Protein AF-0000000070035149 (afdb_homodimer)

pLDDT: mean 86.57, std 19.91, range [30.02, 98.81]

Foldseek 3Di:
DPPPPPPPPPPPPPPPPPPPPPPPPPPPPPVPPPDDPVVVVVVVVVVVVCPPVDPDDPVRVVVVVVVVVVVVVVVQVVLLCLLPPDAPPLADAADAAAQWKWKWFDFPRKIKIATAHEQQWEWPAAQAVPRIWIAGVVVVNYTPAPDPDDRYRTYIGGDNDHDRYHPLRYDDNVDTLVRLVVDPVSQVVNNVVVQVVCVVVVTHTDCVSIGMHHHHD/DPPPPPPPPPPPPPPPPPPPPPPPPPPPPPVPPPDDPVVVVVVVVVVVVCPPVDPDDPVRVVVVVVVVVVVVVVVQVVLLCLLPPDAPPLADAADAAAQWKWKWFDFPRKIKIATAHEPQWEWPAAQAVPRIWIAGVVVVNYTPAPDPDDRYRTYIGGDNDHDRYHPLRYDDNVDTLVRLVVDPVSQVVNNVVVQVVCVVVVTHTDCVSIGMHHHHD

Organism: Takifugu rubripes (NCBI:txid31033)

Structure (mmCIF, N/CA/C/O backbone):
data_AF-0000000070035149-model_v1
#
loop_
_entity.id
_entity.type
_entity.pdbx_description
1 polymer Si:ch1073-126c3.2
#
loop_
_atom_site.group_PDB
_atom_site.id
_atom_site.type_symbol
_atom_site.label_atom_id
_atom_site.label_alt_id
_atom_site.label_comp_id
_atom_site.label_asym_id
_atom_site.label_entity_id
_atom_site.label_seq_id
_atom_site.pdbx_PDB_ins_code
_atom_site.Cartn_x
_atom_site.Cartn_y
_atom_site.Cartn_z
_atom_site.occupancy
_atom_site.B_iso_or_equiv
_atom_site.auth_seq_id
_atom_site.auth_comp_id
_atom_site.auth_asym_id
_atom_site.auth_atom_id
_atom_site.pdbx_PDB_model_num
ATOM 1 N N . MET A 1 1 ? -81.5 37.969 -59.875 1 30.02 1 MET A N 1
ATOM 2 C CA . MET A 1 1 ? -81.438 37.219 -58.625 1 30.02 1 MET A CA 1
ATOM 3 C C . MET A 1 1 ? -80.375 36.156 -58.656 1 30.02 1 MET A C 1
ATOM 5 O O . MET A 1 1 ? -80.562 35.031 -59.062 1 30.02 1 MET A O 1
ATOM 9 N N . SER A 1 2 ? -79.125 36.625 -59.125 1 35.19 2 SER A N 1
ATOM 10 C CA . SER A 1 2 ? -77.875 35.844 -59.312 1 35.19 2 SER A CA 1
ATOM 11 C C . SER A 1 2 ? -77.312 35.312 -58 1 35.19 2 SER A C 1
ATOM 13 O O . SER A 1 2 ? -77.125 36.094 -57.062 1 35.19 2 SER A O 1
ATOM 15 N N . SER A 1 3 ? -77.688 34.062 -57.562 1 37.16 3 SER A N 1
ATOM 16 C CA . SER A 1 3 ? -77.438 33.281 -56.375 1 37.16 3 SER A CA 1
ATOM 17 C C . SER A 1 3 ? -75.938 32.969 -56.25 1 37.16 3 SER A C 1
ATOM 19 O O . SER A 1 3 ? -75.375 32.25 -57.094 1 37.16 3 SER A O 1
ATOM 21 N N . SER A 1 4 ? -75.125 33.938 -55.844 1 35.38 4 SER A N 1
ATOM 22 C CA . SER A 1 4 ? -73.688 33.812 -55.656 1 35.38 4 SER A CA 1
ATOM 23 C C . SER A 1 4 ? -73.312 32.781 -54.594 1 35.38 4 SER A C 1
ATOM 25 O O . SER A 1 4 ? -73.812 32.875 -53.469 1 35.38 4 SER A O 1
ATOM 27 N N . VAL A 1 5 ? -73.062 31.484 -55 1 36.59 5 VAL A N 1
ATOM 28 C CA . VAL A 1 5 ? -72.688 30.312 -54.219 1 36.59 5 VAL A CA 1
ATOM 29 C C . VAL A 1 5 ? -71.375 30.562 -53.5 1 36.59 5 VAL A C 1
ATOM 31 O O . VAL A 1 5 ? -70.312 30.891 -54.125 1 36.59 5 VAL A O 1
ATOM 34 N N . PHE A 1 6 ? -71.375 31.219 -52.281 1 37.69 6 PHE A N 1
ATOM 35 C CA . PHE A 1 6 ? -70.188 31.453 -51.438 1 37.69 6 PHE A CA 1
ATOM 36 C C . PHE A 1 6 ? -69.5 30.125 -51.062 1 37.69 6 PHE A C 1
ATOM 38 O O . PHE A 1 6 ? -70.188 29.234 -50.531 1 37.69 6 PHE A O 1
ATOM 45 N N . THR A 1 7 ? -68.562 29.594 -51.875 1 35.81 7 THR A N 1
ATOM 46 C CA . THR A 1 7 ? -67.812 28.375 -51.594 1 35.81 7 THR A CA 1
ATOM 47 C C . THR A 1 7 ? -67 28.562 -50.312 1 35.81 7 THR A C 1
ATOM 49 O O . THR A 1 7 ? -66.25 29.547 -50.188 1 35.81 7 THR A O 1
ATOM 52 N N . TRP A 1 8 ? -67.5 28.141 -49.125 1 37.38 8 TRP A N 1
ATOM 53 C CA . TRP A 1 8 ? -66.812 28.094 -47.812 1 37.38 8 TRP A CA 1
ATOM 54 C C . TRP A 1 8 ? -65.562 27.234 -47.844 1 37.38 8 TRP A C 1
ATOM 56 O O . TRP A 1 8 ? -65.625 26.031 -48.125 1 37.38 8 TRP A O 1
ATOM 66 N N . THR A 1 9 ? -64.438 27.719 -48.438 1 40.25 9 THR A N 1
ATOM 67 C CA . THR A 1 9 ? -63.25 26.891 -48.344 1 40.25 9 THR A CA 1
ATOM 68 C C . THR A 1 9 ? -62.812 26.719 -46.875 1 40.25 9 THR A C 1
ATOM 70 O O . THR A 1 9 ? -62.719 27.703 -46.156 1 40.25 9 THR A O 1
ATOM 73 N N . PRO A 1 10 ? -63.094 25.531 -46.188 1 43.88 10 PRO A N 1
ATOM 74 C CA . PRO A 1 10 ? -62.625 25.266 -44.844 1 43.88 10 PRO A CA 1
ATOM 75 C C . PRO A 1 10 ? -61.125 25.375 -44.688 1 43.88 10 PRO A C 1
ATOM 77 O O . PRO A 1 10 ? -60.375 24.844 -45.5 1 43.88 10 PRO A O 1
ATOM 80 N N . GLY A 1 11 ? -60.562 26.578 -44.375 1 38.75 11 GLY A N 1
ATOM 81 C CA . GLY A 1 11 ? -59.156 26.719 -44.031 1 38.75 11 GLY A CA 1
ATOM 82 C C . GLY A 1 11 ? -58.719 25.781 -42.938 1 38.75 11 GLY A C 1
ATOM 83 O O . GLY A 1 11 ? -59.312 25.75 -41.844 1 38.75 11 GLY A O 1
ATOM 84 N N . TRP A 1 12 ? -58.156 24.609 -43.281 1 41.12 12 TRP A N 1
ATOM 85 C CA . TRP A 1 12 ? -57.531 23.656 -42.375 1 41.12 12 TRP A CA 1
ATOM 86 C C . TRP A 1 12 ? -56.438 24.328 -41.531 1 41.12 12 TRP A C 1
ATOM 88 O O . TRP A 1 12 ? -55.438 24.812 -42.094 1 41.12 12 TRP A O 1
ATOM 98 N N . VAL A 1 13 ? -56.812 24.984 -40.469 1 42.28 13 VAL A N 1
ATOM 99 C CA . VAL A 1 13 ? -55.781 25.422 -39.5 1 42.28 13 VAL A CA 1
ATOM 100 C C . VAL A 1 13 ? -54.938 24.219 -39.062 1 42.28 13 VAL A C 1
ATOM 102 O O . VAL A 1 13 ? -55.469 23.234 -38.562 1 42.28 13 VAL A O 1
ATOM 105 N N . TRP A 1 14 ? -53.812 23.953 -39.781 1 43.5 14 TRP A N 1
ATOM 106 C CA . TRP A 1 14 ? -52.781 23.031 -39.344 1 43.5 14 TRP A CA 1
ATOM 107 C C . TRP A 1 14 ? -52.281 23.391 -37.938 1 43.5 14 TRP A C 1
ATOM 109 O O . TRP A 1 14 ? -51.75 24.469 -37.719 1 43.5 14 TRP A O 1
ATOM 119 N N . LEU A 1 15 ? -52.969 22.891 -36.906 1 41.06 15 LEU A N 1
ATOM 120 C CA . LEU A 1 15 ? -52.438 22.906 -35.531 1 41.06 15 LEU A CA 1
ATOM 121 C C . LEU A 1 15 ? -51.031 22.281 -35.5 1 41.06 15 LEU A C 1
ATOM 123 O O . LEU A 1 15 ? -50.875 21.078 -35.75 1 41.06 15 LEU A O 1
ATOM 127 N N . LEU A 1 16 ? -50 23.062 -35.906 1 39.62 16 LEU A N 1
ATOM 128 C CA . LEU A 1 16 ? -48.656 22.641 -35.594 1 39.62 16 LEU A CA 1
ATOM 129 C C . LEU A 1 16 ? -48.469 22.406 -34.094 1 39.62 16 LEU A C 1
ATOM 131 O O . LEU A 1 16 ? -48.562 23.328 -33.281 1 39.62 16 LEU A O 1
ATOM 135 N N . ALA A 1 17 ? -48.812 21.234 -33.625 1 43.47 17 ALA A N 1
ATOM 136 C CA . ALA A 1 17 ? -48.406 20.812 -32.281 1 43.47 17 ALA A CA 1
ATOM 137 C C . ALA A 1 17 ? -46.906 20.844 -32.125 1 43.47 17 ALA A C 1
ATOM 139 O O . ALA A 1 17 ? -46.188 20.141 -32.812 1 43.47 17 ALA A O 1
ATOM 140 N N . VAL A 1 18 ? -46.406 22 -31.75 1 46.91 18 VAL A N 1
ATOM 141 C CA . VAL A 1 18 ? -45.031 22.062 -31.297 1 46.91 18 VAL A CA 1
ATOM 142 C C . VAL A 1 18 ? -44.781 21 -30.203 1 46.91 18 VAL A C 1
ATOM 144 O O . VAL A 1 18 ? -45.406 21.062 -29.141 1 46.91 18 VAL A O 1
ATOM 147 N N . CYS A 1 19 ? -44.406 19.766 -30.578 1 45.06 19 CYS A N 1
ATOM 148 C CA . CYS A 1 19 ? -43.875 18.797 -29.625 1 45.06 19 CYS A CA 1
ATOM 149 C C . CYS A 1 19 ? -42.688 19.375 -28.875 1 45.06 19 CYS A C 1
ATOM 151 O O . CYS A 1 19 ? -41.625 19.609 -29.469 1 45.06 19 CYS A O 1
ATOM 153 N N . THR A 1 20 ? -42.938 20.203 -27.922 1 40.62 20 THR A N 1
ATOM 154 C CA . THR A 1 20 ? -41.844 20.516 -27.031 1 40.62 20 THR A CA 1
ATOM 155 C C . THR A 1 20 ? -41.188 19.219 -26.516 1 40.62 20 THR A C 1
ATOM 157 O O . THR A 1 20 ? -41.844 18.438 -25.812 1 40.62 20 THR A O 1
ATOM 160 N N . PHE A 1 21 ? -40.25 18.672 -27.266 1 42.88 21 PHE A N 1
ATOM 161 C CA . PHE A 1 21 ? -39.312 17.734 -26.625 1 42.88 21 PHE A CA 1
ATOM 162 C C . PHE A 1 21 ? -38.75 18.312 -25.328 1 42.88 21 PHE A C 1
ATOM 164 O O . PHE A 1 21 ? -38 19.297 -25.359 1 42.88 21 PHE A O 1
ATOM 171 N N . SER A 1 22 ? -39.469 18.156 -24.281 1 42.47 22 SER A N 1
ATOM 172 C CA . SER A 1 22 ? -38.781 18.328 -23 1 42.47 22 SER A CA 1
ATOM 173 C C . SER A 1 22 ? -37.469 17.578 -22.984 1 42.47 22 SER A C 1
ATOM 175 O O . SER A 1 22 ? -37.406 16.359 -23.188 1 42.47 22 SER A O 1
ATOM 177 N N . ALA A 1 23 ? -36.344 18.266 -23.266 1 41.72 23 ALA A N 1
ATOM 178 C CA . ALA A 1 23 ? -35.062 17.734 -22.875 1 41.72 23 ALA A CA 1
ATOM 179 C C . ALA A 1 23 ? -35.125 17.047 -21.516 1 41.72 23 ALA A C 1
ATOM 181 O O . ALA A 1 23 ? -35.562 17.656 -20.531 1 41.72 23 ALA A O 1
ATOM 182 N N . ALA A 1 24 ? -35.406 15.773 -21.5 1 41.19 24 ALA A N 1
ATOM 183 C CA . ALA A 1 24 ? -35 15.047 -20.297 1 41.19 24 ALA A CA 1
ATOM 184 C C . ALA A 1 24 ? -33.688 15.562 -19.75 1 41.19 24 ALA A C 1
ATOM 186 O O . ALA A 1 24 ? -32.625 15.406 -20.391 1 41.19 24 ALA A O 1
ATOM 187 N N . GLN A 1 25 ? -33.625 16.734 -19.156 1 35 25 GLN A N 1
ATOM 188 C CA . GLN A 1 25 ? -32.469 16.953 -18.312 1 35 25 GLN A CA 1
ATOM 189 C C . GLN A 1 25 ? -32 15.656 -17.656 1 35 25 GLN A C 1
ATOM 191 O O . GLN A 1 25 ? -32.75 15.031 -16.906 1 35 25 GLN A O 1
ATOM 196 N N . HIS A 1 26 ? -31.359 14.797 -18.359 1 38.66 26 HIS A N 1
ATOM 197 C CA . HIS A 1 26 ? -30.531 13.859 -17.609 1 38.66 26 HIS A CA 1
ATOM 198 C C . HIS A 1 26 ? -29.969 14.508 -16.344 1 38.66 26 HIS A C 1
ATOM 200 O O . HIS A 1 26 ? -29.047 15.312 -16.422 1 38.66 26 HIS A O 1
ATOM 206 N N . GLU A 1 27 ? -30.797 15 -15.453 1 36.53 27 GLU A N 1
ATOM 207 C CA . GLU A 1 27 ? -30.203 15.094 -14.133 1 36.53 27 GLU A CA 1
ATOM 208 C C . GLU A 1 27 ? -29.203 13.961 -13.906 1 36.53 27 GLU A C 1
ATOM 210 O O . GLU A 1 27 ? -29.578 12.797 -13.781 1 36.53 27 GLU A O 1
ATOM 215 N N . THR A 1 28 ? -28.125 13.938 -14.523 1 39.06 28 THR A N 1
ATOM 216 C CA . THR A 1 28 ? -27.047 13.227 -13.844 1 39.06 28 THR A CA 1
ATOM 217 C C . THR A 1 28 ? -27.203 13.328 -12.328 1 39.06 28 THR A C 1
ATOM 219 O O . THR A 1 28 ? -27.016 14.398 -11.75 1 39.06 28 THR A O 1
ATOM 222 N N . LEU A 1 29 ? -28.281 12.789 -11.781 1 36.78 29 LEU A N 1
ATOM 223 C CA . LEU A 1 29 ? -28.266 12.523 -10.352 1 36.78 29 LEU A CA 1
ATOM 224 C C . LEU A 1 29 ? -26.828 12.43 -9.836 1 36.78 29 LEU A C 1
ATOM 226 O O . LEU A 1 29 ? -26.094 11.516 -10.211 1 36.78 29 LEU A O 1
ATOM 230 N N . SER A 1 30 ? -26.062 13.445 -9.789 1 43.84 30 SER A N 1
ATOM 231 C CA . SER A 1 30 ? -24.969 13.281 -8.844 1 43.84 30 SER A CA 1
ATOM 232 C C . SER A 1 30 ? -25.312 12.242 -7.777 1 43.84 30 SER A C 1
ATOM 234 O O . SER A 1 30 ? -26.281 12.414 -7.035 1 43.84 30 SER A O 1
ATOM 236 N N . GLN A 1 31 ? -25.516 10.969 -8.008 1 49.62 31 GLN A N 1
ATOM 237 C CA . GLN A 1 31 ? -25.688 9.961 -6.973 1 49.62 31 GLN A CA 1
ATOM 238 C C . GLN A 1 31 ? -25.172 10.469 -5.625 1 49.62 31 GLN A C 1
ATOM 240 O O . GLN A 1 31 ? -24 10.828 -5.496 1 49.62 31 GLN A O 1
ATOM 245 N N . ASN A 1 32 ? -25.859 11.266 -4.914 1 54.84 32 ASN A N 1
ATOM 246 C CA . ASN A 1 32 ? -25.609 11.711 -3.547 1 54.84 32 ASN A CA 1
ATOM 247 C C . ASN A 1 32 ? -24.734 10.719 -2.781 1 54.84 32 ASN A C 1
ATOM 249 O O . ASN A 1 32 ? -25.141 9.57 -2.57 1 54.84 32 ASN A O 1
ATOM 253 N N . CYS A 1 33 ? -23.469 10.633 -3.027 1 70.5 33 CYS A N 1
ATOM 254 C CA . CYS A 1 33 ? -22.531 9.891 -2.182 1 70.5 33 CYS A CA 1
ATOM 255 C C . CYS A 1 33 ? -22.922 10.008 -0.713 1 70.5 33 CYS A C 1
ATOM 257 O O . CYS A 1 33 ? -22.359 10.82 0.021 1 70.5 33 CYS A O 1
ATOM 259 N N . SER A 1 34 ? -24.219 9.617 -0.354 1 68.81 34 SER A N 1
ATOM 260 C CA . SER A 1 34 ? -24.75 9.664 1.002 1 68.81 34 SER A CA 1
ATOM 261 C C . SER A 1 34 ? -24.234 8.5 1.841 1 68.81 34 SER A C 1
ATOM 263 O O . SER A 1 34 ? -24.766 8.234 2.928 1 68.81 34 SER A O 1
ATOM 265 N N . THR A 1 35 ? -23.172 7.875 1.313 1 78.5 35 THR A N 1
ATOM 266 C CA . THR A 1 35 ? -22.719 6.758 2.131 1 78.5 35 THR A CA 1
ATOM 267 C C . THR A 1 35 ? -22.062 7.262 3.416 1 78.5 35 THR A C 1
ATOM 269 O O . THR A 1 35 ? -21.141 8.086 3.371 1 78.5 35 THR A O 1
ATOM 272 N N . GLU A 1 36 ? -22.641 6.789 4.586 1 89.19 36 GLU A N 1
ATOM 273 C CA . GLU A 1 36 ? -22.094 7.152 5.891 1 89.19 36 GLU A CA 1
ATOM 274 C C . GLU A 1 36 ? -20.797 6.418 6.164 1 89.19 36 GLU A C 1
ATOM 276 O O . GLU A 1 36 ? -20.703 5.203 5.98 1 89.19 36 GLU A O 1
ATOM 281 N N . ALA A 1 37 ? -19.75 7.062 6.547 1 94.06 37 ALA A N 1
ATOM 282 C CA . ALA A 1 37 ? -18.438 6.504 6.863 1 94.06 37 ALA A CA 1
ATOM 283 C C . ALA A 1 37 ? -18.562 5.355 7.859 1 94.06 37 ALA A C 1
ATOM 285 O O . ALA A 1 37 ? -17.875 4.336 7.723 1 94.06 37 ALA A O 1
ATOM 286 N N . ASN A 1 38 ? -19.516 5.5 8.773 1 94 38 ASN A N 1
ATOM 287 C CA . ASN A 1 38 ? -19.641 4.512 9.836 1 94 38 ASN A CA 1
ATOM 288 C C . ASN A 1 38 ? -20.156 3.178 9.305 1 94 38 ASN A C 1
ATOM 290 O O . ASN A 1 38 ? -19.797 2.117 9.805 1 94 38 ASN A O 1
ATOM 294 N N . GLN A 1 39 ? -21.016 3.258 8.312 1 93.62 39 GLN A N 1
ATOM 295 C CA . GLN A 1 39 ? -21.531 2.025 7.727 1 93.62 39 GLN A CA 1
ATOM 296 C C . GLN A 1 39 ? -20.438 1.247 7.012 1 93.62 39 GLN A C 1
ATOM 298 O O . GLN A 1 39 ? -20.312 0.033 7.184 1 93.62 39 GLN A O 1
ATOM 303 N N . LEU A 1 40 ? -19.656 1.975 6.215 1 95.81 40 LEU A N 1
ATOM 304 C CA . LEU A 1 40 ? -18.562 1.306 5.527 1 95.81 40 LEU A CA 1
ATOM 305 C C . LEU A 1 40 ? -17.531 0.781 6.527 1 95.81 40 LEU A C 1
ATOM 307 O O . LEU A 1 40 ? -17.047 -0.342 6.387 1 95.81 40 LEU A O 1
ATOM 311 N N . LEU A 1 41 ? -17.25 1.582 7.523 1 96.88 41 LEU A N 1
ATOM 312 C CA . LEU A 1 41 ? -16.281 1.181 8.539 1 96.88 41 LEU A CA 1
ATOM 313 C C . LEU A 1 41 ? -16.719 -0.121 9.211 1 96.88 41 LEU A C 1
ATOM 315 O O . LEU A 1 41 ? -15.898 -1.027 9.398 1 96.88 41 LEU A O 1
ATOM 319 N N . ALA A 1 42 ? -18 -0.224 9.508 1 94.94 42 ALA A N 1
ATOM 320 C CA . ALA A 1 42 ? -18.516 -1.428 10.148 1 94.94 42 ALA A CA 1
ATOM 321 C C . ALA A 1 42 ? -18.375 -2.643 9.234 1 94.94 42 ALA A C 1
ATOM 323 O O . ALA A 1 42 ? -18 -3.73 9.695 1 94.94 42 ALA A O 1
ATOM 324 N N . ALA A 1 43 ? -18.688 -2.467 7.957 1 94.19 43 ALA A N 1
ATOM 325 C CA . ALA A 1 43 ? -18.562 -3.561 6.996 1 94.19 43 ALA A CA 1
ATOM 326 C C . ALA A 1 43 ? -17.109 -4.023 6.875 1 94.19 43 ALA A C 1
ATOM 328 O O . ALA A 1 43 ? -16.844 -5.227 6.82 1 94.19 43 ALA A O 1
ATOM 329 N N . LEU A 1 44 ? -16.172 -3.07 6.805 1 96.88 44 LEU A N 1
ATOM 330 C CA . LEU A 1 44 ? -14.758 -3.396 6.715 1 96.88 44 LEU A CA 1
ATOM 331 C C . LEU A 1 44 ? -14.297 -4.16 7.949 1 96.88 44 LEU A C 1
ATOM 333 O O . LEU A 1 44 ? -13.633 -5.188 7.836 1 96.88 44 LEU A O 1
ATOM 337 N N . GLU A 1 45 ? -14.656 -3.689 9.125 1 95.19 45 GLU A N 1
ATOM 338 C CA . GLU A 1 45 ? -14.203 -4.273 10.383 1 95.19 45 GLU A CA 1
ATOM 339 C C . GLU A 1 45 ? -14.766 -5.68 10.57 1 95.19 45 GLU A C 1
ATOM 341 O O . GLU A 1 45 ? -14.102 -6.543 11.148 1 95.19 45 GLU A O 1
ATOM 346 N N . GLU A 1 46 ? -15.945 -5.887 10.078 1 93.44 46 GLU A N 1
ATOM 347 C CA . GLU A 1 46 ? -16.531 -7.227 10.148 1 93.44 46 GLU A CA 1
ATOM 348 C C . GLU A 1 46 ? -15.672 -8.234 9.391 1 93.44 46 GLU A C 1
ATOM 350 O O . GLU A 1 46 ? -15.414 -9.336 9.891 1 93.44 46 GLU A O 1
ATOM 355 N N . VAL A 1 47 ? -15.242 -7.887 8.219 1 94.69 47 VAL A N 1
ATOM 356 C CA . VAL A 1 47 ? -14.445 -8.797 7.406 1 94.69 47 VAL A CA 1
ATOM 357 C C . VAL A 1 47 ? -13.055 -8.961 8.023 1 94.69 47 VAL A C 1
ATOM 359 O O . VAL A 1 47 ? -12.516 -10.062 8.07 1 94.69 47 VAL A O 1
ATOM 362 N N . VAL A 1 48 ? -12.508 -7.883 8.508 1 95 48 VAL A N 1
ATOM 363 C CA . VAL A 1 48 ? -11.18 -7.93 9.117 1 95 48 VAL A CA 1
ATOM 364 C C . VAL A 1 48 ? -11.203 -8.852 10.336 1 95 48 VAL A C 1
ATOM 366 O O . VAL A 1 48 ? -10.25 -9.602 10.562 1 95 48 VAL A O 1
ATOM 369 N N . GLU A 1 49 ? -12.273 -8.867 11.039 1 92.69 49 GLU A N 1
ATOM 370 C CA . GLU A 1 49 ? -12.391 -9.703 12.227 1 92.69 49 GLU A CA 1
ATOM 371 C C . GLU A 1 49 ? -12.5 -11.18 11.852 1 92.69 49 GLU A C 1
ATOM 373 O O . GLU A 1 49 ? -12.125 -12.055 12.633 1 92.69 49 GLU A O 1
ATOM 378 N N . CYS A 1 50 ? -13 -11.406 10.633 1 90.94 50 CYS A N 1
ATOM 379 C CA . CYS A 1 50 ? -13.109 -12.781 10.156 1 90.94 50 CYS A CA 1
ATOM 380 C C . CYS A 1 50 ? -11.727 -13.391 9.93 1 90.94 50 CYS A C 1
ATOM 382 O O . CYS A 1 50 ? -11.547 -14.594 10.07 1 90.94 50 CYS A O 1
ATOM 384 N N . GLY A 1 51 ? -10.812 -12.523 9.516 1 86.12 51 GLY A N 1
ATOM 385 C CA . GLY A 1 51 ? -9.445 -12.984 9.32 1 86.12 51 GLY A CA 1
ATOM 386 C C . GLY A 1 51 ? -9.328 -14.062 8.258 1 86.12 51 GLY A C 1
ATOM 387 O O . GLY A 1 51 ? -9.797 -13.883 7.133 1 86.12 51 GLY A O 1
ATOM 388 N N . GLU A 1 52 ? -8.766 -15.266 8.664 1 84.56 52 GLU A N 1
ATOM 389 C CA . GLU A 1 52 ? -8.445 -16.328 7.723 1 84.56 52 GLU A CA 1
ATOM 390 C C . GLU A 1 52 ? -9.656 -17.219 7.457 1 84.56 52 GLU A C 1
ATOM 392 O O . GLU A 1 52 ? -9.602 -18.141 6.637 1 84.56 52 GLU A O 1
ATOM 397 N N . ASP A 1 53 ? -10.812 -16.938 7.961 1 86 53 ASP A N 1
ATOM 398 C CA . ASP A 1 53 ? -11.992 -17.781 7.844 1 86 53 ASP A CA 1
ATOM 399 C C . ASP A 1 53 ? -12.875 -17.328 6.684 1 86 53 ASP A C 1
ATOM 401 O O . ASP A 1 53 ? -14.016 -17.781 6.547 1 86 53 ASP A O 1
ATOM 405 N N . LEU A 1 54 ? -12.344 -16.438 5.906 1 88.31 54 LEU A N 1
ATOM 406 C CA . LEU A 1 54 ? -13.109 -16 4.742 1 88.31 54 LEU A CA 1
ATOM 407 C C . LEU A 1 54 ? -13.219 -17.109 3.711 1 88.31 54 LEU A C 1
ATOM 409 O O . LEU A 1 54 ? -12.234 -17.781 3.396 1 88.31 54 LEU A O 1
ATOM 413 N N . SER A 1 55 ? -14.422 -17.469 3.266 1 89.25 55 SER A N 1
ATOM 414 C CA . SER A 1 55 ? -14.656 -18.531 2.285 1 89.25 55 SER A CA 1
ATOM 415 C C . SER A 1 55 ? -14.961 -17.953 0.909 1 89.25 55 SER A C 1
ATOM 417 O O . SER A 1 55 ? -15.883 -18.391 0.225 1 89.25 55 SER A O 1
ATOM 419 N N . TRP A 1 56 ? -14.258 -16.891 0.56 1 93.06 56 TRP A N 1
ATOM 420 C CA . TRP A 1 56 ? -14.453 -16.25 -0.735 1 93.06 56 TRP A CA 1
ATOM 421 C C . TRP A 1 56 ? -13.703 -17 -1.833 1 93.06 56 TRP A C 1
ATOM 423 O O . TRP A 1 56 ? -12.633 -17.562 -1.588 1 93.06 56 TRP A O 1
ATOM 433 N N . SER A 1 57 ? -14.32 -16.969 -3.053 1 92.69 57 SER A N 1
ATOM 434 C CA . SER A 1 57 ? -13.594 -17.484 -4.207 1 92.69 57 SER A CA 1
ATOM 435 C C . SER A 1 57 ? -12.352 -16.641 -4.5 1 92.69 57 SER A C 1
ATOM 437 O O . SER A 1 57 ? -12.258 -15.492 -4.07 1 92.69 57 SER A O 1
ATOM 439 N N . SER A 1 58 ? -11.383 -17.25 -5.18 1 93.31 58 SER A N 1
ATOM 440 C CA . SER A 1 58 ? -10.172 -16.547 -5.586 1 93.31 58 SER A CA 1
ATOM 441 C C . SER A 1 58 ? -10.492 -15.281 -6.375 1 93.31 58 SER A C 1
ATOM 443 O O . SER A 1 58 ? -9.875 -14.234 -6.164 1 93.31 58 SER A O 1
ATOM 445 N N . GLU A 1 59 ? -11.461 -15.391 -7.219 1 94.75 59 GLU A N 1
ATOM 446 C CA . GLU A 1 59 ? -11.875 -14.266 -8.047 1 94.75 59 GLU A CA 1
ATOM 447 C C . GLU A 1 59 ? -12.5 -13.156 -7.199 1 94.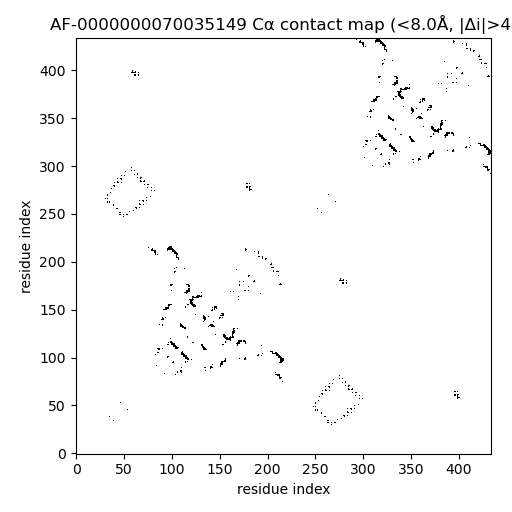75 59 GLU A C 1
ATOM 449 O O . GLU A 1 59 ? -12.195 -11.977 -7.379 1 94.75 59 GLU A O 1
ATOM 454 N N . ASP A 1 60 ? -13.367 -13.578 -6.281 1 95.38 60 ASP A N 1
ATOM 455 C CA . ASP A 1 60 ? -14.023 -12.609 -5.414 1 95.38 60 ASP A CA 1
ATOM 456 C C . ASP A 1 60 ? -13.016 -11.883 -4.527 1 95.38 60 ASP A C 1
ATOM 458 O O . ASP A 1 60 ? -13.094 -10.664 -4.348 1 95.38 60 ASP A O 1
ATOM 462 N N . LEU A 1 61 ? -12.125 -12.633 -4.016 1 96.12 61 LEU A N 1
ATOM 463 C CA . LEU A 1 61 ? -11.07 -12.062 -3.182 1 96.12 61 LEU A CA 1
ATOM 464 C C . LEU A 1 61 ? -10.266 -11.023 -3.959 1 96.12 61 LEU A C 1
ATOM 466 O O . LEU A 1 61 ? -10.023 -9.922 -3.467 1 96.12 61 LEU A O 1
ATOM 470 N N . ALA A 1 62 ? -9.914 -11.352 -5.145 1 97 62 ALA A N 1
ATOM 471 C CA . ALA A 1 62 ? -9.133 -10.438 -5.984 1 97 62 ALA A CA 1
ATOM 472 C C . ALA A 1 62 ? -9.938 -9.18 -6.312 1 97 62 ALA A C 1
ATOM 474 O O . ALA A 1 62 ? -9.391 -8.07 -6.305 1 97 62 ALA A O 1
ATOM 475 N N . SER A 1 63 ? -11.203 -9.359 -6.605 1 96.94 63 SER A N 1
ATOM 476 C CA . SER A 1 63 ? -12.047 -8.219 -6.926 1 96.94 63 SER A CA 1
ATOM 477 C C . SER A 1 63 ? -12.172 -7.266 -5.738 1 96.94 63 SER A C 1
ATOM 479 O O . SER A 1 63 ? -12.062 -6.047 -5.902 1 96.94 63 SER A O 1
ATOM 481 N N . VAL A 1 64 ? -12.406 -7.816 -4.562 1 97.75 64 VAL A N 1
ATOM 482 C CA . VAL A 1 64 ? -12.516 -6.984 -3.367 1 97.75 64 VAL A CA 1
ATOM 483 C C . VAL A 1 64 ? -11.172 -6.316 -3.08 1 97.75 64 VAL A C 1
ATOM 485 O O . VAL A 1 64 ? -11.117 -5.133 -2.734 1 97.75 64 VAL A O 1
ATOM 488 N N . LEU A 1 65 ? -10.117 -7.082 -3.207 1 98.06 65 LEU A N 1
ATOM 489 C CA . LEU A 1 65 ? -8.789 -6.531 -2.986 1 98.06 65 LEU A CA 1
ATOM 490 C C . LEU A 1 65 ? -8.523 -5.355 -3.92 1 98.06 65 LEU A C 1
ATOM 492 O O . LEU A 1 65 ? -8.016 -4.316 -3.488 1 98.06 65 LEU A O 1
ATOM 496 N N . LEU A 1 66 ? -8.914 -5.473 -5.168 1 96.94 66 LEU A N 1
ATOM 497 C CA . LEU A 1 66 ? -8.742 -4.402 -6.145 1 96.94 66 LEU A CA 1
ATOM 498 C C . LEU A 1 66 ? -9.508 -3.152 -5.719 1 96.94 66 LEU A C 1
ATOM 500 O O . LEU A 1 66 ? -8.961 -2.049 -5.734 1 96.94 66 LEU A O 1
ATOM 504 N N . SER A 1 67 ? -10.703 -3.338 -5.352 1 97.25 67 SER A N 1
ATOM 505 C CA . SER A 1 67 ? -11.523 -2.203 -4.938 1 97.25 67 SER A CA 1
ATOM 506 C C . SER A 1 67 ? -11 -1.588 -3.645 1 97.25 67 SER A C 1
ATOM 508 O O . SER A 1 67 ? -11.07 -0.371 -3.459 1 97.25 67 SER A O 1
ATOM 510 N N . THR A 1 68 ? -10.516 -2.438 -2.744 1 98.25 68 THR A N 1
ATOM 511 C CA . THR A 1 68 ? -9.93 -1.966 -1.493 1 98.25 68 THR A CA 1
ATOM 512 C C . THR A 1 68 ? -8.711 -1.087 -1.764 1 98.25 68 THR A C 1
ATOM 514 O O . THR A 1 68 ? -8.539 -0.04 -1.135 1 98.25 68 THR A O 1
ATOM 517 N N . MET A 1 69 ? -7.93 -1.502 -2.697 1 97.69 69 MET A N 1
ATOM 518 C CA . MET A 1 69 ? -6.754 -0.723 -3.068 1 97.69 69 MET A CA 1
ATOM 519 C C . MET A 1 69 ? -7.156 0.62 -3.67 1 97.69 69 MET A C 1
ATOM 521 O O . MET A 1 69 ? -6.551 1.648 -3.365 1 97.69 69 MET A O 1
ATOM 525 N N . LYS A 1 70 ? -8.133 0.623 -4.508 1 96.62 70 LYS A N 1
ATOM 526 C CA . LYS A 1 70 ? -8.641 1.864 -5.09 1 96.62 70 LYS A CA 1
ATOM 527 C C . LYS A 1 70 ? -9.164 2.805 -4.008 1 96.62 70 LYS A C 1
ATOM 529 O O . LYS A 1 70 ? -8.906 4.008 -4.047 1 96.62 70 LYS A O 1
ATOM 534 N N . LEU A 1 71 ? -9.922 2.25 -3.078 1 97.75 71 LEU A N 1
ATOM 535 C CA . LEU A 1 71 ? -10.453 3.051 -1.98 1 97.75 71 LEU A CA 1
ATOM 536 C C . LEU A 1 71 ? -9.32 3.635 -1.14 1 97.75 71 LEU A C 1
ATOM 538 O O . LEU A 1 71 ? -9.352 4.816 -0.782 1 97.75 71 LEU A O 1
ATOM 542 N N . LYS A 1 72 ? -8.359 2.775 -0.803 1 97.88 72 LYS A N 1
ATOM 543 C CA . LYS A 1 72 ? -7.211 3.234 -0.029 1 97.88 72 LYS A CA 1
ATOM 544 C C . LYS A 1 72 ? -6.555 4.449 -0.684 1 97.88 72 LYS A C 1
ATOM 546 O O . LYS A 1 72 ? -6.281 5.449 -0.016 1 97.88 72 LYS A O 1
ATOM 551 N N . ASP A 1 73 ? -6.332 4.355 -1.992 1 96.69 73 ASP A N 1
ATOM 552 C CA . ASP A 1 73 ? -5.688 5.438 -2.725 1 96.69 73 ASP A CA 1
ATOM 553 C C . ASP A 1 73 ? -6.551 6.699 -2.719 1 96.69 73 ASP A C 1
ATOM 555 O O . ASP A 1 73 ? -6.039 7.805 -2.549 1 96.69 73 ASP A O 1
ATOM 559 N N . LEU A 1 74 ? -7.777 6.547 -2.92 1 97.06 74 LEU A N 1
ATOM 560 C CA . LEU A 1 74 ? -8.711 7.672 -2.918 1 97.06 74 LEU A CA 1
ATOM 561 C C . LEU A 1 74 ? -8.703 8.383 -1.567 1 97.06 74 LEU A C 1
ATOM 563 O O . LEU A 1 74 ? -8.578 9.602 -1.506 1 97.06 74 LEU A O 1
ATOM 567 N N . LEU A 1 75 ? -8.836 7.602 -0.497 1 97.38 75 LEU A N 1
ATOM 568 C CA . LEU A 1 75 ? -8.914 8.18 0.839 1 97.38 75 LEU A CA 1
ATOM 569 C C . LEU A 1 75 ? -7.59 8.836 1.227 1 97.38 75 LEU A C 1
ATOM 571 O O . LEU A 1 75 ? -7.574 9.875 1.889 1 97.38 75 LEU A O 1
ATOM 575 N N . GLN A 1 76 ? -6.492 8.227 0.843 1 97.31 76 GLN A N 1
ATOM 576 C CA . GLN A 1 76 ? -5.184 8.82 1.083 1 97.31 76 GLN A CA 1
ATOM 577 C C . GLN A 1 76 ? -5.059 10.172 0.391 1 97.31 76 GLN A C 1
ATOM 579 O O . GLN A 1 76 ? -4.59 11.141 0.991 1 97.31 76 GLN A O 1
ATOM 584 N N . LYS A 1 77 ? -5.457 10.211 -0.842 1 95.81 77 LYS A N 1
ATOM 585 C CA . LYS A 1 77 ? -5.426 11.469 -1.587 1 95.81 77 LYS A CA 1
ATOM 586 C C . LYS A 1 77 ? -6.316 12.523 -0.932 1 95.81 77 LYS A C 1
ATOM 588 O O . LYS A 1 77 ? -5.934 13.688 -0.826 1 95.81 77 LYS A O 1
ATOM 593 N N . GLN A 1 78 ? -7.418 12.109 -0.488 1 95.38 78 GLN A N 1
ATOM 594 C CA . GLN A 1 78 ? -8.383 13.039 0.099 1 95.38 78 GLN A CA 1
ATOM 595 C C . GLN A 1 78 ? -7.867 13.609 1.416 1 95.38 78 GLN A C 1
ATOM 597 O O . GLN A 1 78 ? -8.008 14.805 1.678 1 95.38 78 GLN A O 1
ATOM 602 N N . GLN A 1 79 ? -7.352 12.75 2.281 1 95.81 79 GLN A N 1
ATOM 603 C CA . GLN A 1 79 ? -6.93 13.242 3.588 1 95.81 79 GLN A CA 1
ATOM 604 C C . GLN A 1 79 ? -5.738 14.188 3.459 1 95.81 79 GLN A C 1
ATOM 606 O O . GLN A 1 79 ? -5.547 15.07 4.301 1 95.81 79 GLN A O 1
ATOM 611 N N . LEU A 1 80 ? -4.949 14.094 2.324 1 94.88 80 LEU A N 1
ATOM 612 C CA . LEU A 1 80 ? -3.832 15 2.084 1 94.88 80 LEU A CA 1
ATOM 613 C C . LEU A 1 80 ? -4.328 16.406 1.815 1 94.88 80 LEU A C 1
ATOM 615 O O . LEU A 1 80 ? -3.553 17.375 1.882 1 94.88 80 LEU A O 1
ATOM 619 N N . LYS A 1 81 ? -5.527 16.594 1.544 1 93.19 81 LYS A N 1
ATOM 620 C CA . LYS A 1 81 ? -6.094 17.906 1.216 1 93.19 81 LYS A CA 1
ATOM 621 C C . LYS A 1 81 ? -6.594 18.609 2.469 1 93.19 81 LYS A C 1
ATOM 623 O O . LYS A 1 81 ? -7.047 19.75 2.398 1 93.19 81 LYS A O 1
ATOM 628 N N . ASP A 1 82 ? -6.508 17.969 3.598 1 93.06 82 ASP A N 1
ATOM 629 C CA . ASP A 1 82 ? -7.066 18.516 4.828 1 93.06 82 ASP A CA 1
ATOM 630 C C . ASP A 1 82 ? -6.441 19.859 5.164 1 93.06 82 ASP A C 1
ATOM 632 O O . ASP A 1 82 ? -7.078 20.719 5.785 1 93.06 82 ASP A O 1
ATOM 636 N N . CYS A 1 83 ? -5.207 20.062 4.715 1 92.19 83 CYS A N 1
ATOM 637 C CA . CYS A 1 83 ? -4.531 21.312 5.043 1 92.19 83 CYS A CA 1
ATOM 638 C C . CYS A 1 83 ? -4.547 22.266 3.855 1 92.19 83 CYS A C 1
ATOM 640 O O . CYS A 1 83 ? -3.84 23.281 3.855 1 92.19 83 CYS A O 1
ATOM 642 N N . HIS A 1 84 ? -5.309 21.906 2.836 1 90 84 HIS A N 1
ATOM 643 C CA . HIS A 1 84 ? -5.332 22.734 1.643 1 90 84 HIS A CA 1
ATOM 644 C C . HIS A 1 84 ? -6.148 24 1.876 1 90 84 HIS A C 1
ATOM 646 O O . HIS A 1 84 ? -7.043 24.031 2.725 1 90 84 HIS A O 1
ATOM 652 N N . GLY A 1 85 ? -5.754 25.016 1.188 1 86.19 85 GLY A N 1
ATOM 653 C CA . GLY A 1 85 ? -6.5 26.266 1.208 1 86.19 85 GLY A CA 1
ATOM 654 C C . GLY A 1 85 ? -6.133 27.156 2.375 1 86.19 85 GLY A C 1
ATOM 655 O O . GLY A 1 85 ? -6.789 28.172 2.619 1 86.19 85 GLY A O 1
ATOM 656 N N . ALA A 1 86 ? -5.137 26.812 3.094 1 89 86 ALA A N 1
ATOM 657 C CA . ALA A 1 86 ? -4.68 27.625 4.223 1 89 86 ALA A CA 1
ATOM 658 C C . ALA A 1 86 ? -3.957 28.875 3.74 1 89 86 ALA A C 1
ATOM 660 O O . ALA A 1 86 ? -3.35 28.875 2.666 1 89 86 ALA A O 1
ATOM 661 N N . GLN A 1 87 ? -4.082 29.938 4.547 1 91 87 GLN A N 1
ATOM 662 C CA . GLN A 1 87 ? -3.33 31.156 4.293 1 91 87 GLN A CA 1
ATOM 663 C C . GLN A 1 87 ? -1.924 31.078 4.879 1 91 87 GLN A C 1
ATOM 665 O O . GLN A 1 87 ? -1.705 30.391 5.883 1 91 87 GLN A O 1
ATOM 670 N N . PRO A 1 88 ? -1.03 31.812 4.227 1 95.12 88 PRO A N 1
ATOM 671 C CA . PRO A 1 88 ? -1.139 32.562 2.971 1 95.12 88 PRO A CA 1
ATOM 672 C C . PRO A 1 88 ? -1.151 31.656 1.744 1 95.12 88 PRO A C 1
ATOM 674 O O . PRO A 1 88 ? -0.433 30.656 1.707 1 95.12 88 PRO A O 1
ATOM 677 N N . LYS A 1 89 ? -1.846 32 0.732 1 94.38 89 LYS A N 1
ATOM 678 C CA . LYS A 1 89 ? -2.029 31.203 -0.464 1 94.38 89 LYS A CA 1
ATOM 679 C C . LYS A 1 89 ? -0.747 31.141 -1.288 1 94.38 89 LYS A C 1
ATOM 681 O O . LYS A 1 89 ? -0.582 30.234 -2.121 1 94.38 89 LYS A O 1
ATOM 686 N N . GLU A 1 90 ? 0.135 32.062 -1.124 1 95.94 90 GLU A N 1
ATOM 687 C CA . GLU A 1 90 ? 1.396 32.156 -1.854 1 95.94 90 GLU A CA 1
ATOM 688 C C . GLU A 1 90 ? 2.338 31.016 -1.441 1 95.94 90 GLU A C 1
ATOM 690 O O . GLU A 1 90 ? 3.283 30.688 -2.164 1 95.94 90 GLU A O 1
ATOM 695 N N . CYS A 1 91 ? 2.133 30.469 -0.222 1 95.06 91 CYS A N 1
ATOM 696 C CA . CYS A 1 91 ? 3.006 29.406 0.251 1 95.06 91 CYS A CA 1
ATOM 697 C C . CYS A 1 91 ? 2.707 28.094 -0.471 1 95.06 91 CYS A C 1
ATOM 699 O O . CYS A 1 91 ? 1.55 27.672 -0.564 1 95.06 91 CYS A O 1
ATOM 701 N N . PRO A 1 92 ? 3.725 27.438 -1.024 1 94.94 92 PRO A N 1
ATOM 702 C CA . PRO A 1 92 ? 3.496 26.141 -1.638 1 94.94 92 PRO A CA 1
ATOM 703 C C . PRO A 1 92 ? 3.096 25.062 -0.621 1 94.94 92 PRO A C 1
ATOM 705 O O . PRO A 1 92 ? 3.42 25.188 0.564 1 94.94 92 PRO A O 1
ATOM 708 N N . GLU A 1 93 ? 2.428 24.047 -1.063 1 94.5 93 GLU A N 1
ATOM 709 C CA . GLU A 1 93 ? 2.082 22.922 -0.192 1 94.5 93 GLU A CA 1
ATOM 710 C C . GLU A 1 93 ? 3.328 22.141 0.228 1 94.5 93 GLU A C 1
ATOM 712 O O . GLU A 1 93 ? 4.137 21.766 -0.616 1 94.5 93 GLU A O 1
ATOM 717 N N . PRO A 1 94 ? 3.48 22.031 1.507 1 96.38 94 PRO A N 1
ATOM 718 C CA . PRO A 1 94 ? 4.625 21.219 1.933 1 96.38 94 PRO A CA 1
ATOM 719 C C . PRO A 1 94 ? 4.453 19.734 1.62 1 96.38 94 PRO A C 1
ATOM 721 O O . PRO A 1 94 ? 3.326 19.25 1.564 1 96.38 94 PRO A O 1
ATOM 724 N N . LYS A 1 95 ? 5.582 19.062 1.395 1 96 95 LYS A N 1
ATOM 725 C CA . LYS A 1 95 ? 5.566 17.609 1.249 1 96 95 LYS A CA 1
ATOM 726 C C . LYS A 1 95 ? 5.324 16.938 2.592 1 96 95 LYS A C 1
ATOM 728 O O . LYS A 1 95 ? 5.891 17.328 3.609 1 96 95 LYS A O 1
ATOM 733 N N . ILE A 1 96 ? 4.496 15.977 2.584 1 97.56 96 ILE A N 1
ATOM 734 C CA . ILE A 1 96 ? 4.188 15.234 3.799 1 97.56 96 ILE A CA 1
ATOM 735 C C . ILE A 1 96 ? 5.16 14.07 3.949 1 97.56 96 ILE A C 1
ATOM 737 O O . ILE A 1 96 ? 5.309 13.25 3.035 1 97.56 96 ILE A O 1
ATOM 741 N N . PRO A 1 97 ? 5.855 14 5.066 1 97.31 97 PRO A N 1
ATOM 742 C CA . PRO A 1 97 ? 6.809 12.898 5.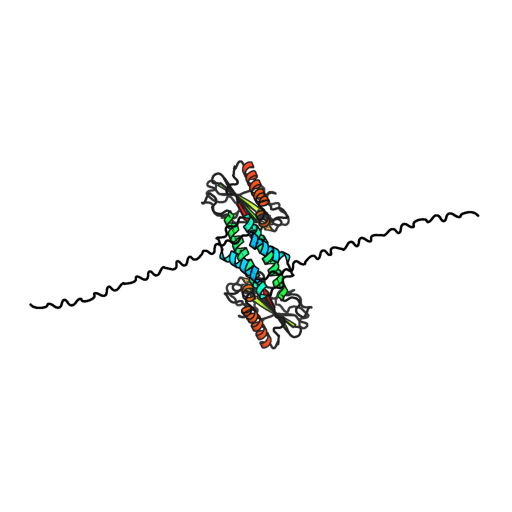191 1 97.31 97 PRO A CA 1
ATOM 743 C C . PRO A 1 97 ? 6.133 11.531 5.234 1 97.31 97 PRO A C 1
ATOM 745 O O . PRO A 1 97 ? 5.129 11.359 5.93 1 97.31 97 PRO A O 1
ATOM 748 N N . GLN A 1 98 ? 6.727 10.578 4.453 1 97.44 98 GLN A N 1
ATOM 749 C CA . GLN A 1 98 ? 6.312 9.18 4.598 1 97.44 98 GLN A CA 1
ATOM 750 C C . GLN A 1 98 ? 6.633 8.656 5.992 1 97.44 98 GLN A C 1
ATOM 752 O O . GLN A 1 98 ? 7.676 8.984 6.562 1 97.44 98 GLN A O 1
ATOM 757 N N . ASN A 1 99 ? 5.699 7.816 6.516 1 98 99 ASN A N 1
ATOM 758 C CA . ASN A 1 99 ? 5.867 7.227 7.84 1 98 99 ASN A CA 1
ATOM 759 C C . ASN A 1 99 ? 5.871 8.289 8.93 1 98 99 ASN A C 1
ATOM 761 O O . ASN A 1 99 ? 6.602 8.172 9.914 1 98 99 ASN A O 1
ATOM 765 N N . GLY A 1 100 ? 5.121 9.297 8.68 1 98.56 100 GLY A N 1
ATOM 766 C CA . GLY A 1 100 ? 4.922 10.422 9.586 1 98.56 100 GLY A CA 1
ATOM 767 C C . GLY A 1 100 ? 3.76 11.312 9.18 1 98.56 100 GLY A C 1
ATOM 768 O O . GLY A 1 100 ? 2.771 10.836 8.617 1 98.56 100 GLY A O 1
ATOM 769 N N . GLY A 1 101 ? 3.846 12.578 9.578 1 98.62 101 GLY A N 1
ATOM 770 C CA . GLY A 1 101 ? 2.799 13.539 9.266 1 98.62 101 GLY A CA 1
ATOM 771 C C . GLY A 1 101 ? 3.227 14.977 9.492 1 98.62 101 GLY A C 1
ATOM 772 O O . GLY A 1 101 ? 4.395 15.25 9.781 1 98.62 101 GLY A O 1
ATOM 773 N N . LEU A 1 102 ? 2.311 15.891 9.203 1 98.38 102 LEU A N 1
ATOM 774 C CA . LEU A 1 102 ? 2.502 17.328 9.383 1 98.38 102 LEU A CA 1
ATOM 775 C C . LEU A 1 102 ? 1.304 17.938 10.094 1 98.38 102 LEU A C 1
ATOM 777 O O . LEU A 1 102 ? 0.157 17.719 9.703 1 98.38 102 LEU A O 1
ATOM 781 N N . VAL A 1 103 ? 1.586 18.562 11.164 1 98.5 103 VAL A N 1
ATOM 782 C CA . VAL A 1 103 ? 0.562 19.391 11.781 1 98.5 103 VAL A CA 1
ATOM 783 C C . VAL A 1 103 ? 0.833 20.859 11.453 1 98.5 103 VAL A C 1
ATOM 785 O O . VAL A 1 103 ? 1.97 21.328 11.562 1 98.5 103 VAL A O 1
ATOM 788 N N . CYS A 1 104 ? -0.186 21.609 10.992 1 97.69 104 CYS A N 1
ATOM 789 C CA . CYS A 1 104 ? 0.009 22.969 10.539 1 97.69 104 CYS A CA 1
ATOM 790 C C . CYS A 1 104 ? -1.031 23.906 11.148 1 97.69 104 CYS A C 1
ATOM 792 O O . CYS A 1 104 ? -2.152 23.484 11.438 1 97.69 104 CYS A O 1
ATOM 794 N N . VAL A 1 105 ? -0.633 25.078 11.352 1 96.94 105 VAL A N 1
ATOM 795 C CA . VAL A 1 105 ? -1.502 26.141 11.844 1 96.94 105 VAL A CA 1
ATOM 796 C C . VAL A 1 105 ? -1.146 27.469 11.172 1 96.94 105 VAL A C 1
ATOM 798 O O . VAL A 1 105 ? -0.001 27.672 10.758 1 96.94 105 VAL A O 1
ATOM 801 N N . THR A 1 106 ? -2.137 28.297 10.969 1 95.31 106 THR A N 1
ATOM 802 C CA . THR A 1 106 ? -1.91 29.656 10.469 1 95.31 106 THR A CA 1
ATOM 803 C C . THR A 1 106 ? -2.15 30.688 11.562 1 95.31 106 THR A C 1
ATOM 805 O O . THR A 1 106 ? -3.129 30.594 12.305 1 95.31 106 THR A O 1
ATOM 808 N N . ALA A 1 107 ? -1.181 31.578 11.711 1 93.94 107 ALA A N 1
ATOM 809 C CA . ALA A 1 107 ? -1.288 32.688 12.641 1 93.94 107 ALA A CA 1
ATOM 810 C C . ALA A 1 107 ? -0.792 34 12.008 1 93.94 107 ALA A C 1
ATOM 812 O O . ALA A 1 107 ? 0.352 34.062 11.555 1 93.94 107 ALA A O 1
ATOM 813 N N . ALA A 1 108 ? -1.684 35.031 11.977 1 92.62 108 ALA A N 1
ATOM 814 C CA . ALA A 1 108 ? -1.305 36.344 11.453 1 92.62 108 ALA A CA 1
ATOM 815 C C . ALA A 1 108 ? -0.737 36.219 10.039 1 92.62 108 ALA A C 1
ATOM 817 O O . ALA A 1 108 ? 0.34 36.719 9.75 1 92.62 108 ALA A O 1
ATOM 818 N N . ASN A 1 109 ? -1.354 35.438 9.219 1 94.12 109 ASN A N 1
ATOM 819 C CA . ASN A 1 109 ? -1 35.25 7.816 1 94.12 109 ASN A CA 1
ATOM 820 C C . ASN A 1 109 ? 0.38 34.625 7.672 1 94.12 109 ASN A C 1
ATOM 822 O O . ASN A 1 109 ? 1.096 34.906 6.707 1 94.12 109 ASN A O 1
ATOM 826 N N . ARG A 1 110 ? 0.739 33.875 8.711 1 96.12 110 ARG A N 1
ATOM 827 C CA . ARG A 1 110 ? 1.94 33.031 8.711 1 96.12 110 ARG A CA 1
ATOM 828 C C . ARG A 1 110 ? 1.59 31.562 8.906 1 96.12 110 ARG A C 1
ATOM 830 O O . ARG A 1 110 ? 0.83 31.219 9.805 1 96.12 110 ARG A O 1
ATOM 837 N N . ARG A 1 111 ? 2.135 30.766 8.016 1 96.38 111 ARG A N 1
ATOM 838 C CA . ARG A 1 111 ? 1.869 29.328 8.086 1 96.38 111 ARG A CA 1
ATOM 839 C C . ARG A 1 111 ? 2.998 28.594 8.797 1 96.38 111 ARG A C 1
ATOM 841 O O . ARG A 1 111 ? 4.176 28.812 8.5 1 96.38 111 ARG A O 1
ATOM 848 N N . PHE A 1 112 ? 2.623 27.828 9.812 1 97.25 112 PHE A N 1
ATOM 849 C CA . PHE A 1 112 ? 3.572 27.016 10.578 1 97.25 112 PHE A CA 1
ATOM 850 C C . PHE A 1 112 ? 3.232 25.547 10.484 1 97.25 112 PHE A C 1
ATOM 852 O O . PHE A 1 112 ? 2.088 25.141 10.703 1 97.25 112 PHE A O 1
ATOM 859 N N . CYS A 1 113 ? 4.219 24.734 10.125 1 97.69 113 CYS A N 1
ATOM 860 C CA . CYS A 1 113 ? 4.027 23.297 10.062 1 97.69 113 CYS A CA 1
ATOM 861 C C . CYS A 1 113 ? 5.129 22.562 10.82 1 97.69 113 CYS A C 1
ATOM 863 O O . CYS A 1 113 ? 6.309 22.891 10.688 1 97.69 113 CYS A O 1
ATOM 865 N N . LYS A 1 114 ? 4.742 21.656 11.602 1 98.38 114 LYS A N 1
ATOM 866 C CA . LYS A 1 114 ? 5.641 20.797 12.383 1 98.38 114 LYS A CA 1
ATOM 867 C C . LYS A 1 114 ? 5.594 19.359 11.891 1 98.38 114 LYS A C 1
ATOM 869 O O . LYS A 1 114 ? 4.555 18.703 11.992 1 98.38 114 LYS A O 1
ATOM 874 N N . PRO A 1 115 ? 6.68 18.844 11.375 1 98.62 115 PRO A N 1
ATOM 875 C CA . PRO A 1 115 ? 6.719 17.438 10.992 1 98.62 115 PRO A CA 1
ATOM 876 C C . PRO A 1 115 ? 6.773 16.5 12.203 1 98.62 115 PRO A C 1
ATOM 878 O O . PRO A 1 115 ? 7.348 16.859 13.234 1 98.62 115 PRO A O 1
ATOM 881 N N . LEU A 1 116 ? 6.148 15.375 12.109 1 98.81 116 LEU A N 1
ATOM 882 C CA . LEU A 1 116 ? 6.211 14.289 13.078 1 98.81 116 LEU A CA 1
ATOM 883 C C . LEU A 1 116 ? 6.578 12.977 12.391 1 98.81 116 LEU A C 1
ATOM 885 O O . LEU A 1 116 ? 6.141 12.711 11.273 1 98.81 116 LEU A O 1
ATOM 889 N N . CYS A 1 117 ? 7.375 12.102 13.047 1 98.69 117 CYS A N 1
ATOM 890 C CA . CYS A 1 117 ? 7.695 10.781 12.531 1 98.69 117 CYS A CA 1
ATOM 891 C C . CYS A 1 117 ? 7.023 9.688 13.359 1 98.69 117 CYS A C 1
ATOM 893 O O . CYS A 1 117 ? 6.871 9.836 14.578 1 98.69 117 CYS A O 1
ATOM 895 N N . ASN A 1 118 ? 6.57 8.641 12.75 1 98.5 118 ASN A N 1
ATOM 896 C CA . ASN A 1 118 ? 6.066 7.465 13.453 1 98.5 118 ASN A CA 1
ATOM 897 C C . ASN A 1 118 ? 7.156 6.793 14.281 1 98.5 118 ASN A C 1
ATOM 899 O O . ASN A 1 118 ? 8.344 7 14.031 1 98.5 118 ASN A O 1
ATOM 903 N N . ASN A 1 119 ? 6.68 6.035 15.258 1 97.12 119 ASN A N 1
ATOM 904 C CA . ASN A 1 119 ? 7.637 5.191 15.961 1 97.12 119 ASN A CA 1
ATOM 905 C C . ASN A 1 119 ? 8.398 4.277 15 1 97.12 119 ASN A C 1
ATOM 907 O O . ASN A 1 119 ? 7.812 3.74 14.062 1 97.12 119 ASN A O 1
ATOM 911 N N . GLY A 1 120 ? 9.695 4.164 15.25 1 96.94 120 GLY A N 1
ATOM 912 C CA . GLY A 1 120 ? 10.539 3.367 14.367 1 96.94 120 GLY A CA 1
ATOM 913 C C . GLY A 1 120 ? 11.203 4.184 13.273 1 96.94 120 GLY A C 1
ATOM 914 O O . GLY A 1 120 ? 11.969 3.652 12.477 1 96.94 120 GLY A O 1
ATOM 915 N N . PHE A 1 121 ? 10.875 5.469 13.227 1 98.25 121 PHE A N 1
ATOM 916 C CA . PHE A 1 121 ? 11.453 6.391 12.258 1 98.25 121 PHE A CA 1
ATOM 917 C C . PHE A 1 121 ? 12.016 7.625 12.953 1 98.25 121 PHE A C 1
ATOM 919 O O . PHE A 1 121 ? 11.5 8.047 13.992 1 98.25 121 PHE A O 1
ATOM 926 N N . ASP A 1 122 ? 13.047 8.109 12.406 1 98.56 122 ASP A N 1
ATOM 927 C CA . ASP A 1 122 ? 13.656 9.344 12.891 1 98.56 122 ASP A CA 1
ATOM 928 C C . ASP A 1 122 ? 13.93 10.312 11.742 1 98.56 122 ASP A C 1
ATOM 930 O O . ASP A 1 122 ? 13.883 9.93 10.578 1 98.56 122 ASP A O 1
ATOM 934 N N . PHE A 1 123 ? 14.133 11.578 12.133 1 98.31 123 PHE A N 1
ATOM 935 C CA . PHE A 1 123 ? 14.398 12.609 11.133 1 98.31 123 PHE A CA 1
ATOM 936 C C . PHE A 1 123 ? 15.766 12.406 10.492 1 98.31 123 PHE A C 1
ATOM 938 O O . PHE A 1 123 ? 16.734 12.062 11.18 1 98.31 123 PHE A O 1
ATOM 945 N N . ALA A 1 124 ? 15.82 12.656 9.211 1 96.12 124 ALA A N 1
ATOM 946 C CA . ALA A 1 124 ? 17.078 12.539 8.477 1 96.12 124 ALA A CA 1
ATOM 947 C C . ALA A 1 124 ? 18.078 13.594 8.938 1 96.12 124 ALA A C 1
ATOM 949 O O . ALA A 1 124 ? 19.297 13.367 8.906 1 96.12 124 ALA A O 1
ATOM 950 N N . PHE A 1 125 ? 17.594 14.781 9.305 1 95.31 125 PHE A N 1
ATOM 951 C CA . PHE A 1 125 ? 18.422 15.859 9.836 1 95.31 125 PHE A CA 1
ATOM 952 C C . PHE A 1 125 ? 18.031 16.203 11.266 1 95.31 125 PHE A C 1
ATOM 954 O O . PHE A 1 125 ? 16.859 16.156 11.625 1 95.31 125 PHE A O 1
ATOM 961 N N . LEU A 1 126 ? 19.094 16.578 12.023 1 96.31 126 LEU A N 1
ATOM 962 C CA . LEU A 1 126 ? 18.844 17 13.398 1 96.31 126 LEU A CA 1
ATOM 963 C C . LEU A 1 126 ? 17.969 18.25 13.43 1 96.31 126 LEU A C 1
ATOM 965 O O . LEU A 1 126 ? 18.25 19.234 12.727 1 96.31 126 LEU A O 1
ATOM 969 N N . ARG A 1 127 ? 16.922 18.203 14.273 1 96.81 127 ARG A N 1
ATOM 970 C CA . ARG A 1 127 ? 16.031 19.344 14.336 1 96.81 127 ARG A CA 1
ATOM 971 C C . ARG A 1 127 ? 15.43 19.5 15.734 1 96.81 127 ARG A C 1
ATOM 973 O O . ARG A 1 127 ? 14.297 19.969 15.883 1 96.81 127 ARG A O 1
ATOM 980 N N . ARG A 1 128 ? 16.172 19.219 16.719 1 94.75 128 ARG A N 1
ATOM 981 C CA . ARG A 1 128 ? 15.711 19.312 18.109 1 94.75 128 ARG A CA 1
ATOM 982 C C . ARG A 1 128 ? 15.297 20.75 18.453 1 94.75 128 ARG A C 1
ATOM 984 O O . ARG A 1 128 ? 14.336 20.953 19.188 1 94.75 128 ARG A O 1
ATOM 991 N N . SER A 1 129 ? 16.047 21.734 17.875 1 93.25 129 SER A N 1
ATOM 992 C CA . SER A 1 129 ? 15.75 23.125 18.172 1 93.25 129 SER A CA 1
ATOM 993 C C . SER A 1 129 ? 14.859 23.75 17.109 1 93.25 129 SER A C 1
ATOM 995 O O . SER A 1 129 ? 14.438 24.906 17.219 1 93.25 129 SER A O 1
ATOM 997 N N . ARG A 1 130 ? 14.578 22.969 16.062 1 94.81 130 ARG A N 1
ATOM 998 C CA . ARG A 1 130 ? 13.695 23.391 14.992 1 94.81 130 ARG A CA 1
ATOM 999 C C . ARG A 1 130 ? 12.375 22.641 15.039 1 94.81 130 ARG A C 1
ATOM 1001 O O . ARG A 1 130 ? 12.172 21.672 14.297 1 94.81 130 ARG A O 1
ATOM 1008 N N . LEU A 1 131 ? 11.477 23.062 15.758 1 96.69 131 LEU A N 1
ATOM 1009 C CA . LEU A 1 131 ? 10.242 22.344 16.047 1 96.69 131 LEU A CA 1
ATOM 1010 C C . LEU A 1 131 ? 9.289 22.391 14.859 1 96.69 131 LEU A C 1
ATOM 1012 O O . LEU A 1 131 ? 8.484 21.484 14.664 1 96.69 131 LEU A O 1
ATOM 1016 N N . TYR A 1 132 ? 9.453 23.5 14.125 1 97.62 132 TYR A N 1
ATOM 1017 C CA . TYR A 1 132 ? 8.539 23.719 13.008 1 97.62 132 TYR A CA 1
ATOM 1018 C C . TYR A 1 132 ? 9.227 24.516 11.898 1 97.62 132 TYR A C 1
ATOM 1020 O O . TYR A 1 132 ? 10.367 24.969 12.062 1 97.62 132 TYR A O 1
ATOM 1028 N N . ASP A 1 133 ? 8.586 24.578 10.797 1 97.31 133 ASP A N 1
ATOM 1029 C CA . ASP A 1 133 ? 8.977 25.422 9.672 1 97.31 133 ASP A CA 1
ATOM 1030 C C . ASP A 1 133 ? 7.902 26.469 9.375 1 97.31 133 ASP A C 1
ATOM 1032 O O . ASP A 1 133 ? 6.715 26.219 9.609 1 97.31 133 ASP A O 1
ATOM 1036 N N . GLU A 1 134 ? 8.367 27.594 8.898 1 96.38 134 GLU A N 1
ATOM 1037 C CA . GLU A 1 134 ? 7.457 28.703 8.625 1 96.38 134 GLU A CA 1
ATOM 1038 C C . GLU A 1 134 ? 7.461 29.062 7.145 1 96.38 134 GLU A C 1
ATOM 1040 O O . GLU A 1 134 ? 8.492 28.953 6.477 1 96.38 134 GLU A O 1
ATOM 1045 N N . CYS A 1 135 ? 6.34 29.438 6.621 1 96.5 135 CYS A N 1
ATOM 1046 C CA . CYS A 1 135 ? 6.16 30.078 5.316 1 96.5 135 CYS A CA 1
ATOM 1047 C C . CYS A 1 135 ? 5.262 31.297 5.418 1 96.5 135 CYS A C 1
ATOM 1049 O O . CYS A 1 135 ? 4.102 31.188 5.824 1 96.5 135 CYS A O 1
ATOM 1051 N N . SER A 1 136 ? 5.863 32.438 5.102 1 96.62 136 SER A N 1
ATOM 1052 C CA . SER A 1 136 ? 5.164 33.719 5.203 1 96.62 136 SER A CA 1
ATOM 1053 C C . SER A 1 136 ? 5.859 34.812 4.379 1 96.62 136 SER A C 1
ATOM 1055 O O . SER A 1 136 ? 6.828 34.531 3.668 1 96.62 136 SER A O 1
ATOM 1057 N N . GLU A 1 137 ? 5.25 35.938 4.477 1 97.31 137 GLU A N 1
ATOM 1058 C CA . GLU A 1 137 ? 5.914 37.062 3.828 1 97.31 137 GLU A CA 1
ATOM 1059 C C . GLU A 1 137 ? 7.344 37.219 4.332 1 97.31 137 GLU A C 1
ATOM 1061 O O . GLU A 1 137 ? 8.25 37.562 3.559 1 97.31 137 GLU A O 1
ATOM 1066 N N . ARG A 1 138 ? 7.566 36.938 5.59 1 96 138 ARG A N 1
ATOM 1067 C CA . ARG A 1 138 ? 8.875 37.062 6.223 1 96 138 ARG A CA 1
ATOM 1068 C C . ARG A 1 138 ? 9.898 36.156 5.555 1 96 138 ARG A C 1
ATOM 1070 O O . ARG A 1 138 ? 11.086 36.469 5.492 1 96 138 ARG A O 1
ATOM 1077 N N . THR A 1 139 ? 9.422 35.062 5.09 1 95.94 139 THR A N 1
ATOM 1078 C CA . THR A 1 139 ? 10.305 34.094 4.457 1 95.94 139 THR A CA 1
ATOM 1079 C C . THR A 1 139 ? 10.18 34.156 2.936 1 95.94 139 THR A C 1
ATOM 1081 O O . THR A 1 139 ? 10.555 33.219 2.234 1 95.94 139 THR A O 1
ATOM 1084 N N . LYS A 1 140 ? 9.562 35.188 2.4 1 95.94 140 LYS A N 1
ATOM 1085 C CA . LYS A 1 140 ? 9.344 35.406 0.973 1 95.94 140 LYS A CA 1
ATOM 1086 C C . LYS A 1 140 ? 8.516 34.281 0.371 1 95.94 140 LYS A C 1
ATOM 1088 O O . LYS A 1 140 ? 8.789 33.844 -0.744 1 95.94 140 LYS A O 1
ATOM 1093 N N . TYR A 1 141 ? 7.637 33.75 1.17 1 95.94 141 TYR A N 1
ATOM 1094 C CA . TYR A 1 141 ? 6.664 32.719 0.785 1 95.94 141 TYR A CA 1
ATOM 1095 C C . TYR A 1 141 ? 7.363 31.438 0.357 1 95.94 141 TYR A C 1
ATOM 1097 O O . TYR A 1 141 ? 6.914 30.75 -0.567 1 95.94 141 TYR A O 1
ATOM 1105 N N . LYS A 1 142 ? 8.508 31.203 1.084 1 95.81 142 LYS A N 1
ATOM 1106 C CA . LYS A 1 142 ? 9.227 29.922 1.008 1 95.81 142 LYS A CA 1
ATOM 1107 C C . LYS A 1 142 ? 9.344 29.281 2.385 1 95.81 142 LYS A C 1
ATOM 1109 O O . LYS A 1 142 ? 9.508 29.984 3.391 1 95.81 142 LYS A O 1
ATOM 1114 N N . TRP A 1 143 ? 9.289 27.969 2.328 1 96.88 143 TRP A N 1
ATOM 1115 C CA . TRP A 1 143 ? 9.492 27.281 3.598 1 96.88 143 TRP A CA 1
ATOM 1116 C C . TRP A 1 143 ? 10.93 27.438 4.09 1 96.88 143 TRP A C 1
ATOM 1118 O O . TRP A 1 143 ? 11.875 27.312 3.311 1 96.88 143 TRP A O 1
ATOM 1128 N N . ASP A 1 144 ? 11.156 27.781 5.324 1 95.06 144 ASP A N 1
ATOM 1129 C CA . ASP A 1 144 ? 12.492 27.906 5.898 1 95.06 144 ASP A CA 1
ATOM 1130 C C . ASP A 1 144 ? 13.016 26.547 6.383 1 95.06 144 ASP A C 1
ATOM 1132 O O . ASP A 1 144 ? 13.43 26.422 7.535 1 95.06 144 ASP A O 1
ATOM 1136 N N . SER A 1 145 ? 12.906 25.516 5.566 1 92.81 145 SER A N 1
ATOM 1137 C CA . SER A 1 145 ? 13.281 24.141 5.914 1 92.81 145 SER A CA 1
ATOM 1138 C C . SER A 1 145 ? 14.781 23.938 5.762 1 92.81 145 SER A C 1
ATOM 1140 O O . SER A 1 145 ? 15.492 24.812 5.266 1 92.81 145 SER A O 1
ATOM 1142 N N . GLN A 1 146 ? 15.281 22.859 6.281 1 89.75 146 GLN A N 1
ATOM 1143 C CA . GLN A 1 146 ? 16.688 22.469 6.184 1 89.75 146 GLN A CA 1
ATOM 1144 C C . GLN A 1 146 ? 17 21.875 4.812 1 89.75 146 GLN A C 1
ATOM 1146 O O . GLN A 1 146 ? 18.156 21.594 4.508 1 89.75 146 GLN A O 1
ATOM 1151 N N . TYR A 1 147 ? 15.992 21.688 4.027 1 91.12 147 TYR A N 1
ATOM 1152 C CA . TYR A 1 147 ? 16.156 21.062 2.717 1 91.12 147 TYR A CA 1
ATOM 1153 C C . TYR A 1 147 ? 16.203 22.125 1.615 1 91.12 147 TYR A C 1
ATOM 1155 O O . TYR A 1 147 ? 15.508 23.141 1.694 1 91.12 147 TYR A O 1
ATOM 1163 N N . VAL A 1 148 ? 17.172 21.953 0.793 1 78.38 148 VAL A N 1
ATOM 1164 C CA . VAL A 1 148 ? 17.328 22.906 -0.296 1 78.38 148 VAL A CA 1
ATOM 1165 C C . VAL A 1 148 ? 16.219 22.719 -1.32 1 78.38 148 VAL A C 1
ATOM 1167 O O . VAL A 1 148 ? 15.805 21.594 -1.599 1 78.38 148 VAL A O 1
ATOM 1170 N N . GLY A 1 149 ? 15.773 23.828 -1.863 1 65.06 149 GLY A N 1
ATOM 1171 C CA . GLY A 1 149 ? 15.117 23.781 -3.16 1 65.06 149 GLY A CA 1
ATOM 1172 C C . GLY A 1 149 ? 13.625 23.484 -3.068 1 65.06 149 GLY A C 1
ATOM 1173 O O . GLY A 1 149 ? 12.961 23.328 -4.09 1 65.06 149 GLY A O 1
ATOM 1174 N N . GLY A 1 150 ? 12.969 23.516 -1.552 1 79.25 150 GLY A N 1
ATOM 1175 C CA . GLY A 1 150 ? 11.664 23.031 -1.967 1 79.25 150 GLY A CA 1
ATOM 1176 C C . GLY A 1 150 ? 10.672 22.953 -0.821 1 79.25 150 GLY A C 1
ATOM 1177 O O . GLY A 1 150 ? 10.656 23.797 0.065 1 79.25 150 GLY A O 1
ATOM 1178 N N . ASN A 1 151 ? 9.734 22.109 -0.935 1 93.88 151 ASN A N 1
ATOM 1179 C CA . ASN A 1 151 ? 8.578 21.984 -0.055 1 93.88 151 ASN A CA 1
ATOM 1180 C C . ASN A 1 151 ? 8.719 20.797 0.901 1 93.88 151 ASN A C 1
ATOM 1182 O O . ASN A 1 151 ? 7.758 20.422 1.571 1 93.88 151 ASN A O 1
ATOM 1186 N N . THR A 1 152 ? 10.031 20.297 0.944 1 96.75 152 THR A N 1
ATOM 1187 C CA . THR A 1 152 ? 10.289 19.234 1.91 1 96.75 152 THR A CA 1
ATOM 1188 C C . THR A 1 152 ? 10.656 19.828 3.27 1 96.75 152 THR A C 1
ATOM 1190 O O . THR A 1 152 ? 11.625 20.578 3.383 1 96.75 152 THR A O 1
ATOM 1193 N N . LEU A 1 153 ? 9.922 19.438 4.305 1 97.56 153 LEU A N 1
ATOM 1194 C CA . LEU A 1 153 ? 10.203 19.969 5.637 1 97.56 153 LEU A CA 1
ATOM 1195 C C . LEU A 1 153 ? 10.969 18.953 6.473 1 97.56 153 LEU A C 1
ATOM 1197 O O . LEU A 1 153 ? 11.766 19.328 7.34 1 97.56 153 LEU A O 1
ATOM 1201 N N . ALA A 1 154 ? 10.727 17.719 6.219 1 97.44 154 ALA A N 1
ATOM 1202 C CA . ALA A 1 154 ? 11.406 16.641 6.949 1 97.44 154 ALA A CA 1
ATOM 1203 C C . ALA A 1 154 ? 11.297 15.32 6.203 1 97.44 154 ALA A C 1
ATOM 1205 O O . ALA A 1 154 ? 10.438 15.164 5.332 1 97.44 154 ALA A O 1
ATOM 1206 N N . VAL A 1 155 ? 12.188 14.484 6.484 1 97.44 155 VAL A N 1
ATOM 1207 C CA . VAL A 1 155 ? 12.18 13.109 6.008 1 97.44 155 VAL A CA 1
ATOM 1208 C C . VAL A 1 155 ? 12.25 12.148 7.195 1 97.44 155 VAL A C 1
ATOM 1210 O O . VAL A 1 155 ? 13.086 12.312 8.078 1 97.44 155 VAL A O 1
ATOM 1213 N N . CYS A 1 156 ? 11.352 11.242 7.27 1 98.25 156 CYS A N 1
ATOM 1214 C CA . CYS A 1 156 ? 11.352 10.219 8.305 1 98.25 156 CYS A CA 1
ATOM 1215 C C . CYS A 1 156 ? 11.984 8.93 7.793 1 98.25 156 CYS A C 1
ATOM 1217 O O . CYS A 1 156 ? 11.391 8.234 6.961 1 98.25 156 CYS A O 1
ATOM 1219 N N . SER A 1 157 ? 13.086 8.633 8.328 1 98.06 157 SER A N 1
ATOM 1220 C CA . SER A 1 157 ? 13.805 7.426 7.926 1 98.06 157 SER A CA 1
ATOM 1221 C C . SER A 1 157 ? 13.766 6.371 9.023 1 98.06 157 SER A C 1
ATOM 1223 O O . SER A 1 157 ? 13.711 6.703 10.211 1 98.06 157 SER A O 1
ATOM 1225 N N . GLU A 1 158 ? 13.789 5.121 8.594 1 97.5 158 GLU A N 1
ATOM 1226 C CA . GLU A 1 158 ? 13.789 4.039 9.578 1 97.5 158 GLU A CA 1
ATOM 1227 C C . GLU A 1 158 ? 14.953 4.184 10.555 1 97.5 158 GLU A C 1
ATOM 1229 O O . GLU A 1 158 ? 16.078 4.473 10.148 1 97.5 158 GLU A O 1
ATOM 1234 N N . ALA A 1 159 ? 14.633 4.109 11.789 1 96.75 159 ALA A N 1
ATOM 1235 C CA . ALA A 1 159 ? 15.641 4.246 12.836 1 96.75 159 ALA A CA 1
ATOM 1236 C C . ALA A 1 159 ? 15.188 3.57 14.125 1 96.75 159 ALA A C 1
ATOM 1238 O O . ALA A 1 159 ? 14.008 3.648 14.492 1 96.75 159 ALA A O 1
ATOM 1239 N N . LEU A 1 160 ? 16.062 2.959 14.789 1 93.38 160 LEU A N 1
ATOM 1240 C CA . LEU A 1 160 ? 15.766 2.287 16.047 1 93.38 160 LEU A CA 1
ATOM 1241 C C . LEU A 1 160 ? 15.547 3.303 17.156 1 93.38 160 LEU A C 1
ATOM 1243 O O . LEU A 1 160 ? 14.664 3.117 18 1 93.38 160 LEU A O 1
ATOM 1247 N N . LEU A 1 161 ? 16.375 4.391 17.094 1 95.44 161 LEU A N 1
ATOM 1248 C CA . LEU A 1 161 ? 16.281 5.438 18.109 1 95.44 161 LEU A CA 1
ATOM 1249 C C . LEU A 1 161 ? 15.758 6.734 17.484 1 95.44 161 LEU A C 1
ATOM 1251 O O . LEU A 1 161 ? 16.109 7.086 16.359 1 95.44 161 LEU A O 1
ATOM 1255 N N . GLN A 1 162 ? 14.938 7.328 18.234 1 97.12 162 GLN A N 1
ATOM 1256 C CA . GLN A 1 162 ? 14.398 8.633 17.859 1 97.12 162 GLN A CA 1
ATOM 1257 C C . GLN A 1 162 ? 15.086 9.75 18.625 1 97.12 162 GLN A C 1
ATOM 1259 O O . GLN A 1 162 ? 14.695 10.078 19.75 1 97.12 162 GLN A O 1
ATOM 1264 N N . ILE A 1 163 ? 16.125 10.438 18.016 1 97.25 163 ILE A N 1
ATOM 1265 C CA . ILE A 1 163 ? 16.938 11.367 18.781 1 97.25 163 ILE A CA 1
ATOM 1266 C C . ILE A 1 163 ? 17.062 12.688 18.016 1 97.25 163 ILE A C 1
ATOM 1268 O O . ILE A 1 163 ? 17.531 13.688 18.562 1 97.25 163 ILE A O 1
ATOM 1272 N N . SER A 1 164 ? 16.641 12.75 16.781 1 97.88 164 SER A N 1
ATOM 1273 C CA . SER A 1 164 ? 16.922 13.883 15.922 1 97.88 164 SER A CA 1
ATOM 1274 C C . SER A 1 164 ? 15.938 15.023 16.156 1 97.88 164 SER A C 1
ATOM 1276 O O . SER A 1 164 ? 16.203 16.172 15.805 1 97.88 164 SER A O 1
ATOM 1278 N N . GLY A 1 165 ? 14.773 14.664 16.688 1 98 165 GLY A N 1
ATOM 1279 C CA . GLY A 1 165 ? 13.75 15.664 16.953 1 98 165 GLY A CA 1
ATOM 1280 C C . GLY A 1 165 ? 13.375 15.766 18.422 1 98 165 GLY A C 1
ATOM 1281 O O . GLY A 1 165 ? 13.883 15 19.25 1 98 165 GLY A O 1
ATOM 1282 N N . ALA A 1 166 ? 12.578 16.797 18.734 1 97.69 166 ALA A N 1
ATOM 1283 C CA . ALA A 1 166 ? 12.008 16.906 20.078 1 97.69 166 ALA A CA 1
ATOM 1284 C C . ALA A 1 166 ? 11.094 15.719 20.375 1 97.69 166 ALA A C 1
ATOM 1286 O O . ALA A 1 166 ? 10.562 15.086 19.453 1 97.69 166 ALA A O 1
ATOM 1287 N N . LYS A 1 167 ? 10.852 15.484 21.594 1 96.75 167 LYS A N 1
ATOM 1288 C CA . LYS A 1 167 ? 10.023 14.352 22.016 1 96.75 167 LYS A CA 1
ATOM 1289 C C . LYS A 1 167 ? 8.617 14.453 21.422 1 96.75 167 LYS A C 1
ATOM 1291 O O . LYS A 1 167 ? 8.016 13.438 21.062 1 96.75 167 LYS A O 1
ATOM 1296 N N . THR A 1 168 ? 8.141 15.656 21.281 1 97.88 168 THR A N 1
ATOM 1297 C CA . THR A 1 168 ? 6.773 15.891 20.828 1 97.88 168 THR A CA 1
ATOM 1298 C C . THR A 1 168 ? 6.684 15.742 19.312 1 97.88 168 THR A C 1
ATOM 1300 O O . THR A 1 168 ? 5.598 15.836 18.734 1 97.88 168 THR A O 1
ATOM 1303 N N . ALA A 1 169 ? 7.824 15.516 18.641 1 98.56 169 ALA A N 1
ATOM 1304 C CA . ALA A 1 169 ? 7.848 15.414 17.188 1 98.56 169 ALA A CA 1
ATOM 1305 C C . ALA A 1 169 ? 7.746 13.961 16.734 1 98.56 169 ALA A C 1
ATOM 1307 O O . ALA A 1 169 ? 8.008 13.648 15.57 1 98.56 169 ALA A O 1
ATOM 1308 N N . TYR A 1 170 ? 7.383 13.117 17.719 1 98.5 170 TYR A N 1
ATOM 1309 C CA . TYR A 1 170 ? 7.191 11.703 17.438 1 98.5 170 TYR A CA 1
ATOM 1310 C C . TYR A 1 170 ? 5.82 11.234 17.906 1 98.5 170 TYR A C 1
ATOM 1312 O O . TYR A 1 170 ? 5.371 11.602 18.984 1 98.5 170 TYR A O 1
ATOM 1320 N N . PHE A 1 171 ? 5.207 10.469 17.016 1 98.25 171 PHE A N 1
ATOM 1321 C CA . PHE A 1 171 ? 4.004 9.797 17.484 1 98.25 171 PHE A CA 1
ATOM 1322 C C . PHE A 1 171 ? 4.355 8.719 18.5 1 98.25 171 PHE A C 1
ATOM 1324 O O . PHE A 1 171 ? 5.391 8.055 18.391 1 98.25 171 PHE A O 1
ATOM 1331 N N . PRO A 1 172 ? 3.475 8.492 19.484 1 95.38 172 PRO A N 1
ATOM 1332 C CA . PRO A 1 172 ? 3.756 7.477 20.5 1 95.38 172 PRO A CA 1
ATOM 1333 C C . PRO A 1 172 ? 3.865 6.074 19.906 1 95.38 172 PRO A C 1
ATOM 1335 O O . PRO A 1 172 ? 3.439 5.836 18.781 1 95.38 172 PRO A O 1
ATOM 1338 N N . GLN A 1 173 ? 4.43 5.129 20.641 1 92.12 173 GLN A N 1
ATOM 1339 C CA . GLN A 1 173 ? 4.707 3.766 20.188 1 92.12 173 GLN A CA 1
ATOM 1340 C C . GLN A 1 173 ? 3.428 3.055 19.766 1 92.12 173 GLN A C 1
ATOM 1342 O O . GLN A 1 173 ? 3.438 2.27 18.812 1 92.12 173 GLN A O 1
ATOM 1347 N N . ASN A 1 174 ? 2.35 3.309 20.359 1 90.12 174 ASN A N 1
ATOM 1348 C CA . ASN A 1 174 ? 1.116 2.584 20.078 1 90.12 174 ASN A CA 1
ATOM 1349 C C . ASN A 1 174 ? 0.255 3.322 19.062 1 90.12 174 ASN A C 1
ATOM 1351 O O . ASN A 1 174 ? -0.909 2.975 18.859 1 90.12 174 ASN A O 1
ATOM 1355 N N . GLN A 1 175 ? 0.892 4.391 18.422 1 92.5 175 GLN A N 1
ATOM 1356 C CA . GLN A 1 175 ? 0.125 5.176 17.453 1 92.5 175 GLN A CA 1
ATOM 1357 C C . GLN A 1 175 ? 0.965 5.512 16.234 1 92.5 175 GLN A C 1
ATOM 1359 O O . GLN A 1 175 ? 2.184 5.664 16.328 1 92.5 175 GLN A O 1
ATOM 1364 N N . THR A 1 176 ? 0.384 5.531 15.125 1 97.44 176 THR A N 1
ATOM 1365 C CA . THR A 1 176 ? 0.889 6.172 13.914 1 97.44 176 THR A CA 1
ATOM 1366 C C . THR A 1 176 ? 0.139 7.469 13.633 1 97.44 176 THR A C 1
ATOM 1368 O O . THR A 1 176 ? -0.844 7.781 14.305 1 97.44 176 THR A O 1
ATOM 1371 N N . CYS A 1 177 ? 0.661 8.211 12.703 1 98.25 177 CYS A N 1
ATOM 1372 C CA . CYS A 1 177 ? -0.045 9.414 12.297 1 98.25 177 CYS A CA 1
ATOM 1373 C C . CYS A 1 177 ? -1.513 9.117 12.008 1 98.25 177 CYS A C 1
ATOM 1375 O O . CYS A 1 177 ? -2.4 9.797 12.531 1 98.25 177 CYS A O 1
ATOM 1377 N N . LEU A 1 178 ? -1.764 8.07 11.281 1 97.38 178 LEU A N 1
ATOM 1378 C CA . LEU A 1 178 ? -3.123 7.754 10.859 1 97.38 178 LEU A CA 1
ATOM 1379 C C . LEU A 1 178 ? -3.975 7.316 12.047 1 97.38 178 LEU A C 1
ATOM 1381 O O . LEU A 1 178 ? -5.141 7.703 12.156 1 97.38 178 LEU A O 1
ATOM 1385 N N . THR A 1 179 ? -3.438 6.5 12.898 1 97.25 179 THR A N 1
ATOM 1386 C CA . THR A 1 179 ? -4.203 6.094 14.07 1 97.25 179 THR A CA 1
ATOM 1387 C C . THR A 1 179 ? -4.488 7.293 14.969 1 97.25 179 THR A C 1
ATOM 1389 O O . THR A 1 179 ? -5.574 7.402 15.547 1 97.25 179 THR A O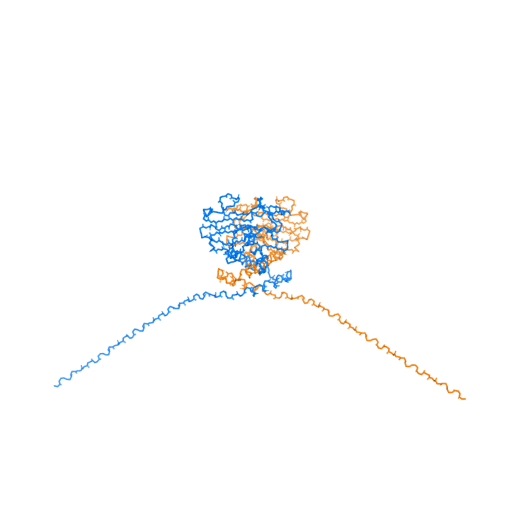 1
ATOM 1392 N N . THR A 1 180 ? -3.525 8.172 15.133 1 97.69 180 THR A N 1
ATOM 1393 C CA . THR A 1 180 ? -3.734 9.414 15.875 1 97.69 180 THR A CA 1
ATOM 1394 C C . THR A 1 180 ? -4.859 10.234 15.25 1 97.69 180 THR A C 1
ATOM 1396 O O . THR A 1 180 ? -5.754 10.711 15.953 1 97.69 180 THR A O 1
ATOM 1399 N N . LYS A 1 181 ? -4.816 10.32 13.953 1 97.31 181 LYS A N 1
ATOM 1400 C CA . LYS A 1 181 ? -5.781 11.133 13.211 1 97.31 181 LYS A CA 1
ATOM 1401 C C . LYS A 1 181 ? -7.18 10.523 13.281 1 97.31 181 LYS A C 1
ATOM 1403 O O . LYS A 1 181 ? -8.18 11.234 13.141 1 97.31 181 LYS A O 1
ATOM 1408 N N . SER A 1 182 ? -7.281 9.203 13.508 1 96.44 182 SER A N 1
ATOM 1409 C CA . SER A 1 182 ? -8.562 8.508 13.539 1 96.44 182 SER A CA 1
ATOM 1410 C C . SER A 1 182 ? -9.289 8.727 14.859 1 96.44 182 SER A C 1
ATOM 1412 O O . SER A 1 182 ? -10.453 8.352 15.008 1 96.44 182 SER A O 1
ATOM 1414 N N . SER A 1 183 ? -8.594 9.297 15.828 1 95.81 183 SER A N 1
ATOM 1415 C CA . SER A 1 183 ? -9.156 9.656 17.125 1 95.81 183 SER A CA 1
ATOM 1416 C C . SER A 1 183 ? -9.258 11.172 17.266 1 95.81 183 SER A C 1
ATOM 1418 O O . SER A 1 183 ? -8.242 11.875 17.25 1 95.81 183 SER A O 1
ATOM 1420 N N . SER A 1 184 ? -10.453 11.641 17.516 1 94.75 184 SER A N 1
ATOM 1421 C CA . SER A 1 184 ? -10.648 13.078 17.688 1 94.75 184 SER A CA 1
ATOM 1422 C C . SER A 1 184 ? -9.82 13.625 18.844 1 94.75 184 SER A C 1
ATOM 1424 O O . SER A 1 184 ? -9.211 14.688 18.719 1 94.75 184 SER A O 1
ATOM 1426 N N . GLN A 1 185 ? -9.781 12.859 19.875 1 95.88 185 GLN A N 1
ATOM 1427 C CA . GLN A 1 185 ? -9.039 13.289 21.062 1 95.88 185 GLN A CA 1
ATOM 1428 C C . GLN A 1 185 ? -7.547 13.359 20.766 1 95.88 185 GLN A C 1
ATOM 1430 O O . GLN A 1 185 ? -6.898 14.367 21.062 1 95.88 185 GLN A O 1
ATOM 1435 N N . HIS A 1 186 ? -6.965 12.336 20.172 1 97 186 HIS A N 1
ATOM 1436 C CA . HIS A 1 186 ? -5.527 12.289 19.922 1 97 186 HIS A CA 1
ATOM 1437 C C . HIS A 1 186 ? -5.117 13.344 18.891 1 97 186 HIS A C 1
ATOM 1439 O O . HIS A 1 186 ? -4.066 13.977 19.047 1 97 186 HIS A O 1
ATOM 1445 N N . GLN A 1 187 ? -5.941 13.547 17.859 1 96.25 187 GLN A N 1
ATOM 1446 C CA . GLN A 1 187 ? -5.648 14.57 16.875 1 96.25 187 GLN A CA 1
ATOM 1447 C C . GLN A 1 187 ? -5.629 15.961 17.5 1 96.25 187 GLN A C 1
ATOM 1449 O O . GLN A 1 187 ? -4.723 16.75 17.234 1 96.25 187 GLN A O 1
ATOM 1454 N N . SER A 1 188 ? -6.59 16.219 18.391 1 95.81 188 SER A N 1
ATOM 1455 C CA . SER A 1 188 ? -6.664 17.5 19.078 1 95.81 188 SER A CA 1
ATOM 1456 C C . SER A 1 188 ? -5.461 17.719 19.984 1 95.81 188 SER A C 1
ATOM 1458 O O . SER A 1 188 ? -4.973 18.844 20.125 1 95.81 188 SER A O 1
ATOM 1460 N N . ASP A 1 189 ? -4.996 16.641 20.578 1 96.75 189 ASP A N 1
ATOM 1461 C CA . ASP A 1 189 ? -3.836 16.734 21.469 1 96.75 189 ASP A CA 1
ATOM 1462 C C . ASP A 1 189 ? -2.586 17.141 20.688 1 96.75 189 ASP A C 1
ATOM 1464 O O . ASP A 1 189 ? -1.793 17.953 21.172 1 96.75 189 ASP A O 1
ATOM 1468 N N . VAL A 1 190 ? -2.428 16.594 19.516 1 97.69 190 VAL A N 1
ATOM 1469 C CA . VAL A 1 190 ? -1.284 16.938 18.688 1 97.69 190 VAL A CA 1
ATOM 1470 C C . VAL A 1 190 ? -1.345 18.406 18.312 1 97.69 190 VAL A C 1
ATOM 1472 O O . VAL A 1 190 ? -0.345 19.125 18.406 1 97.69 190 VAL A O 1
ATOM 1475 N N . ILE A 1 191 ? -2.512 18.891 17.922 1 97.56 191 ILE A N 1
ATOM 1476 C CA . ILE A 1 191 ? -2.711 20.266 17.5 1 97.56 191 ILE A CA 1
ATOM 1477 C C . ILE A 1 191 ? -2.492 21.219 18.672 1 97.56 191 ILE A C 1
ATOM 1479 O O . ILE A 1 191 ? -1.783 22.219 18.547 1 97.56 191 ILE A O 1
ATOM 1483 N N . ARG A 1 192 ? -3.035 20.844 19.859 1 97.06 192 ARG A N 1
ATOM 1484 C CA . ARG A 1 192 ? -2.904 21.672 21.047 1 97.06 192 ARG A CA 1
ATOM 1485 C C . ARG A 1 192 ? -1.447 21.781 21.469 1 97.06 192 ARG A C 1
ATOM 1487 O O . ARG A 1 192 ? -0.994 22.859 21.875 1 97.06 192 ARG A O 1
ATOM 1494 N N . THR A 1 193 ? -0.748 20.672 21.438 1 97.56 193 THR A N 1
ATOM 1495 C CA . THR A 1 193 ? 0.667 20.688 21.797 1 97.56 193 THR A CA 1
ATOM 1496 C C . THR A 1 193 ? 1.447 21.641 20.891 1 97.56 193 THR A C 1
ATOM 1498 O O . THR A 1 193 ? 2.275 22.406 21.375 1 97.56 193 THR A O 1
ATOM 1501 N N . PHE A 1 194 ? 1.121 21.609 19.609 1 98.25 194 PHE A N 1
ATOM 1502 C CA . PHE A 1 194 ? 1.824 22.469 18.656 1 98.25 194 PHE A CA 1
ATOM 1503 C C . PHE A 1 194 ? 1.498 23.938 18.922 1 98.25 194 PHE A C 1
ATOM 1505 O O . PHE A 1 194 ? 2.393 24.797 18.922 1 98.25 194 PHE A O 1
ATOM 1512 N N . ILE A 1 195 ? 0.264 24.219 19.188 1 97.56 195 ILE A N 1
ATOM 1513 C CA . ILE A 1 195 ? -0.159 25.594 19.453 1 97.56 195 ILE A CA 1
ATOM 1514 C C . ILE A 1 195 ? 0.546 26.109 20.703 1 97.56 195 ILE A C 1
ATOM 1516 O O . ILE A 1 195 ? 0.998 27.266 20.734 1 97.56 195 ILE A O 1
ATOM 1520 N N . LYS A 1 196 ? 0.69 25.25 21.703 1 97 196 LYS A N 1
ATOM 1521 C CA . LYS A 1 196 ? 1.407 25.625 22.922 1 97 196 LYS A CA 1
ATOM 1522 C C . LYS A 1 196 ? 2.877 25.906 22.625 1 97 196 LYS A C 1
ATOM 1524 O O . LYS A 1 196 ? 3.449 26.859 23.156 1 97 196 LYS A O 1
ATOM 1529 N N . GLU A 1 197 ? 3.477 25.062 21.812 1 97.19 197 GLU A N 1
ATOM 1530 C CA . GLU A 1 197 ? 4.875 25.25 21.438 1 97.19 197 GLU A CA 1
ATOM 1531 C C . GLU A 1 197 ? 5.074 26.578 20.703 1 97.19 197 GLU A C 1
ATOM 1533 O O . GLU A 1 197 ? 6.078 27.266 20.906 1 97.19 197 GLU A O 1
ATOM 1538 N N . LEU A 1 198 ? 4.141 26.953 19.844 1 97.12 198 LEU A N 1
ATOM 1539 C CA . LEU A 1 198 ? 4.191 28.219 19.141 1 97.12 198 LEU A CA 1
ATOM 1540 C C . LEU A 1 198 ? 4.043 29.391 20.125 1 97.12 198 LEU A C 1
ATOM 1542 O O . LEU A 1 198 ? 4.773 30.375 20.031 1 97.12 198 LEU A O 1
ATOM 1546 N N . ALA A 1 199 ? 3.141 29.25 21.094 1 96.75 199 ALA A N 1
ATOM 1547 C CA . ALA A 1 199 ? 2.92 30.281 22.109 1 96.75 199 ALA A CA 1
ATOM 1548 C C . ALA A 1 199 ? 4.18 30.516 22.938 1 96.75 199 ALA A C 1
ATOM 1550 O O . ALA A 1 199 ? 4.492 31.656 23.281 1 96.75 199 ALA A O 1
ATOM 1551 N N . ASP A 1 200 ? 4.84 29.406 23.25 1 96.25 200 ASP A N 1
ATOM 1552 C CA . ASP A 1 200 ? 6.086 29.5 24 1 96.25 200 ASP A CA 1
ATOM 1553 C C . ASP A 1 200 ? 7.125 30.328 23.25 1 96.25 200 ASP A C 1
ATOM 1555 O O . ASP A 1 200 ? 8.086 30.812 23.844 1 96.25 200 ASP A O 1
ATOM 1559 N N . GLN A 1 201 ? 6.953 30.438 21.953 1 94.69 201 GLN A N 1
ATOM 1560 C CA . GLN A 1 201 ? 7.848 31.234 21.125 1 94.69 201 GLN A CA 1
ATOM 1561 C C . GLN A 1 201 ? 7.172 32.531 20.672 1 94.69 201 GLN A C 1
ATOM 1563 O O . GLN A 1 201 ? 7.523 33.094 19.625 1 94.69 201 GLN A O 1
ATOM 1568 N N . SER A 1 202 ? 6.07 32.938 21.328 1 94.56 202 SER A N 1
ATOM 1569 C CA . SER A 1 202 ? 5.375 34.188 21.188 1 94.56 202 SER A CA 1
ATOM 1570 C C . SER A 1 202 ? 4.59 34.25 19.875 1 94.56 202 SER A C 1
ATOM 1572 O O . SER A 1 202 ? 4.43 35.344 19.297 1 94.56 202 SER A O 1
ATOM 1574 N N . VAL A 1 203 ? 4.258 33.125 19.344 1 94.25 203 VAL A N 1
ATOM 1575 C CA . VAL A 1 203 ? 3.342 33.031 18.219 1 94.25 203 VAL A CA 1
ATOM 1576 C C . VAL A 1 203 ? 1.967 32.562 18.703 1 94.25 203 VAL A C 1
ATOM 1578 O O . VAL A 1 203 ? 1.801 31.438 19.141 1 94.25 203 VAL A O 1
ATOM 1581 N N . HIS A 1 204 ? 1.045 33.469 18.594 1 92 204 HIS A N 1
ATOM 1582 C CA . HIS A 1 204 ? -0.298 33.156 19.062 1 92 204 HIS A CA 1
ATOM 1583 C C . HIS A 1 204 ? -1.188 32.688 17.922 1 92 204 HIS A C 1
ATOM 1585 O O . HIS A 1 204 ? -1.579 33.469 17.062 1 92 204 HIS A O 1
ATOM 1591 N N . ALA A 1 205 ? -1.374 31.453 17.906 1 89.44 205 ALA A N 1
ATOM 1592 C CA . ALA A 1 205 ? -2.213 30.828 16.875 1 89.44 205 ALA A CA 1
ATOM 1593 C C . ALA A 1 205 ? -3.494 30.266 17.5 1 89.44 205 ALA A C 1
ATOM 1595 O O . ALA A 1 205 ? -3.543 29.984 18.703 1 89.44 205 ALA A O 1
ATOM 1596 N N . GLU A 1 206 ? -4.57 30.391 16.656 1 83.19 206 GLU A N 1
ATOM 1597 C CA . GLU A 1 206 ? -5.82 29.75 17.078 1 83.19 206 GLU A CA 1
ATOM 1598 C C . GLU A 1 206 ? -5.996 28.391 16.391 1 83.19 206 GLU A C 1
ATOM 1600 O O . GLU A 1 206 ? -5.316 28.094 15.406 1 83.19 206 GLU A O 1
ATOM 1605 N N . SER A 1 207 ? -6.816 27.656 17 1 79.88 207 SER A N 1
ATOM 1606 C CA . SER A 1 207 ? -7.043 26.312 16.484 1 79.88 207 SER A CA 1
ATOM 1607 C C . SER A 1 207 ? -7.836 26.344 15.188 1 79.88 207 SER A C 1
ATOM 1609 O O . SER A 1 207 ? -7.852 25.359 14.438 1 79.88 207 SER A O 1
ATOM 1611 N N . GLN A 1 208 ? -8.258 27.594 14.945 1 76.81 208 GLN A N 1
ATOM 1612 C CA . GLN A 1 208 ? -9.055 27.703 13.727 1 76.81 208 GLN A CA 1
ATOM 1613 C C . GLN A 1 208 ? -8.195 27.453 12.484 1 76.81 208 GLN A C 1
ATOM 1615 O O . GLN A 1 208 ? -7.094 28 12.375 1 76.81 208 GLN A O 1
ATOM 1620 N N . HIS A 1 209 ? -8.359 26.406 11.734 1 80.19 209 HIS A N 1
ATOM 1621 C CA . HIS A 1 209 ? -7.734 26 10.484 1 80.19 209 HIS A CA 1
ATOM 1622 C C . HIS A 1 209 ? -6.539 25.094 10.734 1 80.19 209 HIS A C 1
ATOM 1624 O O . HIS A 1 209 ? -5.625 25.016 9.914 1 80.19 209 HIS A O 1
ATOM 1630 N N . ALA A 1 210 ? -6.379 24.703 11.961 1 94.94 210 ALA A N 1
ATOM 1631 C CA . ALA A 1 210 ? -5.359 23.688 12.242 1 94.94 210 ALA A CA 1
ATOM 1632 C C . ALA A 1 210 ? -5.676 22.375 11.531 1 94.94 210 ALA A C 1
ATOM 1634 O O . ALA A 1 210 ? -6.848 22.031 11.352 1 94.94 210 ALA A O 1
ATOM 1635 N N . CYS A 1 211 ? -4.688 21.719 11.125 1 96.19 211 CYS A N 1
ATOM 1636 C CA . CYS A 1 211 ? -4.914 20.469 10.414 1 96.19 211 CYS A CA 1
ATOM 1637 C C . CYS A 1 211 ? -3.766 19.5 10.656 1 96.19 211 CYS A C 1
ATOM 1639 O O . CYS A 1 211 ? -2.666 19.906 11.031 1 96.19 211 CYS A O 1
ATOM 1641 N N . LEU A 1 212 ? -4.07 18.281 10.586 1 97.88 212 LEU A N 1
ATOM 1642 C CA . LEU A 1 212 ? -3.111 17.172 10.617 1 97.88 212 LEU A CA 1
ATOM 1643 C C . LEU A 1 212 ? -3.246 16.312 9.367 1 97.88 212 LEU A C 1
ATOM 1645 O O . LEU A 1 212 ? -4.344 15.844 9.047 1 97.88 212 LEU A O 1
ATOM 1649 N N . VAL A 1 213 ? -2.154 16.125 8.617 1 97.94 213 VAL A N 1
ATOM 1650 C CA . VAL A 1 213 ? -2.133 15.266 7.434 1 97.94 213 VAL A CA 1
ATOM 1651 C C . VAL A 1 213 ? -1.066 14.188 7.598 1 97.94 213 VAL A C 1
ATOM 1653 O O . VAL A 1 213 ? -0.05 14.406 8.266 1 97.94 213 VAL A O 1
ATOM 1656 N N . CYS A 1 214 ? -1.374 13.031 7.074 1 98.56 214 CYS A N 1
ATOM 1657 C CA . CYS A 1 214 ? -0.508 11.875 7.277 1 98.56 214 CYS A CA 1
ATOM 1658 C C . CYS A 1 214 ? 0.067 11.383 5.957 1 98.56 214 CYS A C 1
ATOM 1660 O O . CYS A 1 214 ? -0.649 11.289 4.957 1 98.56 214 CYS A O 1
ATOM 1662 N N . GLY A 1 215 ? 1.36 11.164 5.965 1 97.75 215 GLY A N 1
ATOM 1663 C CA . GLY A 1 215 ? 2.006 10.586 4.797 1 97.75 215 GLY A CA 1
ATOM 1664 C C . GLY A 1 215 ? 1.736 9.102 4.637 1 97.75 215 GLY A C 1
ATOM 1665 O O . GLY A 1 215 ? 1.141 8.477 5.516 1 97.75 215 GLY A O 1
ATOM 1666 N N . GLU A 1 216 ? 2.191 8.602 3.518 1 93.75 216 GLU A N 1
ATOM 1667 C CA . GLU A 1 216 ? 2.035 7.184 3.227 1 93.75 216 GLU A CA 1
ATOM 1668 C C . GLU A 1 216 ? 2.834 6.328 4.207 1 93.75 216 GLU A C 1
ATOM 1670 O O . GLU A 1 216 ? 3.902 6.734 4.664 1 93.75 216 GLU A O 1
ATOM 1675 N N . GLN A 1 217 ? 2.221 5.199 4.605 1 87.19 217 GLN A N 1
ATOM 1676 C CA . GLN A 1 217 ? 2.9 4.285 5.516 1 87.19 217 GLN A CA 1
ATOM 1677 C C . GLN A 1 217 ? 3.211 2.959 4.828 1 87.19 217 GLN A C 1
ATOM 1679 O O . GLN A 1 217 ? 2.512 2.557 3.896 1 87.19 217 GLN A O 1
ATOM 1684 N N . MET B 1 1 ? -40.531 -52.969 83.75 1 30.61 1 MET B N 1
ATOM 1685 C CA . MET B 1 1 ? -40.938 -52.688 82.375 1 30.61 1 MET B CA 1
ATOM 1686 C C . MET B 1 1 ? -40.344 -51.375 81.875 1 30.61 1 MET B C 1
ATOM 1688 O O . MET B 1 1 ? -40.812 -50.281 82.25 1 30.61 1 MET B O 1
ATOM 1692 N N . SER B 1 2 ? -38.938 -51.344 81.75 1 34.5 2 SER B N 1
ATOM 1693 C CA . SER B 1 2 ? -38.031 -50.25 81.438 1 34.5 2 SER B CA 1
ATOM 1694 C C . SER B 1 2 ? -38.219 -49.781 80 1 34.5 2 SER B C 1
ATOM 1696 O O . SER B 1 2 ? -38.188 -50.594 79.062 1 34.5 2 SER B O 1
ATOM 1698 N N . SER B 1 3 ? -39.094 -48.781 79.75 1 36.06 3 SER B N 1
ATOM 1699 C CA . SER B 1 3 ? -39.531 -48.125 78.562 1 36.06 3 SER B CA 1
ATOM 1700 C C . SER B 1 3 ? -38.375 -47.469 77.812 1 36.06 3 SER B C 1
ATOM 1702 O O . SER B 1 3 ? -37.688 -46.594 78.375 1 36.06 3 SER B O 1
ATOM 1704 N N . SER B 1 4 ? -37.594 -48.281 77.062 1 35.38 4 SER B N 1
ATOM 1705 C CA . SER B 1 4 ? -36.438 -47.875 76.25 1 35.38 4 SER B CA 1
ATOM 1706 C C . SER B 1 4 ? -36.875 -46.875 75.188 1 35.38 4 SER B C 1
ATOM 1708 O O . SER B 1 4 ? -37.719 -47.156 74.375 1 35.38 4 SER B O 1
ATOM 1710 N N . VAL B 1 5 ? -36.875 -45.562 75.5 1 36.28 5 VAL B N 1
ATOM 1711 C CA . VAL B 1 5 ? -37.219 -44.438 74.625 1 36.28 5 VAL B CA 1
ATOM 1712 C C . VAL B 1 5 ? -36.281 -44.375 73.438 1 36.28 5 VAL B C 1
ATOM 1714 O O . VAL B 1 5 ? -35.062 -44.375 73.625 1 36.28 5 VAL B O 1
ATOM 1717 N N . PHE B 1 6 ? -36.594 -45.125 72.375 1 36.78 6 PHE B N 1
ATOM 1718 C CA . PHE B 1 6 ? -35.875 -45.094 71.062 1 36.78 6 PHE B CA 1
ATOM 1719 C C . PHE B 1 6 ? -35.781 -43.688 70.562 1 36.78 6 PHE B C 1
ATOM 1721 O O . PHE B 1 6 ? -36.781 -43 70.375 1 36.78 6 PHE B O 1
ATOM 1728 N N . THR B 1 7 ? -34.75 -42.906 70.938 1 35.5 7 THR B N 1
ATOM 1729 C CA . THR B 1 7 ? -34.469 -41.562 70.438 1 35.5 7 THR B CA 1
ATOM 1730 C C . THR B 1 7 ? -34.25 -41.594 68.875 1 35.5 7 THR B C 1
ATOM 1732 O O . THR B 1 7 ? -33.438 -42.375 68.375 1 35.5 7 THR B O 1
ATOM 1735 N N . TRP B 1 8 ? -35.344 -41.438 68.125 1 37.31 8 TRP B N 1
ATOM 1736 C CA . TRP B 1 8 ? -35.344 -41.312 66.625 1 37.31 8 TRP B CA 1
ATOM 1737 C C . TRP B 1 8 ? -34.438 -40.156 66.25 1 37.31 8 TRP B C 1
ATOM 1739 O O . TRP B 1 8 ? -34.625 -39.031 66.625 1 37.31 8 TRP B O 1
ATOM 1749 N N . THR B 1 9 ? -33.094 -40.344 66.188 1 39.72 9 THR B N 1
ATOM 1750 C CA . THR B 1 9 ? -32.25 -39.312 65.625 1 39.72 9 THR B CA 1
ATOM 1751 C C . THR B 1 9 ? -32.594 -39.031 64.188 1 39.72 9 THR B C 1
ATOM 1753 O O . THR B 1 9 ? -32.719 -39.938 63.375 1 39.72 9 THR B O 1
ATOM 1756 N N . PRO B 1 10 ? -33.375 -37.906 63.875 1 43.94 10 PRO B N 1
ATOM 1757 C CA . PRO B 1 10 ? -33.688 -37.531 62.5 1 43.94 10 PRO B CA 1
ATOM 1758 C C . PRO B 1 10 ? -32.438 -37.344 61.656 1 43.94 10 PRO B C 1
ATOM 1760 O O . PRO B 1 10 ? -31.484 -36.688 62.094 1 43.94 10 PRO B O 1
ATOM 1763 N N . GLY B 1 11 ? -31.938 -38.406 61 1 39.34 11 GLY B N 1
ATOM 1764 C CA . GLY B 1 11 ? -30.859 -38.281 60.031 1 39.34 11 GLY B CA 1
ATOM 1765 C C . GLY B 1 11 ? -31.141 -37.25 58.969 1 39.34 11 GLY B C 1
ATOM 1766 O O . GLY B 1 11 ? -32.156 -37.344 58.25 1 39.34 11 GLY B O 1
ATOM 1767 N N . TRP B 1 12 ? -30.781 -36 59.219 1 40.88 12 TRP B N 1
ATOM 1768 C CA . TRP B 1 12 ? -30.875 -34.938 58.219 1 40.88 12 TRP B CA 1
ATOM 1769 C C . TRP B 1 12 ? -30.172 -35.344 56.938 1 40.88 12 TRP B C 1
ATOM 1771 O O . TRP B 1 12 ? -28.953 -35.594 56.938 1 40.88 12 TRP B O 1
ATOM 1781 N N . VAL B 1 13 ? -30.844 -36.062 56.031 1 42.84 13 VAL B N 1
ATOM 1782 C CA . VAL B 1 13 ? -30.328 -36.25 54.688 1 42.84 13 VAL B CA 1
ATOM 1783 C C . VAL B 1 13 ? -29.984 -34.875 54.094 1 42.84 13 VAL B C 1
ATOM 1785 O O . VAL B 1 13 ? -30.859 -34 54 1 42.84 13 VAL B O 1
ATOM 1788 N N . TRP B 1 14 ? -28.734 -34.406 54.281 1 44 14 TRP B N 1
ATOM 1789 C CA . TRP B 1 14 ? -28.203 -33.281 53.531 1 44 14 TRP B CA 1
ATOM 1790 C C . TRP B 1 14 ? -28.375 -33.469 52.031 1 44 14 TRP B C 1
ATOM 1792 O O . TRP B 1 14 ? -27.812 -34.406 51.438 1 44 14 TRP B O 1
ATOM 1802 N N . LEU B 1 15 ? -29.547 -33.094 51.5 1 41.31 15 LEU B N 1
ATOM 1803 C CA . LEU B 1 15 ? -29.672 -32.969 50.062 1 41.31 15 LEU B CA 1
ATOM 1804 C C . LEU B 1 15 ? -28.578 -32.062 49.5 1 41.31 15 LEU B C 1
ATOM 1806 O O . LEU B 1 15 ? -28.547 -30.875 49.812 1 41.31 15 LEU B O 1
ATOM 1810 N N . LEU B 1 16 ? -27.375 -32.656 49.25 1 41.81 16 LEU B N 1
ATOM 1811 C CA . LEU B 1 16 ? -26.359 -32 48.438 1 41.81 16 LEU B CA 1
ATOM 1812 C C . LEU B 1 16 ? -26.922 -31.547 47.094 1 41.81 16 LEU B C 1
ATOM 1814 O O . LEU B 1 16 ? -27.328 -32.375 46.281 1 41.81 16 LEU B O 1
ATOM 1818 N N . ALA B 1 17 ? -27.547 -30.344 47.031 1 43.44 17 ALA B N 1
ATOM 1819 C CA . ALA B 1 17 ? -27.875 -29.703 45.781 1 43.44 17 ALA B CA 1
ATOM 1820 C C . ALA B 1 17 ? -26.625 -29.562 44.906 1 43.44 17 ALA B C 1
ATOM 1822 O O . ALA B 1 17 ? -25.688 -28.828 45.25 1 43.44 17 ALA B O 1
ATOM 1823 N N . VAL B 1 18 ? -26.297 -30.641 44.25 1 46.72 18 VAL B N 1
ATOM 1824 C CA . VAL B 1 18 ? -25.297 -30.5 43.188 1 46.72 18 VAL B CA 1
ATOM 1825 C C . VAL B 1 18 ? -25.719 -29.391 42.219 1 46.72 18 VAL B C 1
ATOM 1827 O O . VAL B 1 18 ? -26.734 -29.531 41.5 1 46.72 18 VAL B O 1
ATOM 1830 N N . CYS B 1 19 ? -25.469 -28.109 42.531 1 44.81 19 CYS B N 1
ATOM 1831 C CA . CYS B 1 19 ? -25.578 -27.062 41.531 1 44.81 19 CYS B CA 1
ATOM 1832 C C . CYS B 1 19 ? -24.75 -27.406 40.312 1 44.81 19 CYS B C 1
ATOM 1834 O O . CYS B 1 19 ? -23.531 -27.453 40.375 1 44.81 19 CYS B O 1
ATOM 1836 N N . THR B 1 20 ? -25.266 -28.219 39.438 1 40.44 20 THR B N 1
ATOM 1837 C CA . THR B 1 20 ? -24.625 -28.297 38.125 1 40.44 20 THR B CA 1
ATOM 1838 C C . THR B 1 20 ? -24.438 -26.906 37.531 1 40.44 20 THR B C 1
ATOM 1840 O O . THR B 1 20 ? -25.422 -26.234 37.219 1 40.44 20 THR B O 1
ATOM 1843 N N . PHE B 1 21 ? -23.359 -26.219 37.906 1 42.62 21 PHE B N 1
ATOM 1844 C CA . PHE B 1 21 ? -22.922 -25.125 37.031 1 42.62 21 PHE B CA 1
ATOM 1845 C C . PHE B 1 21 ? -22.859 -25.594 35.594 1 42.62 21 PHE B C 1
ATOM 1847 O O . PHE B 1 21 ? -22.031 -26.422 35.219 1 42.62 21 PHE B O 1
ATOM 1854 N N . SER B 1 22 ? -23.953 -25.531 34.906 1 42.41 22 SER B N 1
ATOM 1855 C CA . SER B 1 22 ? -23.844 -25.562 33.469 1 42.41 22 SER B CA 1
ATOM 1856 C C . SER B 1 22 ? -22.75 -24.594 32.969 1 42.41 22 SER B C 1
ATOM 1858 O O . SER B 1 22 ? -22.828 -23.391 33.219 1 42.41 22 SER B O 1
ATOM 1860 N N . ALA B 1 23 ? -21.562 -25.109 32.75 1 41.59 23 ALA B N 1
ATOM 1861 C CA . ALA B 1 23 ? -20.625 -24.359 31.938 1 41.59 23 ALA B CA 1
ATOM 1862 C C . ALA B 1 23 ? -21.344 -23.703 30.75 1 41.59 23 ALA B C 1
ATOM 1864 O O . ALA B 1 23 ? -21.969 -24.391 29.938 1 41.59 23 ALA B O 1
ATOM 1865 N N . ALA B 1 24 ? -21.922 -22.5 30.938 1 41.69 24 ALA B N 1
ATOM 1866 C CA . ALA B 1 24 ? -22.156 -21.719 29.719 1 41.69 24 ALA B CA 1
ATOM 1867 C C . ALA B 1 24 ? -21.016 -21.922 28.719 1 41.69 24 ALA B C 1
ATOM 1869 O O . ALA B 1 24 ? -19.875 -21.516 28.953 1 41.69 24 ALA B O 1
ATOM 1870 N N . GLN B 1 25 ? -20.953 -23.062 28.062 1 34.41 25 GLN B N 1
ATOM 1871 C CA . GLN B 1 25 ? -20.125 -23.031 26.859 1 34.41 25 GLN B CA 1
ATOM 1872 C C . GLN B 1 25 ? -20.219 -21.672 26.156 1 34.41 25 GLN B C 1
ATOM 1874 O O . GLN B 1 25 ? -21.312 -21.25 25.766 1 34.41 25 GLN B O 1
ATOM 1879 N N . HIS B 1 26 ? -19.578 -20.656 26.641 1 38.5 26 HIS B N 1
ATOM 1880 C CA . HIS B 1 26 ? -19.297 -19.578 25.703 1 38.5 26 HIS B CA 1
ATOM 1881 C C . HIS B 1 26 ? -19.078 -20.125 24.297 1 38.5 26 HIS B C 1
ATOM 1883 O O . HIS B 1 26 ? -18.031 -20.703 24 1 38.5 26 HIS B O 1
ATOM 1889 N N . GLU B 1 27 ? -20.047 -20.812 23.734 1 36.47 27 GLU B N 1
ATOM 1890 C CA . GLU B 1 27 ? -19.922 -20.797 22.281 1 36.47 27 GLU B CA 1
ATOM 1891 C C . GLU B 1 27 ? -19.344 -19.484 21.766 1 36.47 27 GLU B C 1
ATOM 1893 O O . GLU B 1 27 ? -19.984 -18.438 21.859 1 36.47 27 GLU B O 1
ATOM 1898 N N . THR B 1 28 ? -18.156 -19.219 21.984 1 38.47 28 THR B N 1
ATOM 1899 C CA . THR B 1 28 ? -17.562 -18.312 21.016 1 38.47 28 THR B CA 1
ATOM 1900 C C . THR B 1 28 ? -18.219 -18.484 19.641 1 38.47 28 THR B C 1
ATOM 1902 O O . THR B 1 28 ? -18.016 -19.516 18.984 1 38.47 28 THR B O 1
ATOM 1905 N N . LEU B 1 29 ? -19.5 -18.203 19.531 1 36.59 29 LEU B N 1
ATOM 1906 C CA . LEU B 1 29 ? -20.016 -17.984 18.188 1 36.59 29 LEU B CA 1
ATOM 1907 C C . LEU B 1 29 ? -18.891 -17.594 17.234 1 36.59 29 LEU B C 1
ATOM 1909 O O . LEU B 1 29 ? -18.281 -16.531 17.375 1 36.59 29 LEU B O 1
ATOM 1913 N N . SER B 1 30 ? -18 -18.422 16.891 1 43.31 30 SER B N 1
ATOM 1914 C CA . SER B 1 30 ? -17.328 -18.031 15.648 1 43.31 30 SER B CA 1
ATOM 1915 C C . SER B 1 30 ? -18.219 -17.109 14.805 1 43.31 30 SER B C 1
ATOM 1917 O O . SER B 1 30 ? -19.312 -17.5 14.406 1 43.31 30 SER B O 1
ATOM 1919 N N . GLN B 1 31 ? -18.594 -15.906 15.172 1 49.47 31 GLN B N 1
ATOM 1920 C CA . GLN B 1 31 ? -19.312 -14.984 14.289 1 49.47 31 GLN B CA 1
ATOM 1921 C C . GLN B 1 31 ? -19.188 -15.414 12.836 1 49.47 31 GLN B C 1
ATOM 1923 O O . GLN B 1 31 ? -18.078 -15.531 12.305 1 49.47 31 GLN B O 1
ATOM 1928 N N . ASN B 1 32 ? -19.891 -16.344 12.375 1 54.41 32 ASN B N 1
ATOM 1929 C CA . ASN B 1 32 ? -20.016 -16.781 10.984 1 54.41 32 ASN B CA 1
ATOM 1930 C C . ASN B 1 32 ? -19.656 -15.672 10.008 1 54.41 32 ASN B C 1
ATOM 1932 O O . ASN B 1 32 ? -20.312 -14.633 9.961 1 54.41 32 ASN B O 1
ATOM 1936 N N . CYS B 1 33 ? -18.422 -15.328 9.844 1 70.44 33 CYS B N 1
ATOM 1937 C CA . CYS B 1 33 ? -17.984 -14.453 8.766 1 70.44 33 CYS B CA 1
ATOM 1938 C C . CYS B 1 33 ? -18.781 -14.703 7.492 1 70.44 33 CYS B C 1
ATOM 1940 O O . CYS B 1 33 ? -18.312 -15.414 6.594 1 70.44 33 CYS B O 1
ATOM 1942 N N . SER B 1 34 ? -20.172 -14.617 7.59 1 68.44 34 SER B N 1
ATOM 1943 C CA . SER B 1 34 ? -21.078 -14.828 6.473 1 68.44 34 SER B CA 1
ATOM 1944 C C . SER B 1 34 ? -21.125 -13.617 5.555 1 68.44 34 SER B C 1
ATOM 1946 O O . SER B 1 34 ? -22.016 -13.508 4.707 1 68.44 34 SER B O 1
ATOM 1948 N N . THR B 1 35 ? -20.109 -12.766 5.734 1 78.38 35 THR B N 1
ATOM 1949 C CA . THR B 1 35 ? -20.203 -11.602 4.855 1 78.38 35 THR B CA 1
ATOM 1950 C C . THR B 1 35 ? -19.906 -12 3.41 1 78.38 35 THR B C 1
ATOM 1952 O O . THR B 1 35 ? -18.875 -12.609 3.125 1 78.38 35 THR B O 1
ATOM 1955 N N . GLU B 1 36 ? -20.922 -11.703 2.506 1 89.19 36 GLU B N 1
ATOM 1956 C CA . GLU B 1 36 ? -20.766 -11.984 1.082 1 89.19 36 GLU B CA 1
ATOM 1957 C C . GLU B 1 36 ? -19.812 -11 0.423 1 89.19 36 GLU B C 1
ATOM 1959 O O . GLU B 1 36 ? -19.938 -9.789 0.604 1 89.19 36 GLU B O 1
ATOM 1964 N N . ALA B 1 37 ? -18.828 -11.414 -0.294 1 94.06 37 ALA B N 1
ATOM 1965 C CA . ALA B 1 37 ? -17.844 -10.602 -0.995 1 94.06 37 ALA B CA 1
ATOM 1966 C C . ALA B 1 37 ? -18.516 -9.547 -1.862 1 94.06 37 ALA B C 1
ATOM 1968 O O . ALA B 1 37 ? -18.078 -8.398 -1.915 1 94.06 37 ALA B O 1
ATOM 1969 N N . ASN B 1 38 ? -19.672 -9.93 -2.424 1 94 38 ASN B N 1
ATOM 1970 C CA . ASN B 1 38 ? -20.344 -9.031 -3.355 1 94 38 ASN B CA 1
ATOM 1971 C C . ASN B 1 38 ? -20.938 -7.824 -2.641 1 94 38 ASN B C 1
ATOM 1973 O O . ASN B 1 38 ? -20.984 -6.73 -3.201 1 94 38 ASN B O 1
ATOM 1977 N N . GLN B 1 39 ? -21.375 -8.047 -1.42 1 93.69 39 GLN B N 1
ATOM 1978 C CA . GLN B 1 39 ? -21.938 -6.938 -0.658 1 93.69 39 GLN B CA 1
ATOM 1979 C C . GLN B 1 39 ? -20.859 -5.914 -0.309 1 93.69 39 GLN B C 1
ATOM 1981 O O . GLN B 1 39 ? -21.062 -4.711 -0.471 1 93.69 39 GLN B O 1
ATOM 1986 N N . LEU B 1 40 ? -19.734 -6.422 0.161 1 95.81 40 LEU B N 1
ATOM 1987 C CA . LEU B 1 40 ? -18.641 -5.508 0.481 1 95.81 40 LEU B CA 1
ATOM 1988 C C . LEU B 1 40 ? -18.141 -4.809 -0.775 1 95.81 40 LEU B C 1
ATOM 1990 O O . LEU B 1 40 ? -17.875 -3.604 -0.761 1 95.81 40 LEU B O 1
ATOM 1994 N N . LEU B 1 41 ? -18.016 -5.57 -1.84 1 96.88 41 LEU B N 1
ATOM 1995 C CA . LEU B 1 41 ? -17.547 -5.008 -3.1 1 96.88 41 LEU B CA 1
ATOM 1996 C C . LEU B 1 41 ? -18.438 -3.854 -3.549 1 96.88 41 LEU B C 1
ATOM 1998 O O . LEU B 1 41 ? -17.938 -2.799 -3.951 1 96.88 41 LEU B O 1
ATOM 2002 N N . ALA B 1 42 ? -19.734 -4.051 -3.406 1 94.94 42 ALA B N 1
ATOM 2003 C CA . ALA B 1 42 ? -20.672 -3.012 -3.799 1 94.94 42 ALA B CA 1
ATOM 2004 C C . ALA B 1 42 ? -20.516 -1.761 -2.941 1 94.94 42 ALA B C 1
ATOM 2006 O O . ALA B 1 42 ? -20.562 -0.64 -3.451 1 94.94 42 ALA B O 1
ATOM 2007 N N 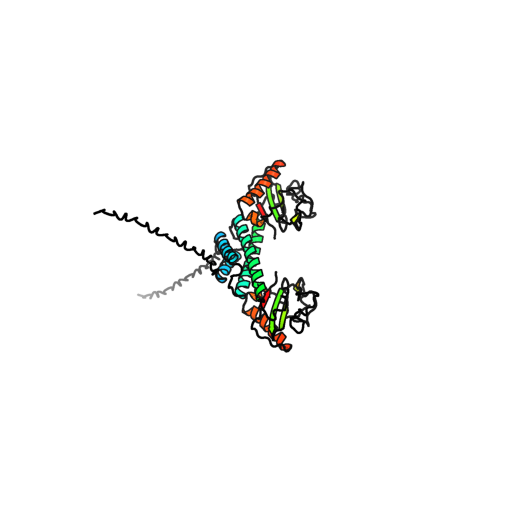. ALA B 1 43 ? -20.344 -1.948 -1.638 1 94.25 43 ALA B N 1
ATOM 2008 C CA . ALA B 1 43 ? -20.172 -0.82 -0.727 1 94.25 43 ALA B CA 1
ATOM 2009 C C . ALA B 1 43 ? -18.891 -0.049 -1.059 1 94.25 43 ALA B C 1
ATOM 2011 O O . ALA B 1 43 ? -18.891 1.184 -1.053 1 94.25 43 ALA B O 1
ATOM 2012 N N . LEU B 1 44 ? -17.812 -0.768 -1.326 1 96.88 44 LEU B N 1
ATOM 2013 C CA . LEU B 1 44 ? -16.547 -0.14 -1.688 1 96.88 44 LEU B CA 1
ATOM 2014 C C . LEU B 1 44 ? -16.672 0.66 -2.979 1 96.88 44 LEU B C 1
ATOM 2016 O O . LEU B 1 44 ? -16.25 1.813 -3.049 1 96.88 44 LEU B O 1
ATOM 2020 N N . GLU B 1 45 ? -17.297 0.081 -3.982 1 95.25 45 GLU B N 1
ATOM 2021 C CA . GLU B 1 45 ? -17.406 0.702 -5.301 1 95.25 45 GLU B CA 1
ATOM 2022 C C . GLU B 1 45 ? -18.281 1.948 -5.246 1 95.25 45 GLU B C 1
ATOM 2024 O O . GLU B 1 45 ? -18.047 2.914 -5.977 1 95.25 45 GLU B O 1
ATOM 2029 N N . GLU B 1 46 ? -19.25 1.912 -4.387 1 93.44 46 GLU B N 1
ATOM 2030 C CA . GLU B 1 46 ? -20.094 3.09 -4.215 1 93.44 46 GLU B CA 1
ATOM 2031 C C . GLU B 1 46 ? -19.281 4.289 -3.742 1 93.44 46 GLU B C 1
ATOM 2033 O O . GLU B 1 46 ? -19.438 5.398 -4.258 1 93.44 46 GLU B O 1
ATOM 2038 N N . VAL B 1 47 ? -18.438 4.082 -2.781 1 94.75 47 VAL B N 1
ATOM 2039 C CA . VAL B 1 47 ? -17.625 5.172 -2.238 1 94.75 47 VAL B CA 1
ATOM 2040 C C . VAL B 1 47 ? -16.578 5.605 -3.264 1 94.75 47 VAL B C 1
ATOM 2042 O O . VAL B 1 47 ? -16.344 6.801 -3.438 1 94.75 47 VAL B O 1
ATOM 2045 N N . VAL B 1 48 ? -16.016 4.656 -3.943 1 95.06 48 VAL B N 1
ATOM 2046 C CA . VAL B 1 48 ? -15 4.965 -4.945 1 95.06 48 VAL B CA 1
ATOM 2047 C C . VAL B 1 48 ? -15.609 5.82 -6.055 1 95.06 48 VAL B C 1
ATOM 2049 O O . VAL B 1 48 ? -14.969 6.75 -6.555 1 95.06 48 VAL B O 1
ATOM 2052 N N . GLU B 1 49 ? -16.828 5.574 -6.375 1 92.75 49 GLU B N 1
ATOM 2053 C CA . GLU B 1 49 ? -17.5 6.324 -7.426 1 92.75 49 GLU B CA 1
ATOM 2054 C C . GLU B 1 49 ? -17.797 7.754 -6.98 1 92.75 49 GLU B C 1
ATOM 2056 O O . GLU B 1 49 ? -17.891 8.664 -7.812 1 92.75 49 GLU B O 1
ATOM 2061 N N . CYS B 1 50 ? -17.906 7.906 -5.656 1 91.06 50 CYS B N 1
ATOM 2062 C CA . CYS B 1 50 ? -18.156 9.242 -5.129 1 91.06 50 CYS B CA 1
ATOM 2063 C C . CYS B 1 50 ? -16.938 10.141 -5.336 1 91.06 50 CYS B C 1
ATOM 2065 O O . CYS B 1 50 ? -17.078 11.352 -5.488 1 91.06 50 CYS B O 1
ATOM 2067 N N . GLY B 1 51 ? -15.773 9.508 -5.27 1 86 51 GLY B N 1
ATOM 2068 C CA . GLY B 1 51 ? -14.555 10.258 -5.512 1 86 51 GLY B CA 1
ATOM 2069 C C . GLY B 1 51 ? -14.336 11.383 -4.512 1 86 51 GLY B C 1
ATOM 2070 O O . GLY B 1 51 ? -14.359 11.148 -3.301 1 86 51 GLY B O 1
ATOM 2071 N N . GLU B 1 52 ? -14.211 12.672 -5.043 1 84.5 52 GLU B N 1
ATOM 2072 C CA . GLU B 1 52 ? -13.844 13.82 -4.223 1 84.5 52 GLU B CA 1
ATOM 2073 C C . GLU B 1 52 ? -15.07 14.43 -3.541 1 84.5 52 GLU B C 1
ATOM 2075 O O . GLU B 1 52 ? -14.945 15.359 -2.75 1 84.5 52 GLU B O 1
ATOM 2080 N N . ASP B 1 53 ? -16.234 13.867 -3.65 1 86.06 53 ASP B N 1
ATOM 2081 C CA . ASP B 1 53 ? -17.469 14.438 -3.123 1 86.06 53 ASP B CA 1
ATOM 2082 C C . ASP B 1 53 ? -17.797 13.844 -1.756 1 86.06 53 ASP B C 1
ATOM 2084 O O . ASP B 1 53 ? -18.906 14.039 -1.244 1 86.06 53 ASP B O 1
ATOM 2088 N N . LEU B 1 54 ? -16.859 13.125 -1.206 1 88.31 54 LEU B N 1
ATOM 2089 C CA . LEU B 1 54 ? -17.094 12.562 0.121 1 88.31 54 LEU B CA 1
ATOM 2090 C C . LEU B 1 54 ? -17.109 13.664 1.178 1 88.31 54 LEU B C 1
ATOM 2092 O O . LEU B 1 54 ? -16.234 14.539 1.186 1 88.31 54 LEU B O 1
ATOM 2096 N N . SER B 1 55 ? -18.156 13.773 1.98 1 89.25 55 SER B N 1
ATOM 2097 C CA . SER B 1 55 ? -18.297 14.789 3.023 1 89.25 55 SER B CA 1
ATOM 2098 C C . SER B 1 55 ? -18 14.203 4.398 1 89.25 55 SER B C 1
ATOM 2100 O O . SER B 1 55 ? -18.719 14.461 5.359 1 89.25 55 SER B O 1
ATOM 2102 N N . TRP B 1 56 ? -17 13.344 4.469 1 93.06 56 TRP B N 1
ATOM 2103 C CA . TRP B 1 56 ? -16.609 12.719 5.73 1 93.06 56 TRP B CA 1
ATOM 2104 C C . TRP B 1 56 ? -15.727 13.656 6.555 1 93.06 56 TRP B C 1
ATOM 2106 O O . TRP B 1 56 ? -14.953 14.43 6 1 93.06 56 TRP B O 1
ATOM 2116 N N . SER B 1 57 ? -15.898 13.539 7.902 1 92.62 57 SER B N 1
ATOM 2117 C CA . SER B 1 57 ? -14.969 14.242 8.773 1 92.62 57 SER B CA 1
ATOM 2118 C C . SER B 1 57 ? -13.547 13.703 8.625 1 92.62 57 SER B C 1
ATOM 2120 O O . SER B 1 57 ? -13.352 12.586 8.141 1 92.62 57 SER B O 1
ATOM 2122 N N . SER B 1 58 ? -12.57 14.523 8.977 1 93.25 58 SER B N 1
ATOM 2123 C CA . SER B 1 58 ? -11.164 14.125 8.945 1 93.25 58 SER B CA 1
ATOM 2124 C C . SER B 1 58 ? -10.938 12.844 9.75 1 93.25 58 SER B C 1
ATOM 2126 O O . SER B 1 58 ? -10.211 11.953 9.312 1 93.25 58 SER B O 1
ATOM 2128 N N . GLU B 1 59 ? -11.578 12.773 10.867 1 94.69 59 GLU B N 1
ATOM 2129 C CA . GLU B 1 59 ? -11.445 11.609 11.734 1 94.69 59 GLU B CA 1
ATOM 2130 C C . GLU B 1 59 ? -12.062 10.367 11.094 1 94.69 59 GLU B C 1
ATOM 2132 O O . GLU B 1 59 ? -11.469 9.289 11.125 1 94.69 59 GLU B O 1
ATOM 2137 N N . ASP B 1 60 ? -13.242 10.555 10.531 1 95.38 60 ASP B N 1
ATOM 2138 C CA . ASP B 1 60 ? -13.914 9.438 9.883 1 95.38 60 ASP B CA 1
ATOM 2139 C C . ASP B 1 60 ? -13.117 8.922 8.695 1 95.38 60 ASP B C 1
ATOM 2141 O O . ASP B 1 60 ? -12.984 7.707 8.508 1 95.38 60 ASP B O 1
ATOM 2145 N N . LEU B 1 61 ? -12.625 9.828 7.941 1 96.06 61 LEU B N 1
ATOM 2146 C CA . LEU B 1 61 ? -11.805 9.461 6.793 1 96.06 61 LEU B CA 1
ATOM 2147 C C . LEU B 1 61 ? -10.586 8.656 7.23 1 96.06 61 LEU B C 1
ATOM 2149 O O . LEU B 1 61 ? -10.281 7.609 6.645 1 96.06 61 LEU B O 1
ATOM 2153 N N . ALA B 1 62 ? -9.945 9.094 8.25 1 97 62 ALA B N 1
ATOM 2154 C CA . ALA B 1 62 ? -8.766 8.398 8.758 1 97 62 ALA B CA 1
ATOM 2155 C C . ALA B 1 62 ? -9.125 7.012 9.281 1 97 62 ALA B C 1
ATOM 2157 O O . ALA B 1 62 ? -8.391 6.047 9.055 1 97 62 ALA B O 1
ATOM 2158 N N . SER B 1 63 ? -10.234 6.93 9.977 1 96.94 63 SER B N 1
ATOM 2159 C CA . SER B 1 63 ? -10.664 5.641 10.508 1 96.94 63 SER B CA 1
ATOM 2160 C C . SER B 1 63 ? -10.953 4.645 9.391 1 96.94 63 SER B C 1
ATOM 2162 O O . SER B 1 63 ? -10.539 3.484 9.469 1 96.94 63 SER B O 1
ATOM 2164 N N . VAL B 1 64 ? -11.68 5.082 8.375 1 97.75 64 VAL B N 1
ATOM 2165 C CA . VAL B 1 64 ? -11.984 4.207 7.25 1 97.75 64 VAL B CA 1
ATOM 2166 C C . VAL B 1 64 ? -10.695 3.836 6.52 1 97.75 64 VAL B C 1
ATOM 2168 O O . VAL B 1 64 ? -10.5 2.68 6.133 1 97.75 64 VAL B O 1
ATOM 2171 N N . LEU B 1 65 ? -9.844 4.816 6.324 1 98.06 65 LEU B N 1
ATOM 2172 C CA . LEU B 1 65 ? -8.57 4.559 5.664 1 98.06 65 LEU B CA 1
ATOM 2173 C C . LEU B 1 65 ? -7.77 3.502 6.422 1 98.06 65 LEU B C 1
ATOM 2175 O O . LEU B 1 65 ? -7.219 2.582 5.812 1 98.06 65 LEU B O 1
ATOM 2179 N N . LEU B 1 66 ? -7.754 3.576 7.73 1 96.88 66 LEU B N 1
ATOM 2180 C CA . LEU B 1 66 ? -7.047 2.604 8.562 1 96.88 66 LEU B CA 1
ATOM 2181 C C . LEU B 1 66 ? -7.617 1.204 8.359 1 96.88 66 LEU B C 1
ATOM 2183 O O . LEU B 1 66 ? -6.871 0.247 8.156 1 96.88 66 LEU B O 1
ATOM 2187 N N . SER B 1 67 ? -8.883 1.114 8.414 1 97.25 67 SER B N 1
ATOM 2188 C CA . SER B 1 67 ? -9.523 -0.185 8.25 1 97.25 67 SER B CA 1
ATOM 2189 C C . SER B 1 67 ? -9.328 -0.72 6.836 1 97.25 67 SER B C 1
ATOM 2191 O O . SER B 1 67 ? -9.188 -1.929 6.637 1 97.25 67 SER B O 1
ATOM 2193 N N . THR B 1 68 ? -9.359 0.184 5.855 1 98.25 68 THR B N 1
ATOM 2194 C CA . THR B 1 68 ? -9.125 -0.197 4.465 1 98.25 68 THR B CA 1
ATOM 2195 C C . THR B 1 68 ? -7.723 -0.783 4.297 1 98.25 68 THR B C 1
ATOM 2197 O O . THR B 1 68 ? -7.547 -1.794 3.613 1 98.25 68 THR B O 1
ATOM 2200 N N . MET B 1 69 ? -6.785 -0.174 4.934 1 97.62 69 MET B N 1
ATOM 2201 C CA . MET B 1 69 ? -5.414 -0.668 4.875 1 97.62 69 MET B CA 1
ATOM 2202 C C . MET B 1 69 ? -5.301 -2.041 5.527 1 97.62 69 MET B C 1
ATOM 2204 O O . MET B 1 69 ? -4.617 -2.926 5.008 1 97.62 69 MET B O 1
ATOM 2208 N N . LYS B 1 70 ? -5.93 -2.225 6.637 1 96.56 70 LYS B N 1
ATOM 2209 C CA . LYS B 1 70 ? -5.938 -3.523 7.305 1 96.56 70 LYS B CA 1
ATOM 2210 C C . LYS B 1 70 ? -6.566 -4.594 6.422 1 96.56 70 LYS B C 1
ATOM 2212 O O . LYS B 1 70 ? -6.055 -5.715 6.332 1 96.56 70 LYS B O 1
ATOM 2217 N N . LEU B 1 71 ? -7.688 -4.25 5.816 1 97.75 71 LEU B N 1
ATOM 2218 C CA . LEU B 1 71 ? -8.359 -5.191 4.922 1 97.75 71 LEU B CA 1
ATOM 2219 C C . LEU B 1 71 ? -7.465 -5.547 3.738 1 97.75 71 LEU B C 1
ATOM 2221 O O . LEU B 1 71 ? -7.355 -6.719 3.369 1 97.75 71 LEU B O 1
ATOM 2225 N N . LYS B 1 72 ? -6.883 -4.512 3.131 1 97.88 72 LYS B N 1
ATOM 2226 C CA . LYS B 1 72 ? -5.977 -4.738 2.008 1 97.88 72 LYS B CA 1
ATOM 2227 C C . LYS B 1 72 ? -4.898 -5.758 2.369 1 97.88 72 LYS B C 1
ATOM 2229 O O . LYS B 1 72 ? -4.648 -6.699 1.615 1 97.88 72 LYS B O 1
ATOM 2234 N N . ASP B 1 73 ? -4.285 -5.578 3.545 1 96.69 73 ASP B N 1
ATOM 2235 C CA . ASP B 1 73 ? -3.219 -6.469 3.988 1 96.69 73 ASP B CA 1
ATOM 2236 C C . ASP B 1 73 ? -3.744 -7.887 4.211 1 96.69 73 ASP B C 1
ATOM 2238 O O . ASP B 1 73 ? -3.088 -8.859 3.844 1 96.69 73 ASP B O 1
ATOM 2242 N N . LEU B 1 74 ? -4.84 -7.996 4.809 1 97.06 74 LEU B N 1
ATOM 2243 C CA . LEU B 1 74 ? -5.453 -9.289 5.062 1 97.06 74 LEU B CA 1
ATOM 2244 C C . LEU B 1 74 ? -5.73 -10.031 3.758 1 97.06 74 LEU B C 1
ATOM 2246 O O . LEU B 1 74 ? -5.375 -11.203 3.615 1 97.06 74 LEU B O 1
ATOM 2250 N N . LEU B 1 75 ? -6.371 -9.336 2.818 1 97.38 75 LEU B N 1
ATOM 2251 C CA . LEU B 1 75 ? -6.75 -9.969 1.56 1 97.38 75 LEU B CA 1
ATOM 2252 C C . LEU B 1 75 ? -5.516 -10.336 0.741 1 97.38 75 LEU B C 1
ATOM 2254 O O . LEU B 1 75 ? -5.496 -11.367 0.069 1 97.38 75 LEU B O 1
ATOM 2258 N N . GLN B 1 76 ? -4.512 -9.484 0.77 1 97.38 76 GLN B N 1
ATOM 2259 C CA . GLN B 1 76 ? -3.256 -9.797 0.095 1 97.38 76 GLN B CA 1
ATOM 2260 C C . GLN B 1 76 ? -2.625 -11.062 0.659 1 97.38 76 GLN B C 1
ATOM 2262 O O . GLN B 1 76 ? -2.178 -11.93 -0.096 1 97.38 76 GLN B O 1
ATOM 2267 N N . LYS B 1 77 ? -2.586 -11.148 1.955 1 95.88 77 LYS B N 1
ATOM 2268 C CA . LYS B 1 77 ? -2.039 -12.336 2.602 1 95.88 77 LYS B CA 1
ATOM 2269 C C . LYS B 1 77 ? -2.846 -13.578 2.232 1 95.88 77 LYS B C 1
ATOM 2271 O O . LYS B 1 77 ? -2.275 -14.641 1.966 1 95.88 77 LYS B O 1
ATOM 2276 N N . GLN B 1 78 ? -4.094 -13.438 2.18 1 95.44 78 GLN B N 1
ATOM 2277 C CA . GLN B 1 78 ? -4.973 -14.57 1.903 1 95.44 78 GLN B CA 1
ATOM 2278 C C . GLN B 1 78 ? -4.797 -15.062 0.47 1 95.44 78 GLN B C 1
ATOM 2280 O O . GLN B 1 78 ? -4.75 -16.266 0.225 1 95.44 78 GLN B O 1
ATOM 2285 N N . GLN B 1 79 ? -4.793 -14.148 -0.48 1 95.94 79 GLN B N 1
ATOM 2286 C CA . GLN B 1 79 ? -4.719 -14.586 -1.869 1 95.94 79 GLN B CA 1
ATOM 2287 C C . GLN B 1 79 ? -3.375 -15.25 -2.166 1 95.94 79 GLN B C 1
ATOM 2289 O O . GLN B 1 79 ? -3.277 -16.094 -3.053 1 95.94 79 GLN B O 1
ATOM 2294 N N . LEU B 1 80 ? -2.299 -14.93 -1.351 1 95.06 80 LEU B N 1
ATOM 2295 C CA . LEU B 1 80 ? -0.995 -15.555 -1.518 1 95.06 80 LEU B CA 1
ATOM 2296 C C . LEU B 1 80 ? -1.055 -17.031 -1.148 1 95.06 80 LEU B C 1
ATOM 2298 O O . LEU B 1 80 ? -0.153 -17.797 -1.494 1 95.06 80 LEU B O 1
ATOM 2302 N N . LYS B 1 81 ? -2.033 -17.469 -0.509 1 93.31 81 LYS B N 1
ATOM 2303 C CA . LYS B 1 81 ? -2.162 -18.844 -0.057 1 93.31 81 LYS B CA 1
ATOM 2304 C C . LYS B 1 81 ? -2.879 -19.703 -1.099 1 93.31 81 LYS B C 1
ATOM 2306 O O . LYS B 1 81 ? -3.025 -20.906 -0.921 1 93.31 81 LYS B O 1
ATOM 2311 N N . ASP B 1 82 ? -3.303 -19.094 -2.172 1 93.19 82 ASP B N 1
ATOM 2312 C CA . ASP B 1 82 ? -4.102 -19.812 -3.17 1 93.19 82 ASP B CA 1
ATOM 2313 C C . ASP B 1 82 ? -3.34 -21 -3.736 1 93.19 82 ASP B C 1
ATOM 2315 O O . ASP B 1 82 ? -3.949 -21.984 -4.152 1 93.19 82 ASP B O 1
ATOM 2319 N N . CYS B 1 83 ? -2.021 -20.922 -3.723 1 92.25 83 CYS B N 1
ATOM 2320 C CA . CYS B 1 83 ? -1.233 -22 -4.293 1 92.25 83 CYS B CA 1
ATOM 2321 C C . CYS B 1 83 ? -0.662 -22.891 -3.195 1 92.25 83 CYS B C 1
ATOM 2323 O O . CYS B 1 83 ? 0.197 -23.734 -3.461 1 92.25 83 CYS B O 1
ATOM 2325 N N . HIS B 1 84 ? -1.099 -22.641 -1.979 1 90.19 84 HIS B N 1
ATOM 2326 C CA . HIS B 1 84 ? -0.558 -23.422 -0.872 1 90.19 84 HIS B CA 1
ATOM 2327 C C . HIS B 1 84 ? -1.115 -24.844 -0.874 1 90.19 84 HIS B C 1
ATOM 2329 O O . HIS B 1 84 ? -2.213 -25.078 -1.382 1 90.19 84 HIS B O 1
ATOM 2335 N N . GLY B 1 85 ? -0.309 -25.719 -0.387 1 86.19 85 GLY B N 1
ATOM 2336 C CA . GLY B 1 85 ? -0.737 -27.094 -0.213 1 86.19 85 GLY B CA 1
ATOM 2337 C C . GLY B 1 85 ? -0.58 -27.938 -1.469 1 86.19 85 GLY B C 1
ATOM 2338 O O . GLY B 1 85 ? -1.057 -29.062 -1.527 1 86.19 85 GLY B O 1
ATOM 2339 N N . ALA B 1 86 ? 0.033 -27.406 -2.449 1 89 86 ALA B N 1
ATOM 2340 C CA . ALA B 1 86 ? 0.267 -28.141 -3.691 1 89 86 ALA B CA 1
ATOM 2341 C C . ALA B 1 86 ? 1.356 -29.203 -3.51 1 89 86 ALA B C 1
ATOM 2343 O O . ALA B 1 86 ? 2.248 -29.047 -2.672 1 89 86 ALA B O 1
ATOM 2344 N N . GLN B 1 87 ? 1.229 -30.266 -4.281 1 90.94 87 GLN B N 1
ATOM 2345 C CA . GLN B 1 87 ? 2.268 -31.281 -4.324 1 90.94 87 GLN B CA 1
ATOM 2346 C C . GLN B 1 87 ? 3.354 -30.922 -5.336 1 90.94 87 GLN B C 1
ATOM 2348 O O . GLN B 1 87 ? 3.084 -30.25 -6.328 1 90.94 87 GLN B O 1
ATOM 2353 N N . PRO B 1 88 ? 4.539 -31.453 -5.031 1 95.19 88 PRO B N 1
ATOM 2354 C CA . PRO B 1 88 ? 5 -32.156 -3.83 1 95.19 88 PRO B CA 1
ATOM 2355 C C . PRO B 1 88 ? 5.184 -31.219 -2.637 1 95.19 88 PRO B C 1
ATOM 2357 O O . PRO B 1 88 ? 5.633 -30.078 -2.803 1 95.19 88 PRO B O 1
ATOM 2360 N N . LYS B 1 89 ? 4.949 -31.703 -1.464 1 94.44 89 LYS B N 1
ATOM 2361 C CA . LYS B 1 89 ? 4.984 -30.891 -0.247 1 94.44 89 LYS B CA 1
ATOM 2362 C C . LYS B 1 89 ? 6.418 -30.516 0.117 1 94.44 89 LYS B C 1
ATOM 2364 O O . LYS B 1 89 ? 6.641 -29.578 0.883 1 94.44 89 LYS B O 1
ATOM 2369 N N . GLU B 1 90 ? 7.379 -31.234 -0.353 1 96 90 GLU B N 1
ATOM 2370 C CA . GLU B 1 90 ? 8.789 -31 -0.07 1 96 90 GLU B CA 1
ATOM 2371 C C . GLU B 1 90 ? 9.281 -29.703 -0.726 1 96 90 GLU B C 1
ATOM 2373 O O . GLU B 1 90 ? 10.312 -29.156 -0.333 1 96 90 GLU B O 1
ATOM 2378 N N . CYS B 1 91 ? 8.578 -29.281 -1.794 1 95.12 91 CYS B N 1
ATOM 2379 C CA . CYS B 1 91 ? 8.992 -28.062 -2.49 1 95.12 91 CYS B CA 1
ATOM 2380 C C . CYS B 1 91 ? 8.664 -26.828 -1.67 1 95.12 91 CYS B C 1
ATOM 2382 O O . CYS B 1 91 ? 7.539 -26.672 -1.197 1 95.12 91 CYS B O 1
ATOM 2384 N N . PRO B 1 92 ? 9.648 -25.953 -1.449 1 95 92 PRO B N 1
ATOM 2385 C CA . PRO B 1 92 ? 9.352 -24.703 -0.752 1 95 92 PRO B CA 1
ATOM 2386 C C . PRO B 1 92 ? 8.43 -23.781 -1.55 1 95 92 PRO B C 1
ATOM 2388 O O . PRO B 1 92 ? 8.375 -23.875 -2.779 1 95 92 PRO B O 1
ATOM 2391 N N . GLU B 1 93 ? 7.734 -22.906 -0.882 1 94.56 93 GLU B N 1
ATOM 2392 C CA . GLU B 1 93 ? 6.891 -21.922 -1.555 1 94.56 93 GLU B CA 1
ATOM 2393 C C . GLU B 1 93 ? 7.734 -20.922 -2.326 1 94.56 93 GLU B C 1
ATOM 2395 O O . GLU B 1 93 ? 8.664 -20.328 -1.772 1 94.56 93 GLU B O 1
ATOM 2400 N N . PRO B 1 94 ? 7.438 -20.812 -3.576 1 96.44 94 PRO B N 1
ATOM 2401 C CA . PRO B 1 94 ? 8.188 -19.797 -4.32 1 96.44 94 PRO B CA 1
ATOM 2402 C C . PRO B 1 94 ? 7.801 -18.375 -3.918 1 96.44 94 PRO B C 1
ATOM 2404 O O . PRO B 1 94 ? 6.672 -18.141 -3.484 1 96.44 94 PRO B O 1
ATOM 2407 N N . LYS B 1 95 ? 8.773 -17.469 -4.047 1 96.06 95 LYS B N 1
ATOM 2408 C CA . LYS B 1 95 ? 8.484 -16.047 -3.854 1 96.06 95 LYS B CA 1
ATOM 2409 C C . LYS B 1 95 ? 7.68 -15.484 -5.02 1 96.06 95 LYS B C 1
ATOM 2411 O O . LYS B 1 95 ? 7.961 -15.789 -6.18 1 96.06 95 LYS B O 1
ATOM 2416 N N . ILE B 1 96 ? 6.73 -14.75 -4.715 1 97.56 96 ILE B N 1
ATOM 2417 C CA . ILE B 1 96 ? 5.891 -14.133 -5.734 1 97.56 96 ILE B CA 1
ATOM 2418 C C . ILE B 1 96 ? 6.48 -12.789 -6.145 1 97.56 96 ILE B C 1
ATOM 2420 O O . ILE B 1 96 ? 6.738 -11.93 -5.297 1 97.56 96 ILE B O 1
ATOM 2424 N N . PRO B 1 97 ? 6.734 -12.602 -7.414 1 97.38 97 PRO B N 1
ATOM 2425 C CA . PRO B 1 97 ? 7.336 -11.32 -7.801 1 97.38 97 PRO B CA 1
ATOM 2426 C C . PRO B 1 97 ? 6.402 -10.141 -7.57 1 97.38 97 PRO B C 1
ATOM 2428 O O . PRO B 1 97 ? 5.215 -10.211 -7.898 1 97.38 97 PRO B O 1
ATOM 2431 N N . GLN B 1 98 ? 6.992 -9.047 -6.984 1 97.5 98 GLN B N 1
ATOM 2432 C CA . GLN B 1 98 ? 6.266 -7.785 -6.941 1 97.5 98 GLN B CA 1
ATOM 2433 C C . GLN B 1 98 ? 5.992 -7.262 -8.352 1 97.5 98 GLN B C 1
ATOM 2435 O O . GLN B 1 98 ? 6.844 -7.379 -9.234 1 97.5 98 GLN B O 1
ATOM 2440 N N . ASN B 1 99 ? 4.781 -6.664 -8.523 1 98.06 99 ASN B N 1
ATOM 2441 C CA . ASN B 1 99 ? 4.383 -6.102 -9.812 1 98.06 99 ASN B CA 1
ATOM 2442 C C . ASN B 1 99 ? 4.266 -7.184 -10.883 1 98.06 99 ASN B C 1
ATOM 2444 O O . ASN B 1 99 ? 4.602 -6.949 -12.039 1 98.06 99 ASN B O 1
ATOM 2448 N N . GLY B 1 100 ? 3.873 -8.312 -10.445 1 98.56 100 GLY B N 1
ATOM 2449 C CA . GLY B 1 100 ? 3.645 -9.484 -11.273 1 98.56 100 GLY B CA 1
ATOM 2450 C C . GLY B 1 100 ? 2.896 -10.586 -10.547 1 98.56 100 GLY B C 1
ATOM 2451 O O . GLY B 1 100 ? 2.066 -10.32 -9.68 1 98.56 100 GLY B O 1
ATOM 2452 N N . GLY B 1 101 ? 3.123 -11.828 -10.984 1 98.62 101 GLY B N 1
ATOM 2453 C CA . GLY B 1 101 ? 2.467 -12.984 -10.391 1 98.62 101 GLY B CA 1
ATOM 2454 C C . GLY B 1 101 ? 3.102 -14.297 -10.789 1 98.62 101 GLY B C 1
ATOM 2455 O O . GLY B 1 101 ? 4.137 -14.32 -11.461 1 98.62 101 GLY B O 1
ATOM 2456 N N . LEU B 1 102 ? 2.553 -15.367 -10.25 1 98.44 102 LEU B N 1
ATOM 2457 C CA . LEU B 1 102 ? 2.98 -16.734 -10.531 1 98.44 102 LEU B CA 1
ATOM 2458 C C . LEU B 1 102 ? 1.783 -17.62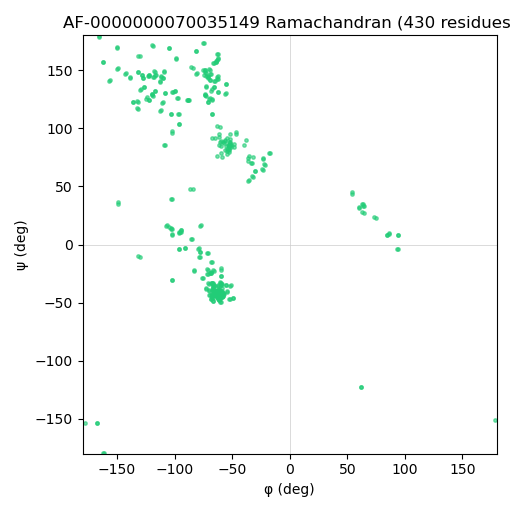5 -10.844 1 98.44 102 LEU B C 1
ATOM 2460 O O . LEU B 1 102 ? 0.805 -17.641 -10.094 1 98.44 102 LEU B O 1
ATOM 2464 N N . VAL B 1 103 ? 1.833 -18.203 -11.969 1 98.5 103 VAL B N 1
ATOM 2465 C CA . VAL B 1 103 ? 0.875 -19.281 -12.25 1 98.5 103 VAL B CA 1
ATOM 2466 C C . VAL B 1 103 ? 1.547 -20.641 -12.086 1 98.5 103 VAL B C 1
ATOM 2468 O O . VAL B 1 103 ? 2.662 -20.844 -12.562 1 98.5 103 VAL B O 1
ATOM 2471 N N . CYS B 1 104 ? 0.911 -21.562 -11.344 1 97.75 104 CYS B N 1
ATOM 2472 C CA . CYS B 1 104 ? 1.536 -22.828 -11.023 1 97.75 104 CYS B CA 1
ATOM 2473 C C . CYS B 1 104 ? 0.582 -23.984 -11.297 1 97.75 104 CYS B C 1
ATOM 2475 O O . CYS B 1 104 ? -0.636 -23.828 -11.195 1 97.75 104 CYS B O 1
ATOM 2477 N N . VAL B 1 105 ? 1.141 -25.062 -11.656 1 97 105 VAL B N 1
ATOM 2478 C CA . VAL B 1 105 ? 0.409 -26.297 -11.883 1 97 105 VAL B CA 1
ATOM 2479 C C . VAL B 1 105 ? 1.241 -27.484 -11.406 1 97 105 VAL B C 1
ATOM 2481 O O . VAL B 1 105 ? 2.473 -27.422 -11.391 1 97 105 VAL B O 1
ATOM 2484 N N . THR B 1 106 ? 0.575 -28.516 -10.914 1 95.5 106 THR B N 1
ATOM 2485 C CA . THR B 1 106 ? 1.239 -29.766 -10.555 1 95.5 106 THR B CA 1
ATOM 2486 C C . THR B 1 106 ? 0.888 -30.859 -11.555 1 95.5 106 THR B C 1
ATOM 2488 O O . THR B 1 106 ? -0.274 -31.016 -11.93 1 95.5 106 THR B O 1
ATOM 2491 N N . ALA B 1 107 ? 1.922 -31.531 -12.039 1 94 107 ALA B N 1
ATOM 2492 C CA . ALA B 1 107 ? 1.764 -32.688 -12.93 1 94 107 ALA B CA 1
ATOM 2493 C C . ALA B 1 107 ? 2.709 -33.812 -12.531 1 94 107 ALA B C 1
ATOM 2495 O O . ALA B 1 107 ? 3.926 -33.625 -12.477 1 94 107 ALA B O 1
ATOM 2496 N N . ALA B 1 108 ? 2.127 -35 -12.25 1 92.62 108 ALA B N 1
ATOM 2497 C CA . ALA B 1 108 ? 2.93 -36.188 -11.922 1 92.62 108 ALA B CA 1
ATOM 2498 C C . ALA B 1 108 ? 3.883 -35.875 -10.766 1 92.62 108 ALA B C 1
ATOM 2500 O O . ALA B 1 108 ? 5.082 -36.156 -10.852 1 92.62 108 ALA B O 1
ATOM 2501 N N . ASN B 1 109 ? 3.408 -35.25 -9.766 1 94.19 109 ASN B N 1
ATOM 2502 C CA . ASN B 1 109 ? 4.145 -34.938 -8.547 1 94.19 109 ASN B CA 1
ATOM 2503 C C . ASN B 1 109 ? 5.324 -34.031 -8.836 1 94.19 109 ASN B C 1
ATOM 2505 O O . ASN B 1 109 ? 6.359 -34.094 -8.172 1 94.19 109 ASN B O 1
ATOM 2509 N N . ARG B 1 110 ? 5.164 -33.25 -9.898 1 96.19 110 ARG B N 1
ATOM 2510 C CA . ARG B 1 110 ? 6.09 -32.156 -10.258 1 96.19 110 ARG B CA 1
ATOM 2511 C C . ARG B 1 110 ? 5.383 -30.812 -10.273 1 96.19 110 ARG B C 1
ATOM 2513 O O . ARG B 1 110 ? 4.312 -30.672 -10.867 1 96.19 110 ARG B O 1
ATOM 2520 N N . ARG B 1 111 ? 5.984 -29.875 -9.578 1 96.5 111 ARG B N 1
ATOM 2521 C CA . ARG B 1 111 ? 5.406 -28.531 -9.508 1 96.5 111 ARG B CA 1
ATOM 2522 C C . ARG B 1 111 ? 6.055 -27.594 -10.523 1 96.5 111 ARG B C 1
ATOM 2524 O O . ARG B 1 111 ? 7.281 -27.531 -10.625 1 96.5 111 ARG B O 1
ATOM 2531 N N . PHE B 1 112 ? 5.219 -26.969 -11.344 1 97.31 112 PHE B N 1
ATOM 2532 C CA . PHE B 1 112 ? 5.672 -26.016 -12.344 1 97.31 112 PHE B CA 1
ATOM 2533 C C . PHE B 1 112 ? 5.074 -24.641 -12.094 1 97.31 112 PHE B C 1
ATOM 2535 O O . PHE B 1 112 ? 3.859 -24.5 -11.914 1 97.31 112 PHE B O 1
ATOM 2542 N N . CYS B 1 113 ? 5.926 -23.641 -12.047 1 97.75 113 CYS B N 1
ATOM 2543 C CA . CYS B 1 113 ? 5.457 -22.266 -11.875 1 97.75 113 CYS B CA 1
ATOM 2544 C C . CYS B 1 113 ? 6.07 -21.344 -12.93 1 97.75 113 CYS B C 1
ATOM 2546 O O . CYS B 1 113 ? 7.27 -21.406 -13.195 1 97.75 113 CYS B O 1
ATOM 2548 N N . LYS B 1 114 ? 5.258 -20.547 -13.516 1 98.44 114 LYS B N 1
ATOM 2549 C CA . LYS B 1 114 ? 5.652 -19.562 -14.508 1 98.44 114 LYS B CA 1
ATOM 2550 C C . LYS B 1 114 ? 5.453 -18.141 -13.984 1 98.44 114 LYS B C 1
ATOM 2552 O O . LYS B 1 114 ? 4.32 -17.719 -13.727 1 98.44 114 LYS B O 1
ATOM 2557 N N . PRO B 1 115 ? 6.508 -17.406 -13.812 1 98.62 115 PRO B N 1
ATOM 2558 C CA . PRO B 1 115 ? 6.363 -16 -13.422 1 98.62 115 PRO B CA 1
ATOM 2559 C C . PRO B 1 115 ? 5.82 -15.117 -14.547 1 98.62 115 PRO B C 1
ATOM 2561 O O . PRO B 1 115 ? 6.094 -15.375 -15.719 1 98.62 115 PRO B O 1
ATOM 2564 N N . LEU B 1 116 ? 5.043 -14.164 -14.227 1 98.81 116 LEU B N 1
ATOM 2565 C CA . LEU B 1 116 ? 4.547 -13.125 -15.125 1 98.81 116 LEU B CA 1
ATOM 2566 C C . LEU B 1 116 ? 4.824 -11.734 -14.547 1 98.81 116 LEU B C 1
ATOM 2568 O O . LEU B 1 116 ? 4.727 -11.531 -13.336 1 98.81 116 LEU B O 1
ATOM 2572 N N . CYS B 1 117 ? 5.148 -10.742 -15.391 1 98.69 117 CYS B N 1
ATOM 2573 C CA . CYS B 1 117 ? 5.324 -9.359 -14.961 1 98.69 117 CYS B CA 1
ATOM 2574 C C . CYS B 1 117 ? 4.203 -8.477 -15.484 1 98.69 117 CYS B C 1
ATOM 2576 O O . CYS B 1 117 ? 3.697 -8.695 -16.594 1 98.69 117 CYS B O 1
ATOM 2578 N N . ASN B 1 118 ? 3.758 -7.52 -14.727 1 98.5 118 ASN B N 1
ATOM 2579 C CA . ASN B 1 118 ? 2.807 -6.512 -15.188 1 98.5 118 ASN B CA 1
ATOM 2580 C C . ASN B 1 118 ? 3.398 -5.648 -16.297 1 98.5 118 ASN B C 1
ATOM 2582 O O . ASN B 1 118 ? 4.617 -5.586 -16.453 1 98.5 118 ASN B O 1
ATOM 2586 N N . ASN B 1 119 ? 2.48 -5.051 -17.047 1 97.06 119 ASN B N 1
ATOM 2587 C CA . ASN B 1 119 ? 2.945 -4.047 -17.984 1 97.06 119 ASN B CA 1
ATOM 2588 C C . ASN B 1 119 ? 3.758 -2.955 -17.297 1 97.06 119 ASN B C 1
ATOM 2590 O O . ASN B 1 119 ? 3.404 -2.514 -16.203 1 97.06 119 ASN B O 1
ATOM 2594 N N . GLY B 1 120 ? 4.84 -2.561 -17.938 1 96.94 120 GLY B N 1
ATOM 2595 C CA . GLY B 1 120 ? 5.727 -1.567 -17.344 1 96.94 120 GLY B CA 1
ATOM 2596 C C . GLY B 1 120 ? 6.875 -2.18 -16.562 1 96.94 120 GLY B C 1
ATOM 2597 O O . GLY B 1 120 ? 7.727 -1.462 -16.047 1 96.94 120 GLY B O 1
ATOM 2598 N N . PHE B 1 121 ? 6.859 -3.492 -16.469 1 98.25 121 PHE B N 1
ATOM 2599 C CA . PHE B 1 121 ? 7.906 -4.23 -15.773 1 98.25 121 PHE B CA 1
ATOM 2600 C C . PHE B 1 121 ? 8.469 -5.34 -16.656 1 98.25 121 PHE B C 1
ATOM 2602 O O . PHE B 1 121 ? 7.75 -5.906 -17.484 1 98.25 121 PHE B O 1
ATOM 2609 N N . ASP B 1 122 ? 9.711 -5.562 -16.5 1 98.56 122 ASP B N 1
ATOM 2610 C CA . ASP B 1 122 ? 10.383 -6.656 -17.188 1 98.56 122 ASP B CA 1
ATOM 2611 C C . ASP B 1 122 ? 11.211 -7.5 -16.234 1 98.56 122 ASP B C 1
ATOM 2613 O O . ASP B 1 122 ? 11.453 -7.094 -15.094 1 98.56 122 ASP B O 1
ATOM 2617 N N . PHE B 1 123 ? 11.547 -8.711 -16.703 1 98.38 123 PHE B N 1
ATOM 2618 C CA . PHE B 1 123 ? 12.336 -9.617 -15.875 1 98.38 123 PHE B CA 1
ATOM 2619 C C . PHE B 1 123 ? 13.758 -9.094 -15.711 1 98.38 123 PHE B C 1
ATOM 2621 O O . PHE B 1 123 ? 14.352 -8.578 -16.656 1 98.38 123 PHE B O 1
ATOM 2628 N N . ALA B 1 124 ? 14.266 -9.273 -14.516 1 96.25 124 ALA B N 1
ATOM 2629 C CA . ALA B 1 124 ? 15.641 -8.859 -14.227 1 96.25 124 ALA B CA 1
ATOM 2630 C C . ALA B 1 124 ? 16.641 -9.688 -15.023 1 96.25 124 ALA B C 1
ATOM 2632 O O . ALA B 1 124 ? 17.719 -9.195 -15.375 1 96.25 124 ALA B O 1
ATOM 2633 N N . PHE B 1 125 ? 16.359 -10.969 -15.25 1 95.31 125 PHE B N 1
ATOM 2634 C CA . PHE B 1 125 ? 17.188 -11.859 -16.047 1 95.31 125 PHE B CA 1
ATOM 2635 C C . PHE B 1 125 ? 16.438 -12.328 -17.297 1 95.31 125 PHE B C 1
ATOM 2637 O O . PHE B 1 125 ? 15.219 -12.562 -17.25 1 95.31 125 PHE B O 1
ATOM 2644 N N . LEU B 1 126 ? 17.219 -12.5 -18.359 1 96.5 126 LEU B N 1
ATOM 2645 C CA . LEU B 1 126 ? 16.656 -13.031 -19.594 1 96.5 126 LEU B CA 1
ATOM 2646 C C . LEU B 1 126 ? 16.109 -14.438 -19.375 1 96.5 126 LEU B C 1
ATOM 2648 O O . LEU B 1 126 ? 16.797 -15.305 -18.844 1 96.5 126 LEU B O 1
ATOM 2652 N N . ARG B 1 127 ? 14.859 -14.641 -19.844 1 96.88 127 ARG B N 1
ATOM 2653 C CA . ARG B 1 127 ? 14.258 -15.961 -19.656 1 96.88 127 ARG B CA 1
ATOM 2654 C C . ARG B 1 127 ? 13.297 -16.297 -20.797 1 96.88 127 ARG B C 1
ATOM 2656 O O . ARG B 1 127 ? 12.297 -16.984 -20.578 1 96.88 127 ARG B O 1
ATOM 2663 N N . ARG B 1 128 ? 13.578 -15.891 -21.953 1 94.81 128 ARG B N 1
ATOM 2664 C CA . ARG B 1 128 ? 12.734 -16.141 -23.125 1 94.81 128 ARG B CA 1
ATOM 2665 C C . ARG B 1 128 ? 12.555 -17.641 -23.359 1 94.81 128 ARG B C 1
ATOM 2667 O O . ARG B 1 128 ? 11.484 -18.094 -23.75 1 94.81 128 ARG B O 1
ATOM 2674 N N . SER B 1 129 ? 13.664 -18.406 -23.094 1 93.38 129 SER B N 1
ATOM 2675 C CA . SER B 1 129 ? 13.609 -19.844 -23.328 1 93.38 129 SER B CA 1
ATOM 2676 C C . SER B 1 129 ? 13.273 -20.609 -22.047 1 93.38 129 SER B C 1
ATOM 2678 O O . SER B 1 129 ? 13.117 -21.828 -22.078 1 93.38 129 SER B O 1
ATOM 2680 N N . ARG B 1 130 ? 13.18 -19.891 -20.969 1 94.88 130 ARG B N 1
ATOM 2681 C CA . ARG B 1 130 ? 12.805 -20.453 -19.672 1 94.88 130 ARG B CA 1
ATOM 2682 C C . ARG B 1 130 ? 11.406 -20 -19.266 1 94.88 130 ARG B C 1
ATOM 2684 O O . ARG B 1 130 ? 11.25 -19.078 -18.453 1 94.88 130 ARG B O 1
ATOM 2691 N N . LEU B 1 131 ? 10.43 -20.641 -19.672 1 96.75 131 LEU B N 1
ATOM 2692 C CA . LEU B 1 131 ? 9.047 -20.203 -19.531 1 96.75 131 LEU B CA 1
ATOM 2693 C C . LEU B 1 131 ? 8.562 -20.422 -18.094 1 96.75 131 LEU B C 1
ATOM 2695 O O . LEU B 1 131 ? 7.68 -19.703 -17.625 1 96.75 131 LEU B O 1
ATOM 2699 N N . TYR B 1 132 ? 9.18 -21.438 -17.5 1 97.69 132 TYR B N 1
ATOM 2700 C CA . TYR B 1 132 ? 8.75 -21.812 -16.156 1 97.69 132 TYR B CA 1
ATOM 2701 C C . TYR B 1 132 ? 9.906 -22.391 -15.352 1 97.69 132 TYR B C 1
ATOM 2703 O O . TYR B 1 132 ? 11 -22.594 -15.891 1 97.69 132 TYR B O 1
ATOM 2711 N N . ASP B 1 133 ? 9.688 -22.562 -14.094 1 97.31 133 ASP B N 1
ATOM 2712 C CA . ASP B 1 133 ? 10.594 -23.266 -13.188 1 97.31 133 ASP B CA 1
ATOM 2713 C C . ASP B 1 133 ? 9.922 -24.5 -12.602 1 97.31 133 ASP B C 1
ATOM 2715 O O . ASP B 1 133 ? 8.695 -24.531 -12.43 1 97.31 133 ASP B O 1
ATOM 2719 N N . GLU B 1 134 ? 10.75 -25.469 -12.336 1 96.5 134 GLU B N 1
ATOM 2720 C CA . GLU B 1 134 ? 10.242 -26.734 -11.82 1 96.5 134 GLU B CA 1
ATOM 2721 C C . GLU B 1 134 ? 10.805 -27.031 -10.438 1 96.5 134 GLU B C 1
ATOM 2723 O O . GLU B 1 134 ? 11.945 -26.672 -10.133 1 96.5 134 GLU B O 1
ATOM 2728 N N . CYS B 1 135 ? 10.031 -27.625 -9.594 1 96.62 135 CYS B N 1
ATOM 2729 C CA . CYS B 1 135 ? 10.422 -28.234 -8.328 1 96.62 135 CYS B CA 1
ATOM 2730 C C . CYS B 1 135 ? 9.828 -29.625 -8.18 1 96.62 135 CYS B C 1
ATOM 2732 O O . CYS B 1 135 ? 8.609 -29.797 -8.188 1 96.62 135 CYS B O 1
ATOM 2734 N N . SER B 1 136 ? 10.727 -30.609 -8.102 1 96.75 136 SER B N 1
ATOM 2735 C CA . SER B 1 136 ? 10.32 -32 -8.023 1 96.75 136 SER B CA 1
ATOM 2736 C C . SER B 1 136 ? 11.461 -32.875 -7.504 1 96.75 136 SER B C 1
ATOM 2738 O O . SER B 1 136 ? 12.523 -32.375 -7.133 1 96.75 136 SER B O 1
ATOM 2740 N N . GLU B 1 137 ? 11.117 -34.125 -7.434 1 97.38 137 GLU B N 1
ATOM 2741 C CA . GLU B 1 137 ? 12.18 -35.062 -7.07 1 97.38 137 GLU B CA 1
ATOM 2742 C C . GLU B 1 137 ? 13.375 -34.938 -8.008 1 97.38 137 GLU B C 1
ATOM 2744 O O . GLU B 1 137 ? 14.531 -35.031 -7.578 1 97.38 137 GLU B O 1
ATOM 2749 N N . ARG B 1 138 ? 13.117 -34.656 -9.266 1 96.06 138 ARG B N 1
ATOM 2750 C CA . ARG B 1 138 ? 14.148 -34.5 -10.289 1 96.06 138 ARG B CA 1
ATOM 2751 C C . ARG B 1 138 ? 15.109 -33.375 -9.953 1 96.06 138 ARG B C 1
ATOM 2753 O O . ARG B 1 138 ? 16.297 -33.438 -10.266 1 96.06 138 ARG B O 1
ATOM 2760 N N . THR B 1 139 ? 14.578 -32.406 -9.328 1 95.94 139 THR B N 1
ATOM 2761 C CA . THR B 1 139 ? 15.383 -31.234 -8.977 1 95.94 139 THR B CA 1
ATOM 2762 C C . THR B 1 139 ? 15.773 -31.266 -7.504 1 95.94 139 THR B C 1
ATOM 2764 O O . THR B 1 139 ? 16.141 -30.25 -6.926 1 95.94 139 THR B O 1
ATOM 2767 N N . LYS B 1 140 ? 15.602 -32.406 -6.832 1 96.06 140 LYS B N 1
ATOM 2768 C CA . LYS B 1 140 ? 15.898 -32.594 -5.418 1 96.06 140 LYS B CA 1
ATOM 2769 C C . LYS B 1 140 ? 15.086 -31.656 -4.543 1 96.06 140 LYS B C 1
ATOM 2771 O O . LYS B 1 140 ? 15.602 -31.125 -3.557 1 96.06 140 LYS B O 1
ATOM 2776 N N . TYR B 1 141 ? 13.906 -31.344 -5 1 96 141 TYR B N 1
ATOM 2777 C CA . TYR B 1 141 ? 12.914 -30.531 -4.289 1 96 141 TYR B CA 1
ATOM 2778 C C . TYR B 1 141 ? 13.414 -29.109 -4.066 1 96 141 TYR B C 1
ATOM 2780 O O . TYR B 1 141 ? 13.141 -28.516 -3.025 1 96 141 TYR B O 1
ATOM 2788 N N . LYS B 1 142 ? 14.188 -28.656 -5.105 1 95.94 142 LYS B N 1
ATOM 2789 C CA . LYS B 1 142 ? 14.594 -27.266 -5.223 1 95.94 142 LYS B CA 1
ATOM 2790 C C . LYS B 1 142 ? 14.125 -26.656 -6.539 1 95.94 142 LYS B C 1
ATOM 2792 O O . LYS B 1 142 ? 14.102 -27.344 -7.566 1 95.94 142 LYS B O 1
ATOM 2797 N N . TRP B 1 143 ? 13.812 -25.391 -6.422 1 96.88 143 TRP B N 1
ATOM 2798 C CA . TRP B 1 143 ? 13.438 -24.719 -7.664 1 96.88 143 TRP B CA 1
ATOM 2799 C C . TRP B 1 143 ? 14.641 -24.609 -8.602 1 96.88 143 TRP B C 1
ATOM 2801 O O . TRP B 1 143 ? 15.742 -24.25 -8.164 1 96.88 143 TRP B O 1
ATOM 2811 N N . ASP B 1 144 ? 14.523 -24.906 -9.852 1 95.12 144 ASP B N 1
ATOM 2812 C CA . ASP B 1 144 ? 15.594 -24.766 -10.836 1 95.12 144 ASP B CA 1
ATOM 2813 C C . ASP B 1 144 ? 15.625 -23.359 -11.414 1 95.12 144 ASP B C 1
ATOM 2815 O O . ASP B 1 144 ? 15.617 -23.172 -12.633 1 95.12 144 ASP B O 1
ATOM 2819 N N . SER B 1 145 ? 15.562 -22.344 -10.57 1 93 145 SER B N 1
ATOM 2820 C CA . SER B 1 145 ? 15.508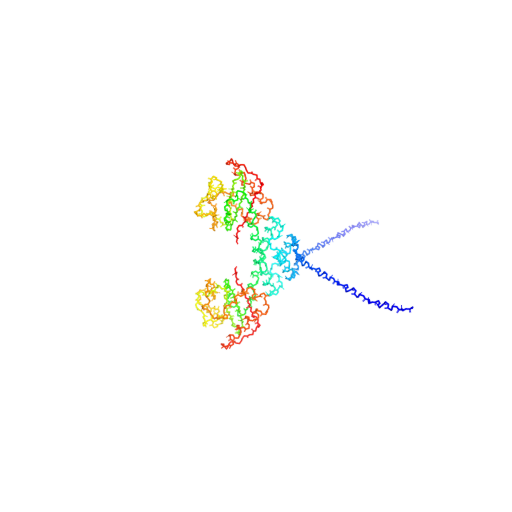 -20.938 -10.969 1 93 145 SER B CA 1
ATOM 2821 C C . SER B 1 145 ? 16.891 -20.391 -11.305 1 93 145 SER B C 1
ATOM 2823 O O . SER B 1 145 ? 17.891 -21.078 -11.086 1 93 145 SER B O 1
ATOM 2825 N N . GLN B 1 146 ? 16.969 -19.25 -11.93 1 90.12 146 GLN B N 1
ATOM 2826 C CA . GLN B 1 146 ? 18.203 -18.578 -12.281 1 90.12 146 GLN B CA 1
ATOM 2827 C C . GLN B 1 146 ? 18.812 -17.875 -11.062 1 90.12 146 GLN B C 1
ATOM 2829 O O . GLN B 1 146 ? 19.922 -17.344 -11.141 1 90.12 146 GLN B O 1
ATOM 2834 N N . TYR B 1 147 ? 18.094 -17.875 -9.984 1 91.69 147 TYR B N 1
ATOM 2835 C CA . TYR B 1 147 ? 18.516 -17.172 -8.781 1 91.69 147 TYR B CA 1
ATOM 2836 C C . TYR B 1 147 ? 19.141 -18.141 -7.789 1 91.69 147 TYR B C 1
ATOM 2838 O O . TYR B 1 147 ? 18.719 -19.297 -7.676 1 91.69 147 TYR B O 1
ATOM 2846 N N . VAL B 1 148 ? 20.266 -17.719 -7.312 1 78.88 148 VAL B N 1
ATOM 2847 C CA . VAL B 1 148 ? 20.969 -18.578 -6.359 1 78.88 148 VAL B CA 1
ATOM 2848 C C . VAL B 1 148 ? 20.219 -18.594 -5.031 1 78.88 148 VAL B C 1
ATOM 2850 O O . VAL B 1 148 ? 19.672 -17.578 -4.602 1 78.88 148 VAL B O 1
ATOM 2853 N N . GLY B 1 149 ? 20.25 -19.766 -4.402 1 64.94 149 GLY B N 1
ATOM 2854 C CA . GLY B 1 149 ? 20.031 -19.797 -2.967 1 64.94 149 GLY B CA 1
ATOM 2855 C C . GLY B 1 149 ? 18.562 -19.875 -2.59 1 64.94 149 GLY B C 1
ATOM 2856 O O . GLY B 1 149 ? 18.203 -19.812 -1.408 1 64.94 149 GLY B O 1
ATOM 2857 N N . GLY B 1 150 ? 17.453 -20.156 -3.818 1 79.25 150 GLY B N 1
ATOM 2858 C CA . GLY B 1 150 ? 16.281 -19.984 -2.977 1 79.25 150 GLY B CA 1
ATOM 2859 C C . GLY B 1 150 ? 14.984 -20.125 -3.738 1 79.25 150 GLY B C 1
ATOM 2860 O O . GLY B 1 150 ? 14.859 -20.984 -4.617 1 79.25 150 GLY B O 1
ATOM 2861 N N . ASN B 1 151 ? 14 -19.469 -3.295 1 93.94 151 ASN B N 1
ATOM 2862 C CA . ASN B 1 151 ? 12.617 -19.625 -3.74 1 93.94 151 ASN B CA 1
ATOM 2863 C C . ASN B 1 151 ? 12.188 -18.469 -4.637 1 93.94 151 ASN B C 1
ATOM 2865 O O . ASN B 1 151 ? 11 -18.312 -4.926 1 93.94 151 ASN B O 1
ATOM 2869 N N . THR B 1 152 ? 13.266 -17.703 -5.109 1 96.81 152 THR B N 1
ATOM 2870 C CA . THR B 1 152 ? 12.969 -16.641 -6.066 1 96.81 152 THR B CA 1
ATOM 2871 C C . THR B 1 152 ? 13 -17.188 -7.496 1 96.81 152 THR B C 1
ATOM 2873 O O . THR B 1 152 ? 14.016 -17.719 -7.941 1 96.81 152 THR B O 1
ATOM 2876 N N . LEU B 1 153 ? 11.914 -17 -8.219 1 97.62 153 LEU B N 1
ATOM 2877 C CA . LEU B 1 153 ? 11.852 -17.5 -9.586 1 97.62 153 LEU B CA 1
ATOM 2878 C C . LEU B 1 153 ? 12.062 -16.375 -10.586 1 97.62 153 LEU B C 1
ATOM 2880 O O . LEU B 1 153 ? 12.594 -16.609 -11.68 1 97.62 153 LEU B O 1
ATOM 2884 N N . ALA B 1 154 ? 11.672 -15.227 -10.234 1 97.5 154 ALA B N 1
ATOM 2885 C CA . ALA B 1 154 ? 11.82 -14.062 -11.102 1 97.5 154 ALA B CA 1
ATOM 2886 C C . ALA B 1 154 ? 11.68 -12.766 -10.312 1 97.5 154 ALA B C 1
ATOM 2888 O O . ALA B 1 154 ? 11.141 -12.758 -9.203 1 97.5 154 ALA B O 1
ATOM 2889 N N . VAL B 1 155 ? 12.219 -11.758 -10.836 1 97.5 155 VAL B N 1
ATOM 2890 C CA . VAL B 1 155 ? 12.078 -10.398 -10.328 1 97.5 155 VAL B CA 1
ATOM 2891 C C . VAL B 1 155 ? 11.547 -9.492 -11.438 1 97.5 155 VAL B C 1
ATOM 2893 O O . VAL B 1 155 ? 12.086 -9.484 -12.547 1 97.5 155 VAL B O 1
ATOM 2896 N N . CYS B 1 156 ? 10.5 -8.828 -11.188 1 98.25 156 CYS B N 1
ATOM 2897 C CA . CYS B 1 156 ? 9.945 -7.859 -12.133 1 98.25 156 CYS B CA 1
ATOM 2898 C C . CYS B 1 156 ? 10.414 -6.445 -11.805 1 98.25 156 CYS B C 1
ATOM 2900 O O . CYS B 1 156 ? 9.992 -5.867 -10.797 1 98.25 156 CYS B O 1
ATOM 2902 N N . SER B 1 157 ? 11.188 -5.918 -12.656 1 98.06 157 SER B N 1
ATOM 2903 C CA . SER B 1 157 ? 11.719 -4.57 -12.477 1 98.06 157 SER B CA 1
ATOM 2904 C C . SER B 1 157 ? 11.102 -3.594 -13.469 1 98.06 157 SER B C 1
ATOM 2906 O O . SER B 1 157 ? 10.75 -3.977 -14.586 1 98.06 157 SER B O 1
ATOM 2908 N N . GLU B 1 158 ? 10.984 -2.359 -13.016 1 97.5 158 GLU B N 1
ATOM 2909 C CA . GLU B 1 158 ? 10.438 -1.345 -13.914 1 97.5 158 GLU B CA 1
ATOM 2910 C C . GLU B 1 158 ? 11.227 -1.275 -15.219 1 97.5 158 GLU B C 1
ATOM 2912 O O . GLU B 1 158 ? 12.453 -1.295 -15.203 1 97.5 158 GLU B O 1
ATOM 2917 N N . ALA B 1 159 ? 10.523 -1.301 -16.281 1 96.81 159 ALA B N 1
ATOM 2918 C CA . ALA B 1 159 ? 11.148 -1.258 -17.594 1 96.81 159 ALA B CA 1
ATOM 2919 C C . ALA B 1 159 ? 10.164 -0.746 -18.656 1 96.81 159 ALA B C 1
ATOM 2921 O O . ALA B 1 159 ? 8.977 -1.089 -18.625 1 96.81 159 ALA B O 1
ATOM 2922 N N . LEU B 1 160 ? 10.633 0.015 -19.531 1 93.44 160 LEU B N 1
ATOM 2923 C CA . LEU B 1 160 ? 9.805 0.561 -20.594 1 93.44 160 LEU B CA 1
ATOM 2924 C C . LEU B 1 160 ? 9.453 -0.52 -21.609 1 93.44 160 LEU B C 1
ATOM 2926 O O . LEU B 1 160 ? 8.336 -0.551 -22.125 1 93.44 160 LEU B O 1
ATOM 2930 N N . LEU B 1 161 ? 10.469 -1.412 -21.859 1 95.31 161 LEU B N 1
ATOM 2931 C CA . LEU B 1 161 ? 10.266 -2.496 -22.812 1 95.31 161 LEU B CA 1
ATOM 2932 C C . LEU B 1 161 ? 10.258 -3.848 -22.109 1 95.31 161 LEU B C 1
ATOM 2934 O O . LEU B 1 161 ? 11.008 -4.062 -21.156 1 95.31 161 LEU B O 1
ATOM 2938 N N . GLN B 1 162 ? 9.398 -4.637 -22.578 1 97.12 162 GLN B N 1
ATOM 2939 C CA . GLN B 1 162 ? 9.297 -6.012 -22.094 1 97.12 162 GLN B CA 1
ATOM 2940 C C . GLN B 1 162 ? 9.93 -6.988 -23.078 1 97.12 162 GLN B C 1
ATOM 2942 O O . GLN B 1 162 ? 9.273 -7.441 -24.016 1 97.12 162 GLN B O 1
ATOM 2947 N N . ILE B 1 163 ? 11.227 -7.391 -22.875 1 97.25 163 ILE B N 1
ATOM 2948 C CA . ILE B 1 163 ? 11.945 -8.148 -23.891 1 97.25 163 ILE B CA 1
ATOM 2949 C C . ILE B 1 163 ? 12.586 -9.375 -23.25 1 97.25 163 ILE B C 1
ATOM 2951 O O . ILE B 1 163 ? 13.062 -10.273 -23.953 1 97.25 163 ILE B O 1
ATOM 2955 N N . SER B 1 164 ? 12.609 -9.484 -21.953 1 97.88 164 SER B N 1
ATOM 2956 C CA . SER B 1 164 ? 13.398 -10.5 -21.266 1 97.88 164 SER B CA 1
ATOM 2957 C C . SER B 1 164 ? 12.656 -11.828 -21.203 1 97.88 164 SER B C 1
ATOM 2959 O O . SER B 1 164 ? 13.266 -12.875 -20.984 1 97.88 164 SER B O 1
ATOM 2961 N N . GLY B 1 165 ? 11.344 -11.773 -21.328 1 97.94 165 GLY B N 1
ATOM 2962 C CA . GLY B 1 165 ? 10.531 -12.977 -21.281 1 97.94 165 GLY B CA 1
ATOM 2963 C C . GLY B 1 165 ? 9.734 -13.211 -22.562 1 97.94 165 GLY B C 1
ATOM 2964 O O . GLY B 1 165 ? 9.758 -12.391 -23.469 1 97.94 165 GLY B O 1
ATOM 2965 N N . ALA B 1 166 ? 9.117 -14.398 -22.625 1 97.69 166 ALA B N 1
ATOM 2966 C CA . ALA B 1 166 ? 8.18 -14.68 -23.703 1 97.69 166 ALA B CA 1
ATOM 2967 C C . ALA B 1 166 ? 6.98 -13.734 -23.656 1 97.69 166 ALA B C 1
ATOM 2969 O O . ALA B 1 166 ? 6.656 -13.188 -22.594 1 97.69 166 ALA B O 1
ATOM 2970 N N . LYS B 1 167 ? 6.309 -13.602 -24.719 1 96.75 167 LYS B N 1
ATOM 2971 C CA . LYS B 1 167 ? 5.172 -12.688 -24.812 1 96.75 167 LYS B CA 1
ATOM 2972 C C . LYS B 1 167 ? 4.09 -13.07 -23.797 1 96.75 167 LYS B C 1
ATOM 2974 O O . LYS B 1 167 ? 3.438 -12.195 -23.234 1 96.75 167 LYS B O 1
ATOM 2979 N N . THR B 1 168 ? 3.951 -14.344 -23.562 1 97.81 168 THR B N 1
ATOM 2980 C CA . THR B 1 168 ? 2.893 -14.844 -22.688 1 97.81 168 THR B CA 1
ATOM 2981 C C . THR B 1 168 ? 3.271 -14.664 -21.219 1 97.81 168 THR B C 1
ATOM 2983 O O . THR B 1 168 ? 2.477 -14.969 -20.328 1 97.81 168 THR B O 1
ATOM 2986 N N . ALA B 1 169 ? 4.492 -14.164 -20.953 1 98.56 169 ALA B N 1
ATOM 2987 C CA . ALA B 1 169 ? 4.965 -14.008 -19.578 1 98.56 169 ALA B CA 1
ATOM 2988 C C . ALA B 1 169 ? 4.703 -12.594 -19.062 1 98.56 169 ALA B C 1
ATOM 2990 O O . ALA B 1 169 ? 5.25 -12.188 -18.047 1 98.56 169 ALA B O 1
ATOM 2991 N N . TYR B 1 170 ? 3.877 -11.891 -19.859 1 98.44 170 TYR B N 1
ATOM 2992 C CA . TYR B 1 170 ? 3.486 -10.539 -19.469 1 98.44 170 TYR B CA 1
ATOM 2993 C C . TYR B 1 170 ? 1.969 -10.398 -19.469 1 98.44 170 TYR B C 1
ATOM 2995 O O . TYR B 1 170 ? 1.284 -10.898 -20.359 1 98.44 170 TYR B O 1
ATOM 3003 N N . PHE B 1 171 ? 1.523 -9.758 -18.391 1 98.19 171 PHE B N 1
ATOM 3004 C CA . PHE B 1 171 ? 0.118 -9.375 -18.422 1 98.19 171 PHE B CA 1
ATOM 3005 C C . PHE B 1 171 ? -0.121 -8.281 -19.469 1 98.19 171 PHE B C 1
ATOM 3007 O O . PHE B 1 171 ? 0.729 -7.414 -19.672 1 98.19 171 PHE B O 1
ATOM 3014 N N . PRO B 1 172 ? -1.296 -8.297 -20.094 1 95.31 172 PRO B N 1
ATOM 3015 C CA . PRO B 1 172 ? -1.583 -7.281 -21.109 1 95.31 172 PRO B CA 1
ATOM 3016 C C . PRO B 1 172 ? -1.596 -5.863 -20.531 1 95.31 172 PRO B C 1
ATOM 3018 O O . PRO B 1 172 ? -1.676 -5.684 -19.312 1 95.31 172 PRO B O 1
ATOM 3021 N N . GLN B 1 173 ? -1.514 -4.848 -21.375 1 92.19 173 GLN B N 1
ATOM 3022 C CA . GLN B 1 173 ? -1.409 -3.443 -20.984 1 92.19 173 GLN B CA 1
ATOM 3023 C C . GLN B 1 173 ? -2.605 -3.012 -20.141 1 92.19 173 GLN B C 1
ATOM 3025 O O . GLN B 1 173 ? -2.463 -2.205 -19.219 1 92.19 173 GLN B O 1
ATOM 3030 N N . ASN B 1 174 ? -3.738 -3.52 -20.375 1 90 174 ASN B N 1
ATOM 3031 C CA . ASN B 1 174 ? -4.941 -3.068 -19.688 1 90 174 ASN B CA 1
ATOM 3032 C C . ASN B 1 174 ? -5.246 -3.936 -18.469 1 90 174 ASN B C 1
ATOM 3034 O O . ASN B 1 174 ? -6.324 -3.836 -17.875 1 90 174 ASN B O 1
ATOM 3038 N N . GLN B 1 175 ? -4.227 -4.82 -18.109 1 92.38 175 GLN B N 1
ATOM 3039 C CA . GLN B 1 175 ? -4.453 -5.715 -16.984 1 92.38 175 GLN B CA 1
ATOM 3040 C C . GLN B 1 175 ? -3.211 -5.82 -16.109 1 92.38 175 GLN B C 1
ATOM 3042 O O . GLN B 1 175 ? -2.086 -5.703 -16.594 1 92.38 175 GLN B O 1
ATOM 3047 N N . THR B 1 176 ? -3.387 -5.914 -14.867 1 97.44 176 THR B N 1
ATOM 3048 C CA . THR B 1 176 ? -2.391 -6.379 -13.906 1 97.44 176 THR B CA 1
ATOM 3049 C C . THR B 1 176 ? -2.709 -7.797 -13.445 1 97.44 176 THR B C 1
ATOM 3051 O O . THR B 1 176 ? -3.766 -8.344 -13.773 1 97.44 176 THR B O 1
ATOM 3054 N N . CYS B 1 177 ? -1.769 -8.367 -12.766 1 98.25 177 CYS B N 1
ATOM 3055 C CA . CYS B 1 177 ? -2.023 -9.688 -12.188 1 98.25 177 CYS B CA 1
ATOM 3056 C C . CYS B 1 177 ? -3.346 -9.703 -11.43 1 98.25 177 CYS B C 1
ATOM 3058 O O . CYS B 1 177 ? -4.188 -10.57 -11.656 1 98.25 177 CYS B O 1
ATOM 3060 N N . LEU B 1 178 ? -3.58 -8.711 -10.633 1 97.38 178 LEU B N 1
ATOM 3061 C CA . LEU B 1 178 ? -4.762 -8.68 -9.781 1 97.38 178 LEU B CA 1
ATOM 3062 C C . LEU B 1 178 ? -6.027 -8.484 -10.617 1 97.38 178 LEU B C 1
ATOM 3064 O O . LEU B 1 178 ? -7.051 -9.117 -10.352 1 97.38 178 LEU B O 1
ATOM 3068 N N . THR B 1 179 ? -5.977 -7.602 -11.57 1 97.31 179 THR B N 1
ATOM 3069 C CA . THR B 1 179 ? -7.148 -7.418 -12.414 1 97.31 179 THR B CA 1
ATOM 3070 C C . THR B 1 179 ? -7.441 -8.688 -13.211 1 97.31 179 THR B C 1
ATOM 3072 O O . THR B 1 179 ? -8.602 -9.047 -13.406 1 97.31 179 THR B O 1
ATOM 3075 N N . THR B 1 180 ? -6.422 -9.344 -13.711 1 97.69 180 THR B N 1
ATOM 3076 C CA . THR B 1 180 ? -6.586 -10.625 -14.383 1 97.69 180 THR B CA 1
ATOM 3077 C C . THR B 1 180 ? -7.242 -11.648 -13.453 1 97.69 180 THR B C 1
ATOM 3079 O O . THR B 1 180 ? -8.188 -12.328 -13.844 1 97.69 180 THR B O 1
ATOM 3082 N N . LYS B 1 181 ? -6.762 -11.672 -12.242 1 97.31 181 LYS B N 1
ATOM 3083 C CA . LYS B 1 181 ? -7.234 -12.641 -11.25 1 97.31 181 LYS B CA 1
ATOM 3084 C C . LYS B 1 181 ? -8.68 -12.344 -10.844 1 97.31 181 LYS B C 1
ATOM 3086 O O . LYS B 1 181 ? -9.398 -13.242 -10.406 1 97.31 181 LYS B O 1
ATOM 3091 N N . SER B 1 182 ? -9.125 -11.094 -10.992 1 96.44 182 SER B N 1
ATOM 3092 C CA . SER B 1 182 ? -10.469 -10.688 -10.578 1 96.44 182 SER B CA 1
ATOM 3093 C C . SER B 1 182 ? -11.516 -11.109 -11.602 1 96.44 182 SER B C 1
ATOM 3095 O O . SER B 1 182 ? -12.719 -11 -11.359 1 96.44 182 SER B O 1
ATOM 3097 N N . SER B 1 183 ? -11.062 -11.555 -12.75 1 95.75 183 SER B N 1
ATOM 3098 C CA . SER B 1 183 ? -11.922 -12.086 -13.805 1 95.75 183 SER B CA 1
ATOM 3099 C C . SER B 1 183 ? -11.734 -13.586 -13.977 1 95.75 183 SER B C 1
ATOM 3101 O O . SER B 1 183 ? -10.641 -14.047 -14.305 1 95.75 183 SER B O 1
ATOM 3103 N N . SER B 1 184 ? -12.812 -14.32 -13.828 1 94.75 184 SER B N 1
ATOM 3104 C CA . SER B 1 184 ? -12.734 -15.766 -13.969 1 94.75 184 SER B CA 1
ATOM 3105 C C . SER B 1 184 ? -12.227 -16.172 -15.344 1 94.75 184 SER B C 1
ATOM 3107 O O . SER B 1 184 ? -11.398 -17.078 -15.477 1 94.75 184 SER B O 1
ATOM 3109 N N . GLN B 1 185 ? 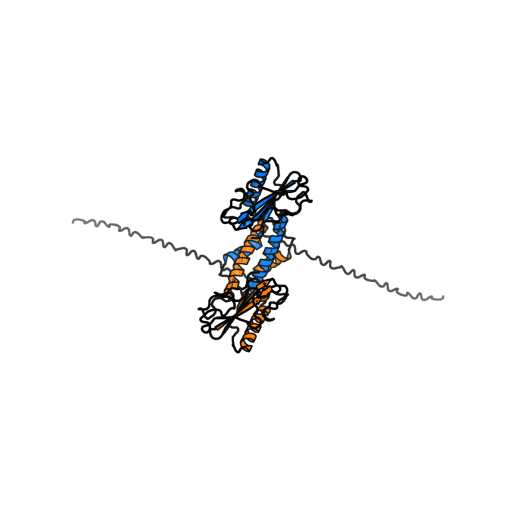-12.695 -15.453 -16.312 1 95.88 185 GLN B N 1
ATOM 3110 C CA . GLN B 1 185 ? -12.297 -15.758 -17.688 1 95.88 185 GLN B CA 1
ATOM 3111 C C . GLN B 1 185 ? -10.812 -15.492 -17.906 1 95.88 185 GLN B C 1
ATOM 3113 O O . GLN B 1 185 ? -10.094 -16.344 -18.422 1 95.88 185 GLN B O 1
ATOM 3118 N N . HIS B 1 186 ? -10.32 -14.344 -17.5 1 97 186 HIS B N 1
ATOM 3119 C CA . HIS B 1 186 ? -8.922 -13.977 -17.719 1 97 186 HIS B CA 1
ATOM 3120 C C . HIS B 1 186 ? -7.984 -14.875 -16.922 1 97 186 HIS B C 1
ATOM 3122 O O . HIS B 1 186 ? -6.926 -15.273 -17.422 1 97 186 HIS B O 1
ATOM 3128 N N . GLN B 1 187 ? -8.359 -15.203 -15.688 1 96.25 187 GLN B N 1
ATOM 3129 C CA . GLN B 1 187 ? -7.543 -16.109 -14.875 1 96.25 187 GLN B CA 1
ATOM 3130 C C . GLN B 1 187 ? -7.43 -17.484 -15.523 1 96.25 187 GLN B C 1
ATOM 3132 O O . GLN B 1 187 ? -6.336 -18.047 -15.602 1 96.25 187 GLN B O 1
ATOM 3137 N N . SER B 1 188 ? -8.539 -17.969 -16.062 1 95.81 188 SER B N 1
ATOM 3138 C CA . SER B 1 188 ? -8.555 -19.281 -16.719 1 95.81 188 SER B CA 1
ATOM 3139 C C . SER B 1 188 ? -7.695 -19.25 -17.984 1 95.81 188 SER B C 1
ATOM 3141 O O . SER B 1 188 ? -7.047 -20.25 -18.312 1 95.81 188 SER B O 1
ATOM 3143 N N . ASP B 1 189 ? -7.707 -18.125 -18.672 1 96.75 189 ASP B N 1
ATOM 3144 C CA . ASP B 1 189 ? -6.906 -18 -19.875 1 96.75 189 ASP B CA 1
ATOM 3145 C C . ASP B 1 189 ? -5.414 -18.094 -19.562 1 96.75 189 ASP B C 1
ATOM 3147 O O . ASP B 1 189 ? -4.664 -18.734 -20.312 1 96.75 189 ASP B O 1
ATOM 3151 N N . VAL B 1 190 ? -5.008 -17.484 -18.484 1 97.69 190 VAL B N 1
ATOM 3152 C CA . VAL B 1 190 ? -3.607 -17.531 -18.078 1 97.69 190 VAL B CA 1
ATOM 3153 C C . VAL B 1 190 ? -3.221 -18.984 -17.766 1 97.69 190 VAL B C 1
ATOM 3155 O O . VAL B 1 190 ? -2.182 -19.469 -18.219 1 97.69 190 VAL B O 1
ATOM 3158 N N . ILE B 1 191 ? -4.059 -19.688 -17.031 1 97.56 191 ILE B N 1
ATOM 3159 C CA . ILE B 1 191 ? -3.805 -21.062 -16.609 1 97.56 191 ILE B CA 1
ATOM 3160 C C . ILE B 1 191 ? -3.781 -21.984 -17.828 1 97.56 191 ILE B C 1
ATOM 3162 O O . ILE B 1 191 ? -2.871 -22.797 -17.969 1 97.56 191 ILE B O 1
ATOM 3166 N N . ARG B 1 192 ? -4.746 -21.781 -18.75 1 97.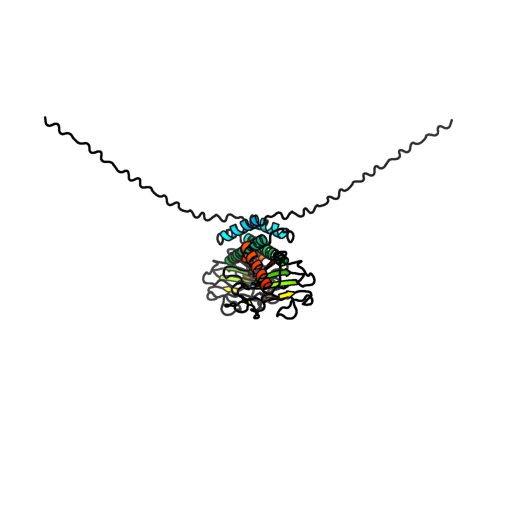06 192 ARG B N 1
ATOM 3167 C CA . ARG B 1 192 ? -4.832 -22.609 -19.938 1 97.06 192 ARG B CA 1
ATOM 3168 C C . ARG B 1 192 ? -3.604 -22.422 -20.828 1 97.06 192 ARG B C 1
ATOM 3170 O O . ARG B 1 192 ? -3.078 -23.391 -21.391 1 97.06 192 ARG B O 1
ATOM 3177 N N . THR B 1 193 ? -3.199 -21.172 -20.984 1 97.56 193 THR B N 1
ATOM 3178 C CA . THR B 1 193 ? -2.012 -20.891 -21.781 1 97.56 193 THR B CA 1
ATOM 3179 C C . THR B 1 193 ? -0.793 -21.609 -21.219 1 97.56 193 THR B C 1
ATOM 3181 O O . THR B 1 193 ? -0.017 -22.219 -21.969 1 97.56 193 THR B O 1
ATOM 3184 N N . PHE B 1 194 ? -0.678 -21.609 -19.891 1 98.25 194 PHE B N 1
ATOM 3185 C CA . PHE B 1 194 ? 0.462 -22.266 -19.266 1 98.25 194 PHE B CA 1
ATOM 3186 C C . PHE B 1 194 ? 0.399 -23.766 -19.453 1 98.25 194 PHE B C 1
ATOM 3188 O O . PHE B 1 194 ? 1.405 -24.406 -19.781 1 98.25 194 PHE B O 1
ATOM 3195 N N . ILE B 1 195 ? -0.758 -24.328 -19.297 1 97.62 195 ILE B N 1
ATOM 3196 C CA . ILE B 1 195 ? -0.935 -25.766 -19.469 1 97.62 195 ILE B CA 1
ATOM 3197 C C . ILE B 1 195 ? -0.577 -26.172 -20.906 1 97.62 195 ILE B C 1
ATOM 3199 O O . ILE B 1 195 ? 0.078 -27.188 -21.125 1 97.62 195 ILE B O 1
ATOM 3203 N N . LYS B 1 196 ? -0.963 -25.328 -21.875 1 97 196 LYS B N 1
ATOM 3204 C CA . LYS B 1 196 ? -0.615 -25.594 -23.266 1 97 196 LYS B CA 1
ATOM 3205 C C . LYS B 1 196 ? 0.896 -25.531 -23.484 1 97 196 LYS B C 1
ATOM 3207 O O . LYS B 1 196 ? 1.461 -26.375 -24.188 1 97 196 LYS B O 1
ATOM 3212 N N . GLU B 1 197 ? 1.532 -24.547 -22.859 1 97.19 197 GLU B N 1
ATOM 3213 C CA . GLU B 1 197 ? 2.982 -24.422 -22.969 1 97.19 197 GLU B CA 1
ATOM 3214 C C . GLU B 1 197 ? 3.693 -25.641 -22.375 1 97.19 197 GLU B C 1
ATOM 3216 O O . GLU B 1 197 ? 4.699 -26.094 -22.922 1 97.19 197 GLU B O 1
ATOM 3221 N N . LEU B 1 198 ? 3.188 -26.156 -21.297 1 97.12 198 LEU B N 1
ATOM 3222 C CA . LEU B 1 198 ? 3.74 -27.375 -20.703 1 97.12 198 LEU B CA 1
ATOM 3223 C C . LEU B 1 198 ? 3.537 -28.578 -21.609 1 97.12 198 LEU B C 1
ATOM 3225 O O . LEU B 1 198 ? 4.453 -29.375 -21.812 1 97.12 198 LEU B O 1
ATOM 3229 N N . ALA B 1 199 ? 2.357 -28.656 -22.234 1 96.69 199 ALA B N 1
ATOM 3230 C CA . ALA B 1 199 ? 2.053 -29.75 -23.141 1 96.69 199 ALA B CA 1
ATOM 3231 C C . ALA B 1 199 ? 2.994 -29.75 -24.344 1 96.69 199 ALA B C 1
ATOM 3233 O O . ALA B 1 199 ? 3.414 -30.797 -24.828 1 96.69 199 ALA B O 1
ATOM 3234 N N . ASP B 1 200 ? 3.258 -28.531 -24.828 1 96.12 200 ASP B N 1
ATOM 3235 C CA . ASP B 1 200 ? 4.184 -28.391 -25.953 1 96.12 200 ASP B CA 1
ATOM 3236 C C . ASP B 1 200 ? 5.562 -28.938 -25.594 1 96.12 200 ASP B C 1
ATOM 3238 O O . ASP B 1 200 ? 6.363 -29.234 -26.484 1 96.12 200 ASP B O 1
ATOM 3242 N N . GLN B 1 201 ? 5.844 -29.047 -24.328 1 94.62 201 GLN B N 1
ATOM 3243 C CA . GLN B 1 201 ? 7.109 -29.594 -23.859 1 94.62 201 GLN B CA 1
ATOM 3244 C C . GLN B 1 201 ? 6.918 -30.984 -23.266 1 94.62 201 GLN B C 1
ATOM 3246 O O . GLN B 1 201 ? 7.703 -31.406 -22.406 1 94.62 201 GLN B O 1
ATOM 3251 N N . SER B 1 202 ? 5.781 -31.625 -23.531 1 94.44 202 SER B N 1
ATOM 3252 C CA . SER B 1 202 ? 5.461 -33.031 -23.219 1 94.44 202 SER B CA 1
ATOM 3253 C C . SER B 1 202 ? 5.176 -33.219 -21.734 1 94.44 202 SER B C 1
ATOM 3255 O O . SER B 1 202 ? 5.441 -34.281 -21.172 1 94.44 202 SER B O 1
ATOM 3257 N N . VAL B 1 203 ? 4.793 -32.156 -21.078 1 94.19 203 VAL B N 1
ATOM 3258 C CA . VAL B 1 203 ? 4.297 -32.219 -19.719 1 94.19 203 VAL B CA 1
ATOM 3259 C C . VAL B 1 203 ? 2.777 -32.094 -19.703 1 94.19 203 VAL B C 1
ATOM 3261 O O . VAL B 1 203 ? 2.238 -31.031 -20.016 1 94.19 203 VAL B O 1
ATOM 3264 N N . HIS B 1 204 ? 2.152 -33.156 -19.344 1 91.88 204 HIS B N 1
ATOM 3265 C CA . HIS B 1 204 ? 0.695 -33.156 -19.359 1 91.88 204 HIS B CA 1
ATOM 3266 C C . HIS B 1 204 ? 0.136 -32.844 -17.969 1 91.88 204 HIS B C 1
ATOM 3268 O O . HIS B 1 204 ? 0.233 -33.656 -17.062 1 91.88 204 HIS B O 1
ATOM 3274 N N . ALA B 1 205 ? -0.292 -31.688 -17.844 1 89.31 205 ALA B N 1
ATOM 3275 C CA . ALA B 1 205 ? -0.877 -31.219 -16.594 1 89.31 205 ALA B CA 1
ATOM 3276 C C . ALA B 1 205 ? -2.373 -30.953 -16.75 1 89.31 205 ALA B C 1
ATOM 3278 O O . ALA B 1 205 ? -2.855 -30.719 -17.859 1 89.31 205 ALA B O 1
ATOM 3279 N N . GLU B 1 206 ? -3.084 -31.281 -15.609 1 83.06 206 GLU B N 1
ATOM 3280 C CA . GLU B 1 206 ? -4.5 -30.938 -15.578 1 83.06 206 GLU B CA 1
ATOM 3281 C C . GLU B 1 206 ? -4.73 -29.641 -14.812 1 83.06 206 GLU B C 1
ATOM 3283 O O . GLU B 1 206 ? -3.842 -29.172 -14.102 1 83.06 206 GLU B O 1
ATOM 3288 N N . SER B 1 207 ? -5.84 -29.109 -15.102 1 80 207 SER B N 1
ATOM 3289 C CA . SER B 1 207 ? -6.168 -27.828 -14.477 1 80 207 SER B CA 1
ATOM 3290 C C . SER B 1 207 ? -6.457 -28 -12.992 1 80 207 SER B C 1
ATOM 3292 O O . SER B 1 207 ? -6.43 -27.016 -12.234 1 80 207 SER B O 1
ATOM 3294 N N . GLN B 1 208 ? -6.5 -29.297 -12.672 1 76.94 208 GLN B N 1
ATOM 3295 C CA . GLN B 1 208 ? -6.793 -29.547 -11.266 1 76.94 208 GLN B CA 1
ATOM 3296 C C . GLN B 1 208 ? -5.641 -29.078 -10.375 1 76.94 208 GLN B C 1
ATOM 3298 O O . GLN B 1 208 ? -4.477 -29.375 -10.656 1 76.94 208 GLN B O 1
ATOM 3303 N N . HIS B 1 209 ? -5.758 -28.078 -9.562 1 80.62 209 HIS B N 1
ATOM 3304 C CA . HIS B 1 209 ? -4.848 -27.5 -8.578 1 80.62 209 HIS B CA 1
ATOM 3305 C C . HIS B 1 209 ? -4.043 -26.344 -9.18 1 80.62 209 HIS B C 1
ATOM 3307 O O . HIS B 1 209 ? -2.938 -26.047 -8.719 1 80.62 209 HIS B O 1
ATOM 3313 N N . ALA B 1 210 ? -4.398 -25.969 -10.352 1 95.06 210 ALA B N 1
ATOM 3314 C CA . ALA B 1 210 ? -3.789 -24.766 -10.922 1 95.06 210 ALA B CA 1
ATOM 3315 C C . ALA B 1 210 ? -4.137 -23.531 -10.102 1 95.06 210 ALA B C 1
ATOM 3317 O O . ALA B 1 210 ? -5.227 -23.453 -9.523 1 95.06 210 ALA B O 1
ATOM 3318 N N . CYS B 1 211 ? -3.246 -22.656 -10.008 1 96.31 211 CYS B N 1
ATOM 3319 C CA . CYS B 1 211 ? -3.494 -21.469 -9.219 1 96.31 211 CYS B CA 1
ATOM 3320 C C . CYS B 1 211 ? -2.727 -20.266 -9.773 1 96.31 211 CYS B C 1
ATOM 3322 O O . CYS B 1 211 ? -1.745 -20.453 -10.5 1 96.31 211 CYS B O 1
ATOM 3324 N N . LEU B 1 212 ? -3.248 -19.141 -9.578 1 97.94 212 LEU B N 1
ATOM 3325 C CA . LEU B 1 212 ? -2.611 -17.875 -9.875 1 97.94 212 LEU B CA 1
ATOM 3326 C C . LEU B 1 212 ? -2.523 -17 -8.625 1 97.94 212 LEU B C 1
ATOM 3328 O O . LEU B 1 212 ? -3.531 -16.781 -7.949 1 97.94 212 LEU B O 1
ATOM 3332 N N . VAL B 1 213 ? -1.322 -16.547 -8.258 1 97.94 213 VAL B N 1
ATOM 3333 C CA . VAL B 1 213 ? -1.113 -15.656 -7.117 1 97.94 213 VAL B CA 1
ATOM 3334 C C . VAL B 1 213 ? -0.418 -14.383 -7.582 1 97.94 213 VAL B C 1
ATOM 3336 O O . VAL B 1 213 ? 0.355 -14.398 -8.539 1 97.94 213 VAL B O 1
ATOM 3339 N N . CYS B 1 214 ? -0.779 -13.297 -6.949 1 98.56 214 CYS B N 1
ATOM 3340 C CA . CYS B 1 214 ? -0.3 -11.992 -7.387 1 98.56 214 CYS B CA 1
ATOM 3341 C C . CYS B 1 214 ? 0.548 -11.336 -6.305 1 98.56 214 CYS B C 1
ATOM 3343 O O . CYS B 1 214 ? 0.188 -11.359 -5.125 1 98.56 214 CYS B O 1
ATOM 3345 N N . GLY B 1 215 ? 1.682 -10.836 -6.707 1 97.81 215 GLY B N 1
ATOM 3346 C CA . GLY B 1 215 ? 2.529 -10.094 -5.789 1 97.81 215 GLY B CA 1
ATOM 3347 C C . GLY B 1 215 ? 2.014 -8.695 -5.504 1 97.81 215 GLY B C 1
ATOM 3348 O O . GLY B 1 215 ? 1.046 -8.242 -6.121 1 97.81 215 GLY B O 1
ATOM 3349 N N . GLU B 1 216 ? 2.691 -8.062 -4.582 1 93.81 216 GLU B N 1
ATOM 3350 C CA . GLU B 1 216 ? 2.334 -6.703 -4.207 1 93.81 216 GLU B CA 1
ATOM 3351 C C . GLU B 1 216 ? 2.568 -5.73 -5.359 1 93.81 216 GLU B C 1
ATOM 3353 O O . GLU B 1 216 ? 3.492 -5.914 -6.152 1 93.81 216 GLU B O 1
ATOM 3358 N N . GLN B 1 217 ? 1.626 -4.777 -5.5 1 87.44 217 GLN B N 1
ATOM 3359 C CA . GLN B 1 217 ? 1.763 -3.768 -6.543 1 87.44 217 GLN B CA 1
ATOM 3360 C C . GLN B 1 217 ? 1.966 -2.379 -5.945 1 87.44 217 GLN B C 1
ATOM 3362 O O . GLN B 1 217 ? 1.52 -2.107 -4.828 1 87.44 217 GLN B O 1
#

Solvent-accessible surface area (backbone atoms only — not comparable to full-atom values): 24260 Å² total; per-residue (Å²): 135,83,81,76,80,79,78,79,74,80,76,77,76,76,78,75,73,76,76,74,74,71,72,72,70,72,67,70,64,70,72,73,55,72,74,53,60,66,60,54,38,51,58,46,50,52,54,50,70,36,56,88,62,62,84,65,52,72,32,48,46,30,42,37,39,52,46,33,51,52,40,38,52,51,46,54,58,54,47,58,48,61,63,58,88,49,52,41,76,75,37,71,76,64,51,59,20,43,41,11,16,33,40,34,36,38,35,94,61,26,26,38,36,27,59,31,19,16,58,57,21,17,47,77,57,80,28,56,90,50,68,57,34,44,24,21,75,91,49,72,34,33,58,68,38,91,45,82,93,50,44,46,65,57,46,39,37,84,28,94,62,71,71,25,44,41,78,85,33,41,39,53,83,92,31,38,43,50,60,32,38,36,30,69,67,51,39,49,50,54,53,51,52,49,44,50,56,36,41,78,70,75,37,78,52,54,75,70,75,47,32,71,34,53,28,63,121,137,85,81,78,77,79,78,78,73,81,74,76,76,76,77,76,76,76,74,75,74,69,73,72,68,72,66,70,63,70,71,71,55,72,75,53,60,65,60,55,39,52,56,47,51,52,54,51,71,35,56,89,63,63,84,65,51,71,32,48,46,30,41,39,38,52,46,33,51,52,39,35,52,51,46,53,58,52,47,58,47,62,62,58,88,49,51,41,75,74,37,72,76,63,51,58,21,42,43,11,17,35,39,34,35,38,35,93,61,26,26,37,38,27,58,32,18,16,58,57,22,18,47,75,59,79,28,56,91,51,67,56,32,44,25,20,75,92,49,72,34,34,58,68,37,92,46,83,92,51,43,47,66,56,45,41,35,83,30,94,63,73,72,25,45,42,79,86,33,40,40,53,84,94,32,39,42,49,59,30,39,36,30,67,66,51,38,49,48,56,52,50,52,49,41,50,56,36,41,76,70,75,38,78,52,54,75,68,75,46,32,69,34,52,28,61,120

Secondary structure (DSSP, 8-state):
------------------------------------HHHHHHHHHHHHHHGGG----HHHHHHHHHHHHHHHHHHHHHHGGGGTTPSPTTSPPPBPPTTEEEEEEEETTEEEEEEEE-TTEEESS--TT---EEESGGGTTS---SSTTSSB---EEE-SS--SS-GGGB--TT--HHHHHTSHHHHHHHHHHHHHHHHTTT----STT-EEEE---/------------------------------------HHHHHHHHHHHHHHGGG----HHHHHHHHHHHHHHHHHHHHHHGGGGTTPSPTTSPPPBPPTTEEEEEEEETTEEEEEEEE-TTEEESS--TT---EEESGGGTTS---SSTTSSB---EEE-S---SS-GGGB--TT--HHHHHTSHHHHHHHHHHHHHHHHTTT----STT-EEEE---

Sequence (434 aa):
MSSSVFTWTPGWVWLLAVCTFSAAQHETLSQNCSTEANQLLAALEEVVECGEDLSWSSEDLASVLLSTMKLKDLLQKQQLKDCHGAQPKECPEPKIPQNGGLVCVTAANRRFCKPLCNNGFDFAFLRRSRLYDECSERTKYKWDSQYVGGNTLAVCSEALLQISGAKTAYFPQNQTCLTTKSSSQHQSDVIRTFIKELADQSVHAESQHACLVCGEQMSSSVFTWTPGWVWLLAVCTFSAAQHETLSQNCSTEANQLLAALEEVVECGEDLSWSSEDLASVLLSTMKLKDLLQKQQLKDCHGAQPKECPEPKIPQNGGLVCVTAANRRFCKPLCNNGFDFAFLRRSRLYDECSERTKYKWDSQYVGGNTLAVCSEALLQISGAKTAYFPQNQTCLTTKSSSQHQSDVIRTFIKELADQSVHAESQHACLVCGEQ

Nearest PDB structures (foldseek):
  2etn-assembly4_C  TM=2.983E-01  e=7.429E+00  Thermus aquaticus
  5wrh-assembly1_A-1  TM=1.546E-01  e=3.762E+00  Salmonella enterica subsp. enterica serovar Typhimurium str. LT2
  7chw-assembly1_D  TM=2.844E-01  e=8.943E+00  Escherichia coli
  2etn-assembly4_C  TM=2.983E-01  e=7.511E+00  Thermus aquaticus
  5wrh-assembly1_A-1  TM=1.546E-01  e=4.878E+00  Salmonella enterica subsp. enterica serovar Typhimurium str. LT2

Radius of gyration: 34.32 Å; Cα contacts (8 Å, |Δi|>4): 776; chains: 2; bounding box: 102×90×142 Å